Protein 5GMT (pdb70)

Sequence (528 aa):
ATTVWSLSSVPHSSHVSTILGHFKPIYHDWGDDDSISTSTKHSSSRALRIFYEKGSYSKVHDHRGAGFYSRPSAISSSVDAMILKYDVYFENFGFGIGGKLPGLFGGENGEGAYKCSGGSNPSSCFSLRLMWRKDGDGELYAYIPTNQESGFKDRDDVIAHSTYGQSLGRGKFRFMNNKWHSISEEVHINTVGKTDGWVKICVQAEGHSQQCYTANHLRMRNTNSHHLRGMFFSTFFGGSEKSYAAPNDCYSYFKNFQILTPSHAVVGATTVWSLSSVPHSSHVSTILGHFKPIYHDWGDDSISTSTKHSSSRALRIFYEKGSYSKVHDHRGAGFYSRPSAISSSVDAMILKYDVYFENFGFGIGGKLPGLFGGENGEGAYKCSGGSNPSSCFSLRLMWRKDGDGELYAYIPTNQESGFKDRDDVIAHSTYGQSLGRGKFRFMNNKWHSISEEVHINTVGKTDGWVKICVQAEGHSQQCYTANHLRMRNTNSHHLRGMFFSTFFGGSEKSYAAPNDCYSYFKNFQILTP

Secondary structure (DSSP, 8-state):
-EEEEEE----S-S-HHHHTGGG-SEEEEE-GGGEEEE-TT-SSPEEEEEE-TT--TT-SSS-EEEEEE--TTS-TT--EEEEEEEEEEES---TT-EEEEEEEEESSSGGGG--STT---TTEEEEEEEE-GGGBEEEEEE--S---TTGGG-TTEE--SSS-EEESTTSSB--TT-EEEEEEEEEPPPTTS--EEEEEEEEETTS--EEEEEEEE---SSTT-EEEEEEEEEEB-SSSGGG--SS-EEEEEEEEEEEEPPP----/-EEEEEE----S-S-HHHHTGGG-SEEEEE-GGGEEEE-SS-SSPEEEEEE-TT-BTTB-S-BEEEEEE--TTS-TT--EEEEEEEEEEES---TT-EEEEEEEEESSSGGGG--BTTB--TTEEEEEEEE-GGGEEEEEEE--S-PPTTGGG-TTEE--SSSPEEEEEEEEE--TTEEEEEEEEEEPPPTTS--EEEEEEEEETTS--EEEEEEEE---SSTT-EEEEEEEEEEB-SSSGGG--SS-EEEEEEEEEEEE-

B-factor: mean 13.44, std 6.67, range [3.34, 46.92]

Solvent-accessible surface area: 20745 Å² total; per-residue (Å²): 92,91,70,39,16,51,7,71,52,6,65,149,28,115,132,24,69,69,4,4,30,112,0,88,28,12,39,50,35,78,15,71,75,2,15,42,15,15,63,143,48,18,122,47,54,1,1,65,0,36,0,65,136,32,1,34,25,118,47,36,67,57,57,0,0,1,2,8,0,41,7,109,64,22,74,72,73,14,33,2,0,23,0,75,3,12,0,22,0,29,68,8,24,18,30,63,0,0,11,0,0,0,0,0,0,0,70,94,36,28,13,1,14,88,0,36,47,54,48,54,53,95,13,4,0,0,0,7,0,2,0,36,129,89,0,32,0,0,0,15,0,6,6,25,134,66,29,49,119,48,13,133,130,43,156,27,11,90,34,77,107,66,100,4,25,4,0,1,88,39,101,0,118,2,70,57,81,51,31,0,61,3,28,1,37,0,4,0,0,52,40,61,114,31,5,0,31,0,81,0,11,5,74,7,85,86,88,96,106,94,54,11,61,0,52,56,0,28,1,12,65,58,98,73,9,23,0,10,0,0,13,0,2,0,23,0,0,19,60,107,144,66,48,14,2,54,47,66,0,55,0,2,2,40,61,0,43,0,18,33,25,103,75,54,59,70,95,89,79,72,41,15,46,9,76,50,6,63,149,24,97,60,21,22,66,1,5,31,106,0,61,59,33,49,94,60,93,14,19,60,2,14,31,20,15,62,139,44,20,121,47,47,0,0,68,0,34,0,41,141,20,0,32,22,137,56,72,99,55,65,0,0,0,2,8,1,40,9,112,66,23,69,62,74,18,58,15,0,20,0,77,3,15,0,24,0,26,70,10,23,18,28,64,0,0,8,0,0,0,0,0,0,0,64,83,14,51,10,1,11,79,1,37,41,56,50,58,53,98,21,4,2,0,0,6,0,1,0,34,126,108,0,50,0,0,0,13,0,6,8,21,137,67,29,57,117,45,13,132,129,40,146,30,11,88,39,82,110,69,84,3,26,3,0,0,87,38,106,0,110,0,40,60,82,55,23,0,61,3,25,1,39,0,45,14,0,71,44,56,120,30,71,0,79,1,83,0,10,3,69,8,103,84,90,100,101,70,61,16,60,0,74,100,0,28,2,16,73,56,98,74,22,20,0,8,0,0,12,0,1,0,20,0,0,18,52,86,152,62,49,34,3,65,48,72,0,52,0,3,1,37,63,1,46,0,17,29,69

InterPro domains:
  IPR048958 Polysaccharide lyase 14 [PF21294] (68-284)

Nearest PDB structures (foldseek):
  5gmt-assembly2_B  TM=1.001E+00  e=3.922E-54  Aplysia kurodai
  3gne-assembly2_B  TM=8.324E-01  e=1.103E-14  Paramecium bursaria Chlorella virus CVK2
  5lv5-assembly1_A  TM=4.239E-01  e=6.199E-01  Mus musculus
  4c04-assembly1_A  TM=4.223E-01  e=9.037E-01  Mus musculus
  4c06-assembly1_A-2  TM=4.265E-01  e=1.548E+00  Mus musculus

Radius of gyration: 24.92 Å; Cα contacts (8 Å, |Δi|>4): 1564; chains: 2; bounding box: 48×51×70 Å

Foldseek 3Di:
DAFQAKFFAADQDLDVCRRCVRLPPKAPKDASQQWHWDCPPHPGIWTKGWDAFLAFDPDPHRFTIWIFGFHPSDDQQFQKKKKKKKKAWAPDQQQAKKWFKDWKKFAPDPLGVQQADQGQDQGMKGWIKMAGPQFWIWTFIRADPDADPCQCVDPQWPQDDGGTITGNTRQDGDDHGWMKMKMWIWGADDQVFQFIKIKIWIDTPPDDIGIDMGGSHHHHNDSSMHIRGMTGTIGFDDDDSSRGRNHGIMMTMGIIIMDRDPRDTGD/DAFQAKFFAADQDLDVCRRCVRQPPKAPKDQSVQWHWDCPPHPGIWTKGWDAFQAFPPDDSRFGIWIHGFHPSDDQQFQKKKKKKKKAWAPDQQQAKKWAKDWKKFAPDPLRVFQFDQGQDQRMKGFIKMAGPPFWIWTFIRADPPADPCPCVDPQWPQDDGGTITGNTNLDGDDHGWMKMKMWIWRADDQVFQFIKIKIWIATVPGDIGIDMDGSHHHHHDSSMHIRTMTGTIGFDDDDSSRGRRRGIMMIMGTITMDGD

Organism: Aplysia kurodai (NCBI:txid6501)

Structure (mmCIF, N/CA/C/O backbone):
data_5GMT
#
_entry.id   5GMT
#
_cell.length_a   40.450
_cell.length_b   44.990
_cell.length_c   73.020
_cell.angle_alpha   82.57
_cell.angle_beta   88.79
_cell.angle_gamma   63.70
#
_symmetry.space_group_name_H-M   'P 1'
#
loop_
_entity.id
_entity.type
_entity.pdbx_description
1 polymer 'Alginate lyase'
2 water water
#
loop_
_atom_site.group_PDB
_atom_site.id
_atom_site.type_symbol
_atom_site.label_atom_id
_atom_site.label_alt_id
_atom_site.label_comp_id
_atom_site.label_asym_id
_atom_site.label_entity_id
_atom_site.label_seq_id
_atom_site.pdbx_PDB_ins_code
_atom_site.Cartn_x
_atom_site.Cartn_y
_atom_site.Cartn_z
_atom_site.occupancy
_atom_site.B_iso_or_equiv
_atom_site.auth_seq_id
_atom_site.auth_comp_id
_atom_site.auth_asym_id
_atom_site.auth_atom_id
_atom_site.pdbx_PDB_model_num
ATOM 1 N N . ALA A 1 13 ? 60.625 14.058 19.083 1.00 26.64 1 ALA A N 1
ATOM 2 C CA . ALA A 1 13 ? 60.056 14.702 20.263 1.00 23.34 1 ALA A CA 1
ATOM 3 C C . ALA A 1 13 ? 61.088 14.804 21.385 1.00 20.94 1 ALA A C 1
ATOM 4 O O . ALA A 1 13 ? 61.915 13.910 21.567 1.00 24.40 1 ALA A O 1
ATOM 6 N N . THR A 1 14 ? 61.037 15.901 22.132 1.00 18.76 2 THR A N 1
ATOM 7 C CA . THR A 1 14 ? 61.983 16.144 23.213 1.00 18.99 2 THR A CA 1
ATOM 8 C C . THR A 1 14 ? 61.607 15.374 24.473 1.00 17.25 2 THR A C 1
ATOM 9 O O . THR A 1 14 ? 60.469 15.441 24.917 1.00 13.40 2 THR A O 1
ATOM 13 N N . THR A 1 15 ? 62.563 14.652 25.050 1.00 17.22 3 THR A N 1
ATOM 14 C CA . THR A 1 15 ? 62.342 13.997 26.334 1.00 18.22 3 THR A CA 1
ATOM 15 C C . THR A 1 15 ? 62.598 14.994 27.456 1.00 17.67 3 THR A C 1
ATOM 16 O O . THR A 1 15 ? 63.698 15.526 27.570 1.00 25.01 3 THR A O 1
ATOM 20 N N . VAL A 1 16 ? 61.584 15.270 28.273 1.00 12.73 4 VAL A N 1
ATOM 21 C CA . VAL A 1 16 ? 61.729 16.259 29.335 1.00 14.90 4 VAL A CA 1
ATOM 22 C C . VAL A 1 16 ? 61.969 15.600 30.696 1.00 16.59 4 VAL A C 1
ATOM 23 O O . VAL A 1 16 ? 62.534 16.219 31.586 1.00 15.28 4 VAL A O 1
ATOM 27 N N . TRP A 1 17 ? 61.572 14.336 30.837 1.00 11.38 5 TRP A N 1
ATOM 28 C CA . TRP A 1 17 ? 61.778 13.597 32.076 1.00 10.90 5 TRP A CA 1
ATOM 29 C C . TRP A 1 17 ? 61.832 12.100 31.804 1.00 9.14 5 TRP A C 1
ATOM 30 O O . TRP A 1 17 ? 61.137 11.601 30.937 1.00 11.58 5 TRP A O 1
ATOM 41 N N . SER A 1 18 ? 62.679 11.392 32.542 1.00 11.28 6 SER A N 1
ATOM 42 C CA . SER A 1 18 ? 62.683 9.935 32.485 1.00 7.94 6 SER A CA 1
ATOM 43 C C . SER A 1 18 ? 63.046 9.359 33.845 1.00 8.63 6 SER A C 1
ATOM 44 O O . SER A 1 18 ? 63.622 10.047 34.691 1.00 9.51 6 SER A O 1
ATOM 47 N N . LEU A 1 19 ? 62.701 8.091 34.045 1.00 10.01 7 LEU A N 1
ATOM 48 C CA . LEU A 1 19 ? 63.069 7.376 35.256 1.00 10.77 7 LEU A CA 1
ATOM 49 C C . LEU A 1 19 ? 63.295 5.915 34.894 1.00 10.16 7 LEU A C 1
ATOM 50 O O . LEU A 1 19 ? 62.352 5.168 34.657 1.00 9.88 7 LEU A O 1
ATOM 55 N N . SER A 1 20 ? 64.563 5.516 34.828 1.00 9.05 8 SER A N 1
ATOM 56 C CA . SER A 1 20 ? 64.923 4.183 34.362 1.00 9.77 8 SER A CA 1
ATOM 57 C C . SER A 1 20 ? 64.642 3.142 35.422 1.00 10.77 8 SER A C 1
ATOM 58 O O . SER A 1 20 ? 64.082 2.083 35.132 1.00 13.74 8 SER A O 1
ATOM 61 N N . SER A 1 21 ? 65.040 3.464 36.650 1.00 7.86 9 SER A N 1
ATOM 62 C CA . SER A 1 21 ? 65.035 2.503 37.738 1.00 12.08 9 SER A CA 1
ATOM 63 C C . SER A 1 21 ? 64.800 3.233 39.044 1.00 10.79 9 SER A C 1
ATOM 64 O O . SER A 1 21 ? 64.891 4.455 39.104 1.00 14.40 9 SER A O 1
ATOM 67 N N . VAL A 1 22 ? 64.509 2.488 40.099 1.00 9.02 10 VAL A N 1
ATOM 68 C CA . VAL A 1 22 ? 64.380 3.090 41.418 1.00 9.62 10 VAL A CA 1
ATOM 69 C C . VAL A 1 22 ? 65.473 2.536 42.329 1.00 12.37 10 VAL A C 1
ATOM 70 O O . VAL A 1 22 ? 65.970 1.424 42.106 1.00 10.62 10 VAL A O 1
ATOM 74 N N . PRO A 1 23 ? 65.878 3.319 43.342 1.00 11.76 11 PRO A N 1
ATOM 75 C CA . PRO A 1 23 ? 66.944 2.830 44.228 1.00 12.91 11 PRO A CA 1
ATOM 76 C C . PRO A 1 23 ? 66.517 1.657 45.112 1.00 14.52 11 PRO A C 1
ATOM 77 O O . PRO A 1 23 ? 65.334 1.481 45.406 1.00 11.11 11 PRO A O 1
ATOM 81 N N . HIS A 1 24 ? 67.490 0.853 45.529 1.00 11.39 12 HIS A N 1
ATOM 82 C CA . HIS A 1 24 ? 67.221 -0.217 46.482 1.00 16.49 12 HIS A CA 1
ATOM 83 C C . HIS A 1 24 ? 67.148 0.369 47.890 1.00 14.48 12 HIS A C 1
ATOM 84 O O . HIS A 1 24 ? 68.165 0.492 48.578 1.00 17.61 12 HIS A O 1
ATOM 91 N N . SER A 1 25 ? 65.944 0.733 48.318 1.00 14.18 13 SER A N 1
ATOM 92 C CA . SER A 1 25 ? 65.755 1.393 49.606 1.00 14.01 13 SER A CA 1
ATOM 93 C C . SER A 1 25 ? 64.501 0.861 50.282 1.00 14.00 13 SER A C 1
ATOM 94 O O . SER A 1 25 ? 63.565 0.448 49.608 1.00 12.46 13 SER A O 1
ATOM 97 N N . SER A 1 26 ? 64.489 0.853 51.610 1.00 15.94 14 SER A N 1
ATOM 98 C CA . SER A 1 26 ? 63.268 0.509 52.334 1.00 17.19 14 SER A CA 1
ATOM 99 C C . SER A 1 26 ? 62.387 1.737 52.559 1.00 15.47 14 SER A C 1
ATOM 100 O O . SER A 1 26 ? 61.236 1.604 52.980 1.00 14.97 14 SER A O 1
ATOM 103 N N . HIS A 1 27 ? 62.927 2.927 52.291 1.00 13.22 15 HIS A N 1
ATOM 104 C CA . HIS A 1 27 ? 62.189 4.179 52.491 1.00 10.44 15 HIS A CA 1
ATOM 105 C C . HIS A 1 27 ? 61.433 4.538 51.230 1.00 12.82 15 HIS A C 1
ATOM 106 O O . HIS A 1 27 ? 62.050 4.810 50.195 1.00 10.28 15 HIS A O 1
ATOM 113 N N . VAL A 1 28 ? 60.105 4.538 51.310 1.00 9.30 16 VAL A N 1
ATOM 114 C CA . VAL A 1 28 ? 59.295 4.739 50.117 1.00 8.10 16 VAL A CA 1
ATOM 115 C C . VAL A 1 28 ? 59.545 6.130 49.573 1.00 11.14 16 VAL A C 1
ATOM 116 O O . VAL A 1 28 ? 59.601 6.321 48.360 1.00 11.10 16 VAL A O 1
ATOM 120 N N . SER A 1 29 ? 59.764 7.092 50.465 1.00 7.67 17 SER A N 1
ATOM 121 C CA . SER A 1 29 ? 60.076 8.443 49.999 1.00 8.78 17 SER A CA 1
ATOM 122 C C . SER A 1 29 ? 61.337 8.474 49.133 1.00 9.30 17 SER A C 1
ATOM 123 O O . SER A 1 29 ? 61.427 9.271 48.202 1.00 13.69 17 SER A O 1
ATOM 126 N N . THR A 1 30 ? 62.295 7.593 49.415 1.00 7.34 18 THR A N 1
ATOM 127 C CA . THR A 1 30 ? 63.496 7.520 48.607 1.00 9.48 18 THR A CA 1
ATOM 128 C C . THR A 1 30 ? 63.242 6.733 47.318 1.00 9.19 18 THR A C 1
ATOM 129 O O . THR A 1 30 ? 63.736 7.099 46.251 1.00 10.67 18 THR A O 1
ATOM 133 N N . ILE A 1 31 ? 62.459 5.661 47.413 1.00 10.79 19 ILE A N 1
ATOM 134 C CA . ILE A 1 31 ? 62.081 4.900 46.218 1.00 9.67 19 ILE A CA 1
ATOM 135 C C . ILE A 1 31 ? 61.465 5.826 45.170 1.00 8.16 19 ILE A C 1
ATOM 136 O O . ILE A 1 31 ? 61.789 5.747 43.983 1.00 9.10 19 ILE A O 1
ATOM 141 N N . LEU A 1 32 ? 60.605 6.727 45.626 1.00 8.50 20 LEU A N 1
ATOM 142 C CA . LEU A 1 32 ? 59.850 7.589 44.718 1.00 9.58 20 LEU A CA 1
ATOM 143 C C . LEU A 1 32 ? 60.545 8.921 44.450 1.00 12.38 20 LEU A C 1
ATOM 144 O O . LEU A 1 32 ? 59.953 9.809 43.836 1.00 8.59 20 LEU A O 1
ATOM 149 N N . GLY A 1 33 ? 61.794 9.051 44.895 1.00 9.30 21 GLY A N 1
ATOM 150 C CA . GLY A 1 33 ? 62.483 10.332 44.846 1.00 9.74 21 GLY A CA 1
ATOM 151 C C . GLY A 1 33 ? 62.471 11.049 43.506 1.00 9.96 21 GLY A C 1
ATOM 152 O O . GLY A 1 33 ? 62.159 12.244 43.439 1.00 11.88 21 GLY A O 1
ATOM 153 N N . HIS A 1 34 ? 62.791 10.332 42.433 1.00 8.41 22 HIS A N 1
ATOM 154 C CA . HIS A 1 34 ? 62.897 10.973 41.128 1.00 8.23 22 HIS A CA 1
ATOM 155 C C . HIS A 1 34 ? 61.541 11.174 40.442 1.00 10.94 22 HIS A C 1
ATOM 156 O O . HIS A 1 34 ? 61.497 11.705 39.340 1.00 9.63 22 HIS A O 1
ATOM 163 N N . PHE A 1 35 ? 60.441 10.794 41.097 1.00 8.22 23 PHE A N 1
ATOM 164 C CA . PHE A 1 35 ? 59.114 11.145 40.588 1.00 9.16 23 PHE A CA 1
ATOM 165 C C . PHE A 1 35 ? 58.711 12.533 41.080 1.00 9.85 23 PHE A C 1
ATOM 166 O O . PHE A 1 35 ? 57.714 13.096 40.631 1.00 8.25 23 PHE A O 1
ATOM 174 N N . LYS A 1 36 ? 59.477 13.072 42.022 1.00 9.09 24 LYS A N 1
ATOM 175 C CA . LYS A 1 36 ? 59.037 14.245 42.769 1.00 9.96 24 LYS A CA 1
ATOM 176 C C . LYS A 1 36 ? 59.173 15.531 41.950 1.00 8.54 24 LYS A C 1
ATOM 177 O O . LYS A 1 36 ? 60.020 15.622 41.068 1.00 10.03 24 LYS A O 1
ATOM 183 N N . PRO A 1 37 ? 58.326 16.533 42.235 1.00 7.93 25 PRO A N 1
ATOM 184 C CA . PRO A 1 37 ? 57.319 16.562 43.305 1.00 7.44 25 PRO A CA 1
ATOM 185 C C . PRO A 1 37 ? 56.134 15.639 43.032 1.00 8.96 25 PRO A C 1
ATOM 186 O O . PRO A 1 37 ? 55.679 15.522 41.886 1.00 8.16 25 PRO A O 1
ATOM 190 N N . ILE A 1 38 ? 55.658 14.986 44.086 1.00 6.56 26 ILE A N 1
ATOM 191 C CA . ILE A 1 38 ? 54.484 14.157 43.980 1.00 8.19 26 ILE A CA 1
ATOM 192 C C . ILE A 1 38 ? 53.397 14.701 44.894 1.00 9.49 26 ILE A C 1
ATOM 193 O O . ILE A 1 38 ? 53.671 15.444 45.844 1.00 9.13 26 ILE A O 1
ATOM 198 N N . TYR A 1 39 ? 52.156 14.365 44.559 1.00 7.74 27 TYR A N 1
ATOM 199 C CA . TYR A 1 39 ? 50.989 14.906 45.225 1.00 7.13 27 TYR A CA 1
ATOM 200 C C . TYR A 1 39 ? 49.985 13.789 45.487 1.00 9.49 27 TYR A C 1
ATOM 201 O O . TYR A 1 39 ? 49.770 12.926 44.629 1.00 6.80 27 TYR A O 1
ATOM 210 N N . HIS A 1 40 ? 49.378 13.810 46.670 1.00 7.51 28 HIS A N 1
ATOM 211 C CA . HIS A 1 40 ? 48.327 12.857 47.010 1.00 8.71 28 HIS A CA 1
ATOM 212 C C . HIS A 1 40 ? 48.804 11.407 46.863 1.00 9.01 28 HIS A C 1
ATOM 213 O O . HIS A 1 40 ? 48.112 10.551 46.302 1.00 8.91 28 HIS A O 1
ATOM 220 N N . ASP A 1 41 ? 50.003 11.155 47.376 1.00 7.88 29 ASP A N 1
ATOM 221 C CA . ASP A 1 41 ? 50.580 9.817 47.399 1.00 9.12 29 ASP A CA 1
ATOM 222 C C . ASP A 1 41 ? 49.907 8.951 48.456 1.00 11.79 29 ASP A C 1
ATOM 223 O O . ASP A 1 41 ? 49.612 9.411 49.557 1.00 8.69 29 ASP A O 1
ATOM 228 N N . TRP A 1 42 ? 49.669 7.688 48.106 1.00 9.39 30 TRP A N 1
ATOM 229 C CA . TRP A 1 42 ? 49.129 6.719 49.038 1.00 8.38 30 TRP A CA 1
ATOM 230 C C . TRP A 1 42 ? 49.618 5.325 48.657 1.00 7.42 30 TRP A C 1
ATOM 231 O O . TRP A 1 42 ? 50.109 5.121 47.540 1.00 8.44 30 TRP A O 1
ATOM 242 N N . GLY A 1 43 ? 49.504 4.374 49.579 1.00 7.60 31 GLY A N 1
ATOM 243 C CA . GLY A 1 43 ? 49.829 2.988 49.271 1.00 8.87 31 GLY A CA 1
ATOM 244 C C . GLY A 1 43 ? 51.235 2.531 49.623 1.00 8.41 31 GLY A C 1
ATOM 245 O O . GLY A 1 43 ? 51.737 1.594 49.022 1.00 7.94 31 GLY A O 1
ATOM 246 N N . ASP A 1 44 ? 51.864 3.191 50.598 1.00 9.32 32 ASP A N 1
ATOM 247 C CA A ASP A 1 44 ? 53.224 2.832 50.998 0.48 10.44 32 ASP A CA 1
ATOM 248 C CA B ASP A 1 44 ? 53.210 2.834 51.078 0.52 10.47 32 ASP A CA 1
ATOM 249 C C . ASP A 1 44 ? 53.381 1.335 51.274 1.00 11.07 32 ASP A C 1
ATOM 250 O O . ASP A 1 44 ? 54.393 0.748 50.884 1.00 10.44 32 ASP A O 1
ATOM 259 N N . ASP A 1 45 ? 52.387 0.718 51.915 1.00 10.62 33 ASP A N 1
ATOM 260 C CA . ASP A 1 45 ? 52.485 -0.705 52.266 1.00 9.11 33 ASP A CA 1
ATOM 261 C C . ASP A 1 45 ? 52.537 -1.644 51.046 1.00 10.08 33 ASP A C 1
ATOM 262 O O . ASP A 1 45 ? 52.933 -2.806 51.178 1.00 8.14 33 ASP A O 1
ATOM 267 N N . SER A 1 46 ? 52.161 -1.146 49.867 1.00 7.09 34 SER A N 1
ATOM 268 C CA . SER A 1 46 ? 52.236 -1.927 48.630 1.00 6.92 34 SER A CA 1
ATOM 269 C C . SER A 1 46 ? 53.492 -1.656 47.808 1.00 6.73 34 SER A C 1
ATOM 270 O O . SER A 1 46 ? 53.743 -2.332 46.808 1.00 7.27 34 SER A O 1
ATOM 273 N N . ILE A 1 47 ? 54.287 -0.675 48.223 1.00 6.11 35 ILE A N 1
ATOM 274 C CA . ILE A 1 47 ? 55.408 -0.231 47.399 1.00 7.65 35 ILE A CA 1
ATOM 275 C C . ILE A 1 47 ? 56.729 -0.861 47.821 1.00 6.50 35 ILE A C 1
ATOM 276 O O . ILE A 1 47 ? 57.094 -0.848 49.003 1.00 9.65 35 ILE A O 1
ATOM 281 N N . SER A 1 48 ? 57.432 -1.420 46.843 1.00 5.09 36 SER A N 1
ATOM 282 C CA . SER A 1 48 ? 58.773 -1.936 47.068 1.00 8.06 36 SER A CA 1
ATOM 283 C C . SER A 1 48 ? 59.550 -1.876 45.758 1.00 8.55 36 SER A C 1
ATOM 284 O O . SER A 1 48 ? 59.125 -1.219 44.799 1.00 7.89 36 SER A O 1
ATOM 287 N N . THR A 1 49 ? 60.691 -2.556 45.711 1.00 7.83 37 THR A N 1
ATOM 288 C CA . THR A 1 49 ? 61.525 -2.557 44.512 1.00 8.58 37 THR A CA 1
ATOM 289 C C . THR A 1 49 ? 62.013 -3.970 44.240 1.00 10.61 37 THR A C 1
ATOM 290 O O . THR A 1 49 ? 62.120 -4.772 45.167 1.00 10.84 37 THR A O 1
ATOM 294 N N . SER A 1 50 ? 62.323 -4.275 42.985 1.00 6.98 38 SER A N 1
ATOM 295 C CA . SER A 1 50 ? 62.698 -5.639 42.631 1.00 12.85 38 SER A CA 1
ATOM 296 C C . SER A 1 50 ? 63.423 -5.700 41.296 1.00 13.57 38 SER A C 1
ATOM 297 O O . SER A 1 50 ? 63.072 -4.989 40.348 1.00 10.21 38 SER A O 1
ATOM 300 N N . THR A 1 51 ? 64.428 -6.565 41.240 1.00 9.18 39 THR A N 1
ATOM 301 C CA . THR A 1 51 ? 65.153 -6.871 40.010 1.00 11.09 39 THR A CA 1
ATOM 302 C C . THR A 1 51 ? 64.804 -8.261 39.478 1.00 11.72 39 THR A C 1
ATOM 303 O O . THR A 1 51 ? 65.505 -8.799 38.622 1.00 12.78 39 THR A O 1
ATOM 307 N N . LYS A 1 52 ? 63.713 -8.841 39.972 1.00 10.61 40 LYS A N 1
ATOM 308 C CA . LYS A 1 52 ? 63.345 -10.200 39.585 1.00 11.69 40 LYS A CA 1
ATOM 309 C C . LYS A 1 52 ? 63.163 -10.362 38.075 1.00 12.37 40 LYS A C 1
ATOM 310 O O . LYS A 1 52 ? 63.548 -11.388 37.509 1.00 16.10 40 LYS A O 1
ATOM 316 N N . HIS A 1 53 ? 62.616 -9.341 37.418 1.00 9.67 41 HIS A N 1
ATOM 317 C CA . HIS A 1 53 ? 62.277 -9.453 35.998 1.00 11.61 41 HIS A CA 1
ATOM 318 C C . HIS A 1 53 ? 63.097 -8.553 35.095 1.00 10.18 41 HIS A C 1
ATOM 319 O O . HIS A 1 53 ? 62.865 -8.491 33.886 1.00 10.76 41 HIS A O 1
ATOM 326 N N . SER A 1 54 ? 64.074 -7.861 35.664 1.00 12.57 42 SER A N 1
ATOM 327 C CA . SER A 1 54 ? 64.822 -6.898 34.875 1.00 14.61 42 SER A CA 1
ATOM 328 C C . SER A 1 54 ? 66.114 -6.475 35.556 1.00 13.64 42 SER A C 1
ATOM 329 O O . SER A 1 54 ? 66.197 -6.411 36.789 1.00 13.51 42 SER A O 1
ATOM 332 N N . SER A 1 55 ? 67.123 -6.182 34.745 1.00 13.55 43 SER A N 1
ATOM 333 C CA . SER A 1 55 ? 68.383 -5.668 35.259 1.00 19.21 43 SER A CA 1
ATOM 334 C C . SER A 1 55 ? 68.171 -4.346 35.975 1.00 17.90 43 SER A C 1
ATOM 335 O O . SER A 1 55 ? 68.727 -4.111 37.051 1.00 20.57 43 SER A O 1
ATOM 338 N N . SER A 1 56 ? 67.365 -3.479 35.374 1.00 16.24 44 SER A N 1
ATOM 339 C CA . SER A 1 56 ? 66.991 -2.227 36.016 1.00 15.72 44 SER A CA 1
ATOM 340 C C . SER A 1 56 ? 66.087 -2.542 37.198 1.00 10.96 44 SER A C 1
ATOM 341 O O . SER A 1 56 ? 65.134 -3.304 37.056 1.00 14.87 44 SER A O 1
ATOM 344 N N . ARG A 1 57 ? 66.400 -1.991 38.367 1.00 9.17 45 ARG A N 1
ATOM 345 C CA . ARG A 1 57 ? 65.557 -2.211 39.536 1.00 9.68 45 ARG A CA 1
ATOM 346 C C . ARG A 1 57 ? 64.232 -1.489 39.345 1.00 10.73 45 ARG A C 1
ATOM 347 O O . ARG A 1 57 ? 64.198 -0.278 39.167 1.00 9.81 45 ARG A O 1
ATOM 355 N N . ALA A 1 58 ? 63.149 -2.248 39.408 1.00 6.80 46 ALA A N 1
ATOM 356 C CA . ALA A 1 58 ? 61.826 -1.743 39.084 1.00 8.74 46 ALA A CA 1
ATOM 357 C C . ALA A 1 58 ? 61.019 -1.355 40.305 1.00 7.60 46 ALA A C 1
A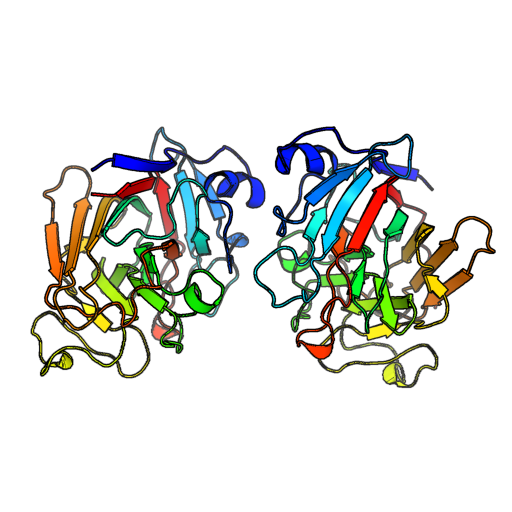TOM 358 O O . ALA A 1 58 ? 61.184 -1.913 41.381 1.00 8.71 46 ALA A O 1
ATOM 360 N N . LEU A 1 59 ? 60.106 -0.416 40.107 1.00 7.17 47 LEU A N 1
ATOM 361 C CA . LEU A 1 59 ? 59.107 -0.094 41.113 1.00 9.85 47 LEU A CA 1
ATOM 362 C C . LEU A 1 59 ? 58.110 -1.232 41.178 1.00 6.80 47 LEU A C 1
ATOM 363 O O . LEU A 1 59 ? 57.489 -1.556 40.166 1.00 7.79 47 LEU A O 1
ATOM 368 N N . ARG A 1 60 ? 57.965 -1.865 42.343 1.00 7.48 48 ARG A N 1
ATOM 369 C CA . ARG A 1 60 ? 57.071 -3.017 42.433 1.00 7.10 48 ARG A CA 1
ATOM 370 C C . ARG A 1 60 ? 55.876 -2.689 43.295 1.00 6.21 48 ARG A C 1
ATOM 371 O O . ARG A 1 60 ? 56.021 -2.164 44.393 1.00 6.99 48 ARG A O 1
ATOM 379 N N . ILE A 1 61 ? 54.697 -3.008 42.779 1.00 5.99 49 ILE A N 1
ATOM 380 C CA . ILE A 1 61 ? 53.453 -2.812 43.503 1.00 7.55 49 ILE A CA 1
ATOM 381 C C . ILE A 1 61 ? 52.817 -4.165 43.801 1.00 6.66 49 ILE A C 1
ATOM 382 O O . ILE A 1 61 ? 52.628 -4.987 42.898 1.00 6.33 49 ILE A O 1
ATOM 387 N N . PHE A 1 62 ? 52.470 -4.372 45.068 1.00 5.15 50 PHE A N 1
ATOM 388 C CA . PHE A 1 62 ? 51.852 -5.598 45.525 1.00 8.45 50 PHE A CA 1
ATOM 389 C C . PHE A 1 62 ? 50.346 -5.402 45.732 1.00 9.13 50 PHE A C 1
ATOM 390 O O . PHE A 1 62 ? 49.934 -4.450 46.389 1.00 9.57 50 PHE A O 1
ATOM 398 N N . TYR A 1 63 ? 49.540 -6.287 45.141 1.00 6.71 51 TYR A N 1
ATOM 399 C CA . TYR A 1 63 ? 48.107 -6.316 45.385 1.00 7.60 51 TYR A CA 1
ATOM 400 C C . TYR A 1 63 ? 47.773 -7.615 46.092 1.00 9.84 51 TYR A C 1
ATOM 401 O O . TYR A 1 63 ? 47.871 -8.705 45.512 1.00 8.12 51 TYR A O 1
ATOM 410 N N . GLU A 1 64 ? 47.373 -7.498 47.344 1.00 8.90 52 GLU A N 1
ATOM 411 C CA . GLU A 1 64 ? 47.023 -8.661 48.128 1.00 10.40 52 GLU A CA 1
ATOM 412 C C . GLU A 1 64 ? 45.770 -9.326 47.575 1.00 11.95 52 GLU A C 1
ATOM 413 O O . GLU A 1 64 ? 44.867 -8.642 47.102 1.00 10.07 52 GLU A O 1
ATOM 419 N N . LYS A 1 65 ? 45.724 -10.654 47.638 1.00 8.74 53 LYS A N 1
ATOM 420 C CA . LYS A 1 65 ? 44.518 -11.398 47.290 1.00 9.07 53 LYS A CA 1
ATOM 421 C C . LYS A 1 65 ? 43.332 -10.801 48.028 1.00 10.32 53 LYS A C 1
ATOM 422 O O . LYS A 1 65 ? 43.417 -10.529 49.229 1.00 12.22 53 LYS A O 1
ATOM 428 N N . GLY A 1 66 ? 42.250 -10.517 47.305 1.00 10.92 54 GLY A N 1
ATOM 429 C CA . GLY A 1 66 ? 41.061 -9.960 47.932 1.00 10.88 54 GLY A CA 1
ATOM 430 C C . GLY A 1 66 ? 40.999 -8.438 47.927 1.00 12.58 54 GLY A C 1
ATOM 431 O O . GLY A 1 66 ? 39.980 -7.845 48.275 1.00 11.35 54 GLY A O 1
ATOM 432 N N . SER A 1 67 ? 42.087 -7.789 47.540 1.00 10.83 55 SER A N 1
ATOM 433 C CA . SER A 1 67 ? 42.135 -6.327 47.645 1.00 10.14 55 SER A CA 1
ATOM 434 C C . SER A 1 67 ? 41.445 -5.647 46.469 1.00 7.90 55 SER A C 1
ATOM 435 O O . SER A 1 67 ? 41.372 -6.183 45.366 1.00 10.69 55 SER A O 1
ATOM 438 N N . TYR A 1 68 ? 40.918 -4.465 46.743 1.00 9.95 56 TYR A N 1
ATOM 439 C CA . TYR A 1 68 ? 40.439 -3.562 45.712 1.00 12.53 56 TYR A CA 1
ATOM 440 C C . TYR A 1 68 ? 40.415 -2.174 46.340 1.00 11.30 56 TYR A C 1
ATOM 441 O O . TYR A 1 68 ? 40.903 -1.997 47.456 1.00 13.18 56 TYR A O 1
ATOM 450 N N . SER A 1 69 ? 39.852 -1.196 45.633 1.00 11.39 57 SER A N 1
ATOM 451 C CA . SER A 1 69 ? 39.994 0.209 46.012 1.00 9.78 57 SER A CA 1
ATOM 452 C C . SER A 1 69 ? 39.562 0.534 47.443 1.00 10.92 57 SER A C 1
ATOM 453 O O . SER A 1 69 ? 40.046 1.496 48.020 1.00 16.30 57 SER A O 1
ATOM 456 N N . LYS A 1 70 ? 38.660 -0.260 48.008 1.00 12.68 58 LYS A N 1
ATOM 457 C CA . LYS A 1 70 ? 38.097 0.047 49.322 1.00 16.83 58 LYS A CA 1
ATOM 458 C C . LYS A 1 70 ? 38.774 -0.704 50.476 1.00 19.49 58 LYS A C 1
ATOM 459 O O . LYS A 1 70 ? 38.511 -0.410 51.637 1.00 17.58 58 LYS A O 1
ATOM 465 N N . VAL A 1 71 ? 39.649 -1.656 50.158 1.00 14.17 59 VAL A N 1
ATOM 466 C CA . VAL A 1 71 ? 40.360 -2.421 51.184 1.00 12.35 59 VAL A CA 1
ATOM 467 C C . VAL A 1 71 ? 41.473 -1.586 51.822 1.00 16.93 59 VAL A C 1
ATOM 468 O O . VAL A 1 71 ? 42.220 -0.914 51.121 1.00 18.36 59 VAL A O 1
ATOM 472 N N . HIS A 1 72 ? 41.573 -1.618 53.150 1.00 14.31 60 HIS A N 1
ATOM 473 C CA . HIS A 1 72 ? 42.475 -0.715 53.878 1.00 13.07 60 HIS A CA 1
ATOM 474 C C . HIS A 1 72 ? 43.957 -0.983 53.568 1.00 14.22 60 HIS A C 1
ATOM 475 O O . HIS A 1 72 ? 44.763 -0.053 53.538 1.00 15.41 60 HIS A O 1
ATOM 482 N N . ASP A 1 73 ? 44.304 -2.249 53.324 1.00 16.10 61 ASP A N 1
ATOM 483 C CA . ASP A 1 73 ? 45.713 -2.662 53.277 1.00 16.47 61 ASP A CA 1
ATOM 484 C C . ASP A 1 73 ? 46.108 -3.328 51.968 1.00 11.52 61 ASP A C 1
ATOM 485 O O . ASP A 1 73 ? 45.323 -4.083 51.391 1.00 10.91 61 ASP A O 1
ATOM 490 N N . HIS A 1 74 ? 47.348 -3.060 51.541 1.00 9.08 62 HIS A N 1
ATOM 491 C CA . HIS A 1 74 ? 47.985 -3.708 50.397 1.00 8.59 62 HIS A CA 1
ATOM 492 C C . HIS A 1 74 ? 47.081 -3.782 49.175 1.00 9.40 62 HIS A C 1
ATOM 493 O O . HIS A 1 74 ? 46.910 -4.852 48.595 1.00 7.89 62 HIS A O 1
ATOM 500 N N . ARG A 1 75 ? 46.516 -2.644 48.778 1.00 8.00 63 ARG A N 1
ATOM 501 C CA . ARG A 1 75 ? 45.577 -2.636 47.660 1.00 8.14 63 ARG A CA 1
ATOM 502 C C . ARG A 1 75 ? 46.152 -1.971 46.410 1.00 8.94 63 ARG A C 1
ATOM 503 O O . ARG A 1 75 ? 45.464 -1.870 45.397 1.00 10.11 63 ARG A O 1
ATOM 511 N N . GLY A 1 76 ? 47.411 -1.542 46.473 1.00 7.88 64 GLY A N 1
ATOM 512 C CA . GLY A 1 76 ? 48.042 -0.867 45.349 1.00 6.36 64 GLY A CA 1
ATOM 513 C C . GLY A 1 76 ? 48.605 0.476 45.775 1.00 8.43 64 GLY A C 1
ATOM 514 O O . GLY A 1 76 ? 48.854 0.697 46.961 1.00 9.32 64 GLY A O 1
ATOM 515 N N . ALA A 1 77 ? 48.799 1.384 44.825 1.00 6.86 65 ALA A N 1
ATOM 516 C CA . ALA A 1 77 ? 49.387 2.680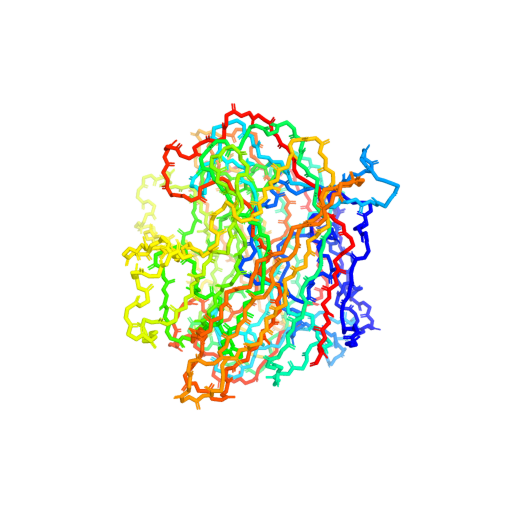 45.163 1.00 9.02 65 ALA A CA 1
ATOM 517 C C . ALA A 1 77 ? 49.033 3.766 44.156 1.00 9.56 65 ALA A C 1
ATOM 518 O O . ALA A 1 77 ? 48.575 3.484 43.042 1.00 6.53 65 ALA A O 1
ATOM 520 N N . GLY A 1 78 ? 49.244 5.017 44.551 1.00 8.71 66 GLY A N 1
ATOM 521 C CA . GLY A 1 78 ? 48.884 6.123 43.685 1.00 7.54 66 GLY A CA 1
ATOM 522 C C . GLY A 1 78 ? 49.618 7.387 44.056 1.00 8.27 66 GLY A C 1
ATOM 523 O O . GLY A 1 78 ? 49.940 7.606 45.231 1.00 7.40 66 GLY A O 1
ATOM 524 N N . PHE A 1 79 ? 49.906 8.204 43.049 1.00 6.26 67 PHE A N 1
ATOM 525 C CA . PHE A 1 79 ? 50.436 9.554 43.276 1.00 6.30 67 PHE A CA 1
ATOM 526 C C . PHE A 1 79 ? 50.404 10.316 41.973 1.00 6.07 67 PHE A C 1
ATOM 527 O O . PHE A 1 79 ? 50.495 9.723 40.912 1.00 7.43 67 PHE A O 1
ATOM 535 N N . TYR A 1 80 ? 50.280 11.636 42.050 1.00 5.04 68 TYR A N 1
ATOM 536 C CA . TYR A 1 80 ? 50.486 12.451 40.868 1.00 6.84 68 TYR A CA 1
ATOM 537 C C . TYR A 1 80 ? 51.931 12.929 40.860 1.00 10.14 68 TYR A C 1
ATOM 538 O O . TYR A 1 80 ? 52.463 13.325 41.898 1.00 9.36 68 TYR A O 1
ATOM 547 N N . SER A 1 81 ? 52.555 12.889 39.690 1.00 6.28 69 SER A N 1
ATOM 548 C CA . SER A 1 81 ? 53.947 13.291 39.524 1.00 8.65 69 SER A CA 1
ATOM 549 C C . SER A 1 81 ? 54.052 14.450 38.537 1.00 7.42 69 SER A C 1
ATOM 550 O O . SER A 1 81 ? 53.566 14.347 37.408 1.00 7.08 69 SER A O 1
ATOM 553 N N . ARG A 1 82 ? 54.669 15.554 38.963 1.00 7.76 70 ARG A N 1
ATOM 554 C CA . ARG A 1 82 ? 54.863 16.707 38.093 1.00 8.94 70 ARG A CA 1
ATOM 555 C C . ARG A 1 82 ? 56.330 17.124 38.067 1.00 10.63 70 ARG A C 1
ATOM 556 O O . ARG A 1 82 ? 56.722 18.083 38.733 1.00 11.37 70 ARG A O 1
ATOM 564 N N . PRO A 1 83 ? 57.154 16.386 37.310 1.00 10.33 71 PRO A N 1
ATOM 565 C CA . PRO A 1 83 ? 58.587 16.697 37.249 1.00 11.34 71 PRO A CA 1
ATOM 566 C C . PRO A 1 83 ? 58.827 18.157 36.865 1.00 12.96 71 PRO A C 1
ATOM 567 O O . PRO A 1 83 ? 58.133 18.679 35.992 1.00 11.02 71 PRO A O 1
ATOM 571 N N . SER A 1 84 ? 59.786 18.806 37.522 1.00 15.11 72 SER A N 1
ATOM 572 C CA . SER A 1 84 ? 59.949 20.246 37.382 1.00 15.24 72 SER A CA 1
ATOM 573 C C . SER A 1 84 ? 60.297 20.651 35.952 1.00 15.91 72 SER A C 1
ATOM 574 O O . SER A 1 84 ? 60.023 21.781 35.542 1.00 16.05 72 SER A O 1
ATOM 577 N N . ALA A 1 85 ? 60.876 19.735 35.184 1.00 14.36 73 ALA A N 1
ATOM 578 C CA . ALA A 1 85 ? 61.241 20.033 33.793 1.00 16.01 73 ALA A CA 1
ATOM 579 C C . ALA A 1 85 ? 60.037 20.311 32.883 1.00 18.99 73 ALA A C 1
ATOM 580 O O . ALA A 1 85 ? 60.190 20.832 31.775 1.00 19.17 73 ALA A O 1
ATOM 582 N N . ILE A 1 86 ? 58.838 19.965 33.335 1.00 13.15 74 ILE A N 1
ATOM 583 C CA . ILE A 1 86 ? 57.654 20.173 32.507 1.00 10.79 74 ILE A CA 1
ATOM 584 C C . ILE A 1 86 ? 57.143 21.606 32.653 1.00 12.67 74 ILE A C 1
ATOM 585 O O . ILE A 1 86 ? 56.858 22.069 33.761 1.00 11.76 74 ILE A O 1
ATOM 590 N N . SER A 1 87 ? 57.029 22.307 31.533 1.00 11.84 75 SER A N 1
ATOM 591 C CA . SER A 1 87 ? 56.572 23.690 31.561 1.00 14.14 75 SER A CA 1
ATOM 592 C C . SER A 1 87 ? 55.066 23.748 31.820 1.00 16.03 75 SER A C 1
ATOM 593 O O . SER A 1 87 ? 54.385 22.719 31.811 1.00 13.35 75 SER A O 1
ATOM 596 N N . SER A 1 88 ? 54.548 24.950 32.050 1.00 12.23 76 SER A N 1
ATOM 597 C CA . SER A 1 88 ? 53.171 25.088 32.517 1.00 15.49 76 SER A CA 1
ATOM 598 C C . SER A 1 88 ? 52.143 25.312 31.407 1.00 9.43 76 SER A C 1
ATOM 599 O O . SER A 1 88 ? 50.977 25.557 31.703 1.00 13.05 76 SER A O 1
ATOM 602 N N . SER A 1 89 ? 52.561 25.239 30.144 1.00 10.67 77 SER A N 1
ATOM 603 C CA . SER A 1 89 ? 51.618 25.384 29.040 1.00 12.55 77 SER A CA 1
ATOM 604 C C . SER A 1 89 ? 51.824 24.298 27.985 1.00 14.41 77 SER A C 1
ATOM 605 O O . SER A 1 89 ? 51.838 24.578 26.774 1.00 12.43 77 SER A O 1
ATOM 608 N N . VAL A 1 90 ? 51.972 23.058 28.448 1.00 9.49 78 VAL A N 1
ATOM 609 C CA . VAL A 1 90 ? 52.172 21.917 27.542 1.00 8.22 78 VAL A CA 1
ATOM 610 C C . VAL A 1 90 ? 50.849 21.323 27.068 1.00 8.74 78 VAL A C 1
ATOM 611 O O . VAL A 1 90 ? 50.027 20.905 27.879 1.00 9.72 78 VAL A O 1
ATOM 615 N N . ASP A 1 91 ? 50.662 21.266 25.751 1.00 7.88 79 ASP A N 1
ATOM 616 C CA . ASP A 1 91 ? 49.396 20.805 25.174 1.00 8.25 79 ASP A CA 1
ATOM 617 C C . ASP A 1 91 ? 49.491 19.427 24.530 1.00 8.69 79 ASP A C 1
ATOM 618 O O . ASP A 1 91 ? 48.469 18.833 24.146 1.00 6.89 79 ASP A O 1
ATOM 623 N N . ALA A 1 92 ? 50.718 18.931 24.391 1.00 8.66 80 ALA A N 1
ATOM 624 C CA . ALA A 1 92 ? 50.930 17.579 23.887 1.00 10.84 80 ALA A CA 1
ATOM 625 C C . ALA A 1 92 ? 52.025 16.875 24.688 1.00 9.44 80 ALA A C 1
ATOM 626 O O . ALA A 1 92 ? 53.069 17.454 24.990 1.00 7.70 80 ALA A O 1
ATOM 628 N N . MET A 1 93 ? 51.777 15.615 25.025 1.00 8.25 81 MET A N 1
ATOM 629 C CA . MET A 1 93 ? 52.687 14.887 25.879 1.00 9.87 81 MET A CA 1
ATOM 630 C C . MET A 1 93 ? 52.630 13.409 25.524 1.00 10.80 81 MET A C 1
ATOM 631 O O . MET A 1 93 ? 51.569 12.891 25.178 1.00 9.34 81 MET A O 1
ATOM 636 N N . ILE A 1 94 ? 53.773 12.735 25.599 1.00 10.10 82 ILE A N 1
ATOM 637 C CA . ILE A 1 94 ? 53.820 11.289 25.452 1.00 9.10 82 ILE A CA 1
ATOM 638 C C . ILE A 1 94 ? 54.350 10.671 26.740 1.00 8.67 82 ILE A C 1
ATOM 639 O O . ILE A 1 94 ? 55.418 11.044 27.213 1.00 9.89 82 ILE A O 1
ATOM 644 N N . LEU A 1 95 ? 53.594 9.749 27.317 1.00 7.60 83 LEU A N 1
ATOM 645 C CA . LEU A 1 95 ? 54.073 8.989 28.470 1.00 5.50 83 LEU A CA 1
ATOM 646 C C . LEU A 1 95 ? 54.455 7.598 28.019 1.00 6.33 83 LEU A C 1
ATOM 647 O O . LEU A 1 95 ? 53.678 6.948 27.329 1.00 8.46 83 LEU A O 1
ATOM 652 N N . LYS A 1 96 ? 55.638 7.134 28.409 1.00 6.03 84 LYS A N 1
ATOM 653 C CA . LYS A 1 96 ? 56.039 5.758 28.123 1.00 7.65 84 LYS A CA 1
ATOM 654 C C . LYS A 1 96 ? 56.439 5.097 29.417 1.00 7.26 84 LYS A C 1
ATOM 655 O O . LYS A 1 96 ? 57.011 5.750 30.271 1.00 7.06 84 LYS A O 1
ATOM 661 N N . TYR A 1 97 ? 56.149 3.806 29.556 1.00 6.80 85 TYR A N 1
ATOM 662 C CA . TYR A 1 97 ? 56.708 3.016 30.641 1.00 7.49 85 TYR A CA 1
ATOM 663 C C . TYR A 1 97 ? 56.577 1.549 30.289 1.00 8.82 85 TYR A C 1
ATOM 664 O O . TYR A 1 97 ? 55.775 1.188 29.434 1.00 8.21 85 TYR A O 1
ATOM 673 N N . ASP A 1 98 ? 57.388 0.723 30.939 1.00 7.39 86 ASP A N 1
ATOM 674 C CA . ASP A 1 98 ? 57.268 -0.718 30.843 1.00 6.97 86 ASP A CA 1
ATOM 675 C C . ASP A 1 98 ? 56.563 -1.248 32.081 1.00 6.08 86 ASP A C 1
ATOM 676 O O . ASP A 1 98 ? 56.867 -0.819 33.192 1.00 6.59 86 ASP A O 1
ATOM 681 N N . VAL A 1 99 ? 55.634 -2.181 31.898 1.00 7.60 87 VAL A N 1
ATOM 682 C CA . VAL A 1 99 ? 55.014 -2.846 33.041 1.00 7.05 87 VAL A CA 1
ATOM 683 C C . VAL A 1 99 ? 54.983 -4.372 32.870 1.00 8.89 87 VAL A C 1
ATOM 684 O O . VAL A 1 99 ? 54.647 -4.886 31.799 1.00 7.16 87 VAL A O 1
ATOM 688 N N . TYR A 1 100 ? 55.367 -5.074 33.937 1.00 6.55 88 TYR A N 1
ATOM 689 C CA . TYR A 1 100 ? 55.274 -6.530 34.028 1.00 9.42 88 TYR A CA 1
ATOM 690 C C . TYR A 1 100 ? 54.103 -6.928 34.925 1.00 7.31 88 TYR A C 1
ATOM 691 O O . TYR A 1 100 ? 53.971 -6.406 36.031 1.00 9.95 88 TYR A O 1
ATOM 700 N N . PHE A 1 101 ? 53.260 -7.853 34.467 1.00 9.31 89 PHE A N 1
ATOM 701 C CA . PHE A 1 101 ? 52.185 -8.388 35.305 1.00 10.74 89 PHE A CA 1
ATOM 702 C C . PHE A 1 101 ? 52.557 -9.768 35.812 1.00 10.95 89 PHE A C 1
ATOM 703 O O . PHE A 1 101 ? 52.771 -10.680 35.023 1.00 9.44 89 PHE A O 1
ATOM 711 N N . GLU A 1 102 ? 52.618 -9.923 37.126 1.00 9.92 90 GLU A N 1
ATOM 712 C CA . GLU A 1 102 ? 52.978 -11.220 37.702 1.00 9.99 90 GLU A CA 1
ATOM 713 C C . GLU A 1 102 ? 51.809 -11.843 38.455 1.00 11.61 90 GLU A C 1
ATOM 714 O O . GLU A 1 102 ? 51.320 -11.274 39.437 1.00 9.64 90 GLU A O 1
ATOM 720 N N . ASN A 1 103 ? 51.370 -13.009 37.975 1.00 14.34 91 ASN A N 1
ATOM 721 C CA . ASN A 1 103 ? 50.284 -13.788 38.579 1.00 14.12 91 ASN A CA 1
ATOM 722 C C . ASN A 1 103 ? 48.904 -13.128 38.450 1.00 10.40 91 ASN A C 1
ATOM 723 O O . ASN A 1 103 ? 48.095 -13.174 39.376 1.00 9.63 91 ASN A O 1
ATOM 728 N N . PHE A 1 104 ? 48.648 -12.527 37.290 1.00 10.92 92 PHE A N 1
ATOM 729 C CA . PHE A 1 104 ? 47.330 -11.988 36.958 1.00 10.83 92 PHE A CA 1
ATOM 730 C C . PHE A 1 104 ? 46.539 -13.021 36.148 1.00 11.19 92 PHE A C 1
ATOM 731 O O . PHE A 1 104 ? 47.031 -13.487 35.121 1.00 11.99 92 PHE A O 1
ATOM 739 N N . GLY A 1 105 ? 45.324 -13.368 36.576 1.00 11.31 93 GLY A N 1
ATOM 740 C CA . GLY A 1 105 ? 44.702 -12.806 37.763 1.00 8.74 93 GLY A CA 1
ATOM 741 C C . GLY A 1 105 ? 44.105 -11.418 37.573 1.00 9.90 93 GLY A C 1
ATOM 742 O O . GLY A 1 105 ? 44.105 -10.628 38.508 1.00 11.51 93 GLY A O 1
ATOM 743 N N . PHE A 1 106 ? 43.599 -11.111 36.380 1.00 8.15 94 PHE A N 1
ATOM 744 C CA . PHE A 1 106 ? 43.135 -9.742 36.090 1.00 9.33 94 PHE A CA 1
ATOM 745 C C . PHE A 1 106 ? 41.783 -9.426 36.723 1.00 11.38 94 PHE A C 1
ATOM 746 O O . PHE A 1 106 ? 41.377 -8.260 36.780 1.00 10.57 94 PHE A O 1
ATOM 754 N N . GLY A 1 107 ? 41.094 -10.455 37.211 1.00 9.53 95 GLY A N 1
ATOM 755 C CA . GLY A 1 107 ? 39.778 -10.267 37.809 1.00 9.72 95 GLY A CA 1
ATOM 756 C C . GLY A 1 107 ? 38.833 -9.595 36.820 1.00 12.12 95 GLY A C 1
ATOM 757 O O . GLY A 1 107 ? 38.702 -10.035 35.675 1.00 12.81 95 GLY A O 1
ATOM 758 N N . ILE A 1 108 ? 38.199 -8.504 37.244 1.00 10.40 96 ILE A N 1
ATOM 759 C CA . ILE A 1 108 ? 37.363 -7.741 36.329 1.00 8.55 96 ILE A CA 1
ATOM 760 C C . ILE A 1 108 ? 37.842 -6.299 36.224 1.00 11.34 96 ILE A C 1
ATOM 761 O O . ILE A 1 108 ? 37.048 -5.391 35.983 1.00 11.68 96 ILE A O 1
ATOM 766 N N . GLY A 1 109 ? 39.146 -6.097 36.409 1.00 8.18 97 GLY A N 1
ATOM 767 C CA . GLY A 1 109 ? 39.741 -4.817 36.094 1.00 9.79 97 GLY A CA 1
ATOM 768 C C . GLY A 1 109 ? 40.432 -4.038 37.189 1.00 7.56 97 GLY A C 1
ATOM 769 O O . GLY A 1 109 ? 40.211 -4.239 38.382 1.00 8.01 97 GLY A O 1
ATOM 770 N N . GLY A 1 110 ? 41.268 -3.107 36.757 1.00 7.39 98 GLY A N 1
ATOM 771 C CA . GLY A 1 110 ? 41.967 -2.234 37.676 1.00 6.79 98 GLY A CA 1
ATOM 772 C C . GLY A 1 110 ? 42.735 -1.156 36.931 1.00 8.73 98 GLY A C 1
ATOM 773 O O . GLY A 1 110 ? 42.708 -1.096 35.704 1.00 7.70 98 GLY A O 1
ATOM 774 N N . LYS A 1 111 ? 43.446 -0.325 37.689 1.00 6.25 99 LYS A N 1
ATOM 775 C CA . LYS A 1 111 ? 44.038 0.902 37.151 1.00 6.45 99 LYS A CA 1
ATOM 776 C C . LYS A 1 111 ? 45.496 0.750 36.762 1.00 6.43 99 LYS A C 1
ATOM 777 O O . LYS A 1 111 ? 46.215 -0.048 37.357 1.00 5.70 99 LYS A O 1
ATOM 783 N N . LEU A 1 112 ? 45.913 1.529 35.763 1.00 7.18 100 LEU A N 1
ATOM 784 C CA . LEU A 1 112 ? 47.322 1.673 35.376 1.00 7.13 100 LEU A CA 1
ATOM 785 C C . LEU A 1 112 ? 47.633 3.149 35.149 1.00 7.06 100 LEU A C 1
ATOM 786 O O . LEU A 1 112 ? 46.725 3.938 34.841 1.00 6.05 100 LEU A O 1
ATOM 791 N N . PRO A 1 113 ? 48.911 3.539 35.283 1.00 6.59 101 PRO A N 1
ATOM 792 C CA . PRO A 1 113 ? 49.304 4.947 35.116 1.00 4.44 101 PRO A CA 1
ATOM 793 C C . PRO A 1 113 ? 48.972 5.540 33.749 1.00 5.59 101 PRO A C 1
ATOM 794 O O . PRO A 1 113 ? 49.090 4.849 32.737 1.00 6.52 101 PRO A O 1
ATOM 798 N N . GLY A 1 114 ? 48.594 6.820 33.739 1.00 6.06 102 GLY A N 1
ATOM 799 C CA . GLY A 1 114 ? 48.344 7.564 32.519 1.00 3.99 102 GLY A CA 1
ATOM 800 C C . GLY A 1 114 ? 48.638 9.035 32.761 1.00 6.58 102 GLY A C 1
ATOM 801 O O . GLY A 1 114 ? 49.108 9.397 33.831 1.00 6.64 102 GLY A O 1
ATOM 802 N N . LEU A 1 115 ? 48.377 9.885 31.771 1.00 6.72 103 LEU A N 1
ATOM 803 C CA . LEU A 1 115 ? 48.612 11.322 31.937 1.00 5.39 103 LEU A CA 1
ATOM 804 C C . LEU A 1 115 ? 47.396 12.013 32.575 1.00 5.01 103 LEU A C 1
ATOM 805 O O . LEU A 1 115 ? 46.302 11.448 32.613 1.00 5.14 103 LEU A O 1
ATOM 810 N N . PHE A 1 116 ? 47.600 13.243 33.050 1.00 6.15 104 PHE A N 1
ATOM 811 C CA . PHE A 1 116 ? 46.524 14.080 33.588 1.00 6.58 104 PHE A CA 1
ATOM 812 C C . PHE A 1 116 ? 46.856 15.552 33.352 1.00 4.44 104 PHE A C 1
ATOM 813 O O . PHE A 1 116 ? 47.989 15.890 33.014 1.00 4.83 104 PHE A O 1
ATOM 821 N N . GLY A 1 117 ? 45.866 16.423 33.513 1.00 6.75 105 GLY A N 1
ATOM 822 C CA . GLY A 1 117 ? 46.105 17.848 33.413 1.00 6.94 105 GLY A CA 1
ATOM 823 C C . GLY A 1 117 ? 44.923 18.651 33.923 1.00 6.45 105 GLY A C 1
ATOM 824 O O . GLY A 1 117 ? 44.015 18.116 34.563 1.00 6.39 105 GLY A O 1
ATOM 825 N N . GLY A 1 118 ? 44.943 19.945 33.642 1.00 6.50 106 GLY A N 1
ATOM 826 C CA . GLY A 1 118 ? 43.890 20.832 34.093 1.00 6.92 106 GLY A CA 1
ATOM 827 C C . GLY A 1 118 ? 44.508 22.100 34.636 1.00 8.60 106 GLY A C 1
ATOM 828 O O . GLY A 1 118 ? 45.461 22.627 34.062 1.00 6.68 106 GLY A O 1
ATOM 829 N N . GLU A 1 119 ? 43.959 22.577 35.747 1.00 8.36 107 GLU A N 1
ATOM 830 C CA . GLU A 1 119 ? 44.475 23.758 36.430 1.00 11.68 107 GLU A CA 1
ATOM 831 C C . GLU A 1 119 ? 45.923 23.578 36.917 1.00 12.11 107 GLU A C 1
ATOM 832 O O . GLU A 1 119 ? 46.438 22.462 37.004 1.00 10.09 107 GLU A O 1
ATOM 838 N N . ASN A 1 120 ? 46.587 24.683 37.236 1.00 8.98 108 ASN A N 1
ATOM 839 C CA . ASN A 1 120 ? 47.982 24.604 37.650 1.00 12.55 108 ASN A CA 1
ATOM 840 C C . ASN A 1 120 ? 48.149 24.071 39.078 1.00 12.88 108 ASN A C 1
ATOM 841 O O . ASN A 1 120 ? 49.236 23.640 39.469 1.00 18.17 108 ASN A O 1
ATOM 846 N N . GLY A 1 121 ? 47.069 24.069 39.845 1.00 12.98 109 GLY A N 1
ATOM 847 C CA . GLY A 1 121 ? 47.149 23.723 41.255 1.00 13.52 109 GLY A CA 1
ATOM 848 C C . GLY A 1 121 ? 46.356 22.497 41.648 1.00 12.40 109 GLY A C 1
ATOM 849 O O . GLY A 1 121 ? 46.252 21.545 40.868 1.00 9.51 109 GLY A O 1
ATOM 850 N N . GLU A 1 122 ? 45.784 22.524 42.855 1.00 11.19 110 GLU A N 1
ATOM 851 C CA . GLU A 1 122 ? 45.079 21.365 43.413 1.00 10.94 110 GLU A CA 1
ATOM 852 C C . GLU A 1 122 ? 43.917 20.898 42.550 1.00 10.52 110 GLU A C 1
ATOM 853 O O . GLU A 1 122 ? 43.551 19.725 42.589 1.00 9.02 110 GLU A O 1
ATOM 859 N N . GLY A 1 123 ? 43.344 21.814 41.771 1.00 9.03 111 GLY A N 1
ATOM 860 C CA . GLY A 1 123 ? 42.256 21.468 40.872 1.00 11.30 111 GLY A CA 1
ATOM 861 C C . GLY A 1 123 ? 42.609 20.310 39.948 1.00 10.49 111 GLY A C 1
ATOM 862 O O . GLY A 1 123 ? 41.747 19.560 39.524 1.00 8.96 111 GLY A O 1
ATOM 863 N N . ALA A 1 124 ? 43.890 20.161 39.642 1.00 7.02 112 ALA A N 1
ATOM 864 C CA . ALA A 1 124 ? 44.319 19.156 38.675 1.00 6.08 112 ALA A CA 1
ATOM 865 C C . ALA A 1 124 ? 44.224 17.724 39.219 1.00 8.83 112 ALA A C 1
ATOM 866 O O . ALA A 1 124 ? 44.254 16.762 38.444 1.00 8.62 112 ALA A O 1
ATOM 868 N N . TYR A 1 125 ? 44.092 17.585 40.540 1.00 7.45 113 TYR A N 1
ATOM 869 C CA . TYR A 1 125 ? 44.165 16.258 41.168 1.00 10.54 113 TYR A CA 1
ATOM 870 C C . TYR A 1 125 ? 42.795 15.707 41.557 1.00 8.16 113 TYR A C 1
ATOM 871 O O . TYR A 1 125 ? 42.711 14.766 42.354 1.00 8.68 113 TYR A O 1
ATOM 880 N N . LYS A 1 126 ? 41.728 16.263 40.986 1.00 7.98 114 LYS A N 1
ATOM 881 C CA . LYS A 1 126 ? 40.369 15.957 41.468 1.00 6.95 114 LYS A CA 1
ATOM 882 C C . LYS A 1 126 ? 39.565 15.045 40.544 1.00 12.55 114 LYS A C 1
ATOM 883 O O . LYS A 1 126 ? 38.391 14.773 40.807 1.00 14.18 114 LYS A O 1
ATOM 889 N N . CYS A 1 127 ? 40.182 14.562 39.469 1.00 7.24 115 CYS A N 1
ATOM 890 C CA . CYS A 1 127 ? 39.440 13.786 38.494 1.00 7.60 115 CYS A CA 1
ATOM 891 C C . CYS A 1 127 ? 39.624 12.284 38.681 1.00 10.90 115 CYS A C 1
ATOM 892 O O . CYS A 1 127 ? 40.333 11.621 37.916 1.00 9.16 115 CYS A O 1
ATOM 895 N N . SER A 1 128 ? 38.966 11.755 39.708 1.00 7.84 116 SER A N 1
ATOM 896 C CA . SER A 1 128 ? 39.008 10.329 39.992 1.00 10.19 116 SER A CA 1
ATOM 897 C C . SER A 1 128 ? 37.859 10.017 40.921 1.00 12.14 116 SER A C 1
ATOM 898 O O . SER A 1 128 ? 37.242 10.932 41.460 1.00 11.08 116 SER A O 1
ATOM 901 N N . GLY A 1 129 ? 37.588 8.739 41.156 1.00 12.15 117 GLY A N 1
ATOM 902 C CA . GLY A 1 129 ? 36.497 8.404 42.052 1.00 14.23 117 GLY A CA 1
ATOM 903 C C . GLY A 1 129 ? 35.179 8.841 41.422 1.00 16.83 117 GLY A C 1
ATOM 904 O O . GLY A 1 129 ? 34.943 8.636 40.228 1.00 23.09 117 GLY A O 1
ATOM 905 N N . GLY A 1 130 ? 34.312 9.452 42.210 1.00 19.21 118 GLY A N 1
ATOM 906 C CA . GLY A 1 130 ? 33.056 9.906 41.647 1.00 19.14 118 GLY A CA 1
ATOM 907 C C . GLY A 1 130 ? 33.126 11.368 41.259 1.00 20.90 118 GLY A C 1
ATOM 908 O O . GLY A 1 130 ? 32.087 11.994 41.032 1.00 18.15 118 GLY A O 1
ATOM 909 N N . SER A 1 131 ? 34.349 11.900 41.173 1.00 11.27 119 SER A N 1
ATOM 910 C CA . SER A 1 131 ? 34.567 13.345 41.044 1.00 11.87 119 SER A CA 1
ATOM 911 C C . SER A 1 131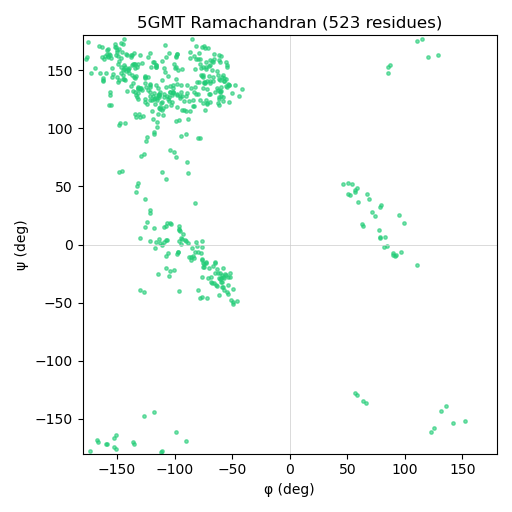 ? 35.076 13.782 39.665 1.00 15.59 119 SER A C 1
ATOM 912 O O . SER A 1 131 ? 36.082 13.291 39.176 1.00 11.71 119 SER A O 1
ATOM 915 N N . ASN A 1 132 ? 34.394 14.734 39.050 1.00 10.72 120 ASN A N 1
ATOM 916 C CA . ASN A 1 132 ? 34.829 15.208 37.741 1.00 11.69 120 ASN A CA 1
ATOM 917 C C . ASN A 1 132 ? 34.554 16.701 37.570 1.00 11.52 120 ASN A C 1
ATOM 918 O O . ASN A 1 132 ? 33.789 17.102 36.686 1.00 13.07 120 ASN A O 1
ATOM 923 N N . PRO A 1 133 ? 35.194 17.527 38.404 1.00 11.17 121 PRO A N 1
ATOM 924 C CA . PRO A 1 133 ? 34.944 18.968 38.341 1.00 13.76 121 PRO A CA 1
ATOM 925 C C . PRO A 1 133 ? 35.590 19.561 37.111 1.00 14.27 121 PRO A C 1
ATOM 926 O O . PRO A 1 133 ? 36.391 18.901 36.455 1.00 10.68 121 PRO A O 1
ATOM 930 N N . SER A 1 134 ? 35.259 20.809 36.817 1.00 9.82 122 SER A N 1
ATOM 931 C CA . SER A 1 134 ? 35.757 21.456 35.624 1.00 11.65 122 SER A CA 1
ATOM 932 C C . SER A 1 134 ? 37.148 22.016 35.841 1.00 15.51 122 SER A C 1
ATOM 933 O O . SER A 1 134 ? 37.470 23.084 35.329 1.00 18.59 122 SER A O 1
ATOM 936 N N . SER A 1 135 ? 37.964 21.312 36.622 1.00 11.88 123 SER A N 1
ATOM 937 C CA . SER A 1 135 ? 39.315 21.767 36.927 1.00 10.02 123 SER A CA 1
ATOM 938 C C . SER A 1 135 ? 40.390 20.819 36.399 1.00 10.35 123 SER A C 1
ATOM 939 O O . SER A 1 135 ? 41.587 21.094 36.527 1.00 9.57 123 SER A O 1
ATOM 942 N N . CYS A 1 136 ? 39.973 19.708 35.800 1.00 8.90 124 CYS A N 1
ATOM 943 C CA . CYS A 1 136 ? 40.937 18.666 35.475 1.00 8.94 124 CYS A CA 1
ATOM 944 C C . CYS A 1 136 ? 40.455 17.724 34.389 1.00 10.53 124 CYS A C 1
ATOM 945 O O . CYS A 1 136 ? 39.281 17.723 34.016 1.00 7.79 124 CYS A O 1
ATOM 948 N N . PHE A 1 137 ? 41.382 16.923 33.882 1.00 5.66 125 PHE A N 1
ATOM 949 C CA . PHE A 1 137 ? 41.039 15.721 33.127 1.00 5.57 125 PHE A CA 1
ATOM 950 C C . PHE A 1 137 ? 42.057 14.642 33.500 1.00 6.79 125 PHE A C 1
ATOM 951 O O . PHE A 1 137 ? 43.192 14.959 33.836 1.00 6.84 125 PHE A O 1
ATOM 959 N N . SER A 1 138 ? 41.664 13.377 33.476 1.00 5.92 126 SER A N 1
ATOM 960 C CA . SER A 1 138 ? 42.648 12.338 33.760 1.00 4.77 126 SER A CA 1
ATOM 961 C C . SER A 1 138 ? 42.519 11.221 32.749 1.00 7.49 126 SER A C 1
ATOM 962 O O . SER A 1 138 ? 41.411 10.885 32.321 1.00 6.42 126 SER A O 1
ATOM 965 N N . LEU A 1 139 ? 43.663 10.654 32.372 1.00 5.99 127 LEU A N 1
ATOM 966 C CA . LEU A 1 139 ? 43.713 9.700 31.282 1.00 5.86 127 LEU A CA 1
ATOM 967 C C . LEU A 1 139 ? 44.519 8.469 31.667 1.00 9.09 127 LEU A C 1
ATOM 968 O O . LEU A 1 139 ? 45.427 8.056 30.945 1.00 8.14 127 LEU A O 1
ATOM 973 N N . ARG A 1 140 ? 44.193 7.897 32.818 1.00 6.11 128 ARG A N 1
ATOM 974 C CA . ARG A 1 140 ? 44.724 6.584 33.193 1.00 3.34 128 ARG A CA 1
ATOM 975 C C . ARG A 1 140 ? 44.336 5.496 32.187 1.00 5.53 128 ARG A C 1
ATOM 976 O O . ARG A 1 140 ? 43.433 5.670 31.369 1.00 5.82 128 ARG A O 1
ATOM 984 N N . LEU A 1 141 ? 45.057 4.381 32.241 1.00 4.85 129 LEU A N 1
ATOM 985 C CA . LEU A 1 141 ? 44.649 3.176 31.527 1.00 7.28 129 LEU A CA 1
ATOM 986 C C . LEU A 1 141 ? 43.950 2.271 32.527 1.00 6.77 129 LEU A C 1
ATOM 987 O O . LEU A 1 141 ? 44.064 2.467 33.742 1.00 5.15 129 LEU A O 1
ATOM 992 N N . MET A 1 142 ? 43.196 1.300 32.031 1.00 8.41 130 MET A N 1
ATOM 993 C CA . MET A 1 142 ? 42.671 0.259 32.901 1.00 5.64 130 MET A CA 1
ATOM 994 C C . MET A 1 142 ? 42.883 -1.082 32.244 1.00 8.41 130 MET A C 1
ATOM 995 O O . MET A 1 142 ? 42.962 -1.158 31.020 1.00 7.74 130 MET A O 1
ATOM 1000 N N . TRP A 1 143 ? 43.012 -2.132 33.049 1.00 7.69 131 TRP A N 1
ATOM 1001 C CA . TRP A 1 143 ? 42.796 -3.471 32.516 1.00 8.24 131 TRP A CA 1
ATOM 1002 C C . TRP A 1 143 ? 41.381 -3.867 32.882 1.00 10.86 131 TRP A C 1
ATOM 1003 O O . TRP A 1 143 ? 40.725 -3.223 33.712 1.00 7.60 131 TRP A O 1
ATOM 1014 N N . ARG A 1 144 ? 40.900 -4.901 32.215 1.00 11.32 132 ARG A N 1
ATOM 1015 C CA . ARG A 1 144 ? 39.563 -5.392 32.446 1.00 8.56 132 ARG A CA 1
ATOM 1016 C C . ARG A 1 144 ? 39.621 -6.900 32.502 1.00 10.57 132 ARG A C 1
ATOM 1017 O O . ARG A 1 144 ? 40.707 -7.490 32.565 1.00 10.59 132 ARG A O 1
ATOM 1025 N N . LYS A 1 145 ? 38.444 -7.512 32.505 1.00 11.56 133 LYS A N 1
ATOM 1026 C CA . LYS A 1 145 ? 38.314 -8.951 32.364 1.00 10.19 133 LYS A CA 1
ATOM 1027 C C . LYS A 1 145 ? 39.271 -9.500 31.306 1.00 13.28 133 LYS A C 1
ATOM 1028 O O . LYS A 1 145 ? 39.381 -8.937 30.216 1.00 10.86 133 LYS A O 1
ATOM 1034 N N . ASP A 1 146 ? 39.967 -10.587 31.638 1.00 14.65 134 ASP A N 1
ATOM 1035 C CA . ASP A 1 146 ? 40.875 -11.275 30.709 1.00 13.74 134 ASP A CA 1
ATOM 1036 C C . ASP A 1 146 ? 42.054 -10.416 30.244 1.00 14.55 134 ASP A C 1
ATOM 1037 O O . ASP A 1 146 ? 42.711 -10.730 29.248 1.00 13.56 134 ASP A O 1
ATOM 1042 N N . GLY A 1 147 ? 42.339 -9.338 30.971 1.00 11.82 135 GLY A N 1
ATOM 1043 C CA . GLY A 1 147 ? 43.445 -8.478 30.600 1.00 14.88 135 GLY A CA 1
ATOM 1044 C C . GLY A 1 147 ? 43.196 -7.514 29.444 1.00 12.91 135 GLY A C 1
ATOM 1045 O O . GLY A 1 147 ? 44.131 -6.838 28.993 1.00 10.98 135 GLY A O 1
ATOM 1046 N N . ASP A 1 148 ? 41.963 -7.451 28.948 1.00 9.25 136 ASP A N 1
ATOM 1047 C CA . ASP A 1 148 ? 41.618 -6.421 27.965 1.00 10.35 136 ASP A CA 1
ATOM 1048 C C . ASP A 1 148 ? 42.002 -5.035 28.508 1.00 9.31 136 ASP A C 1
ATOM 1049 O O . ASP A 1 148 ? 41.774 -4.745 29.670 1.00 11.43 136 ASP A O 1
ATOM 1054 N N . GLY A 1 149 ? 42.581 -4.190 27.666 1.00 10.01 137 GLY A N 1
ATOM 1055 C CA . GLY A 1 149 ? 42.941 -2.849 28.096 1.00 7.79 137 GLY A CA 1
ATOM 1056 C C . GLY A 1 149 ? 42.013 -1.772 27.571 1.00 9.09 137 GLY A C 1
ATOM 1057 O O . GLY A 1 149 ? 41.253 -1.992 26.627 1.00 9.61 137 GLY A O 1
ATOM 1058 N N . GLU A 1 150 ? 42.093 -0.591 28.174 1.00 8.27 138 GLU A N 1
ATOM 1059 C CA . GLU A 1 150 ? 41.312 0.547 27.713 1.00 8.15 138 GLU A CA 1
ATOM 1060 C C . GLU A 1 150 ? 41.959 1.838 28.169 1.00 5.76 138 GLU A C 1
ATOM 1061 O O . GLU A 1 150 ? 42.779 1.841 29.093 1.00 8.02 138 GLU A O 1
ATOM 1067 N N . LEU A 1 151 ? 41.583 2.928 27.511 1.00 7.85 139 LEU A N 1
ATOM 1068 C CA . LEU A 1 151 ? 41.774 4.275 28.046 1.00 9.01 139 LEU A CA 1
ATOM 1069 C C . LEU A 1 151 ? 40.623 4.542 29.013 1.00 7.23 139 LEU A C 1
ATOM 1070 O O . LEU A 1 151 ? 39.481 4.309 28.668 1.00 8.21 139 LEU A O 1
ATOM 1075 N N . TYR A 1 152 ? 40.920 4.999 30.229 1.00 7.48 140 TYR A N 1
ATOM 1076 C CA . TYR A 1 152 ? 39.885 5.219 31.234 1.00 5.49 140 TYR A CA 1
ATOM 1077 C C . TYR A 1 152 ? 39.869 6.691 31.586 1.00 7.51 140 TYR A C 1
ATOM 1078 O O . TYR A 1 152 ? 40.643 7.144 32.436 1.00 7.15 140 TYR A O 1
ATOM 1087 N N . ALA A 1 153 ? 38.986 7.426 30.918 1.00 6.43 141 ALA A N 1
ATOM 1088 C CA . ALA A 1 153 ? 39.087 8.878 30.862 1.00 7.30 141 ALA A CA 1
ATOM 1089 C C . ALA A 1 153 ? 38.070 9.602 31.740 1.00 7.90 141 ALA A C 1
ATOM 1090 O O . ALA A 1 153 ? 36.866 9.352 31.654 1.00 8.48 141 ALA A O 1
ATOM 1092 N N . TYR A 1 154 ? 38.579 10.487 32.590 1.00 8.48 142 TYR A N 1
ATOM 1093 C CA . TYR A 1 154 ? 37.762 11.516 33.220 1.00 8.25 142 TYR A CA 1
ATOM 1094 C C . TYR A 1 154 ? 37.913 12.779 32.385 1.00 7.57 142 TYR A C 1
ATOM 1095 O O . TYR A 1 154 ? 38.959 13.419 32.395 1.00 6.54 142 TYR A O 1
ATOM 1104 N N . ILE A 1 155 ? 36.871 13.123 31.636 1.00 7.20 143 ILE A N 1
ATOM 1105 C CA . ILE A 1 155 ? 36.917 14.260 30.730 1.00 7.30 143 ILE A CA 1
ATOM 1106 C C . ILE A 1 155 ? 35.598 15.028 30.870 1.00 7.23 143 ILE A C 1
ATOM 1107 O O . ILE A 1 155 ? 34.647 14.507 31.429 1.00 10.97 143 ILE A O 1
ATOM 1112 N N . PRO A 1 156 ? 35.552 16.282 30.400 1.00 10.93 144 PRO A N 1
ATOM 1113 C CA . PRO A 1 156 ? 34.331 17.093 30.544 1.00 12.99 144 PRO A CA 1
ATOM 1114 C C . PRO A 1 156 ? 33.065 16.431 29.982 1.00 13.28 144 PRO A C 1
ATOM 1115 O O . PRO A 1 156 ? 33.117 15.619 29.062 1.00 9.48 144 PRO A O 1
ATOM 1119 N N . THR A 1 157 ? 31.913 16.786 30.540 1.00 15.93 145 THR A N 1
ATOM 1120 C CA . THR A 1 157 ? 30.678 16.163 30.089 1.00 14.90 145 THR A CA 1
ATOM 1121 C C . THR A 1 157 ? 30.269 16.602 28.682 1.00 10.79 145 THR A C 1
ATOM 1122 O O . THR A 1 157 ? 29.508 15.911 28.020 1.00 14.97 145 THR A O 1
ATOM 1126 N N . ASN A 1 158 ? 30.776 17.739 28.212 1.00 13.97 146 ASN A N 1
ATOM 1127 C CA . ASN A 1 158 ? 30.352 18.225 26.899 1.00 17.07 146 ASN A CA 1
ATOM 1128 C C . ASN A 1 158 ? 31.229 17.677 25.761 1.00 13.66 146 ASN A C 1
ATOM 1129 O O . ASN A 1 158 ? 32.003 18.396 25.137 1.00 13.81 146 ASN A O 1
ATOM 1134 N N . GLN A 1 159 ? 31.080 16.391 25.481 1.00 10.37 147 GLN A N 1
ATOM 1135 C CA . GLN A 1 159 ? 31.797 15.783 24.374 1.00 10.46 147 GLN A CA 1
ATOM 1136 C C . GLN A 1 159 ? 31.014 15.997 23.085 1.00 12.97 147 GLN A C 1
ATOM 1137 O O . GLN A 1 159 ? 29.919 16.554 23.107 1.00 15.34 147 GLN A O 1
ATOM 1143 N N . GLU A 1 160 ? 31.572 15.548 21.966 1.00 12.86 148 GLU A N 1
ATOM 1144 C CA . GLU A 1 160 ? 30.934 15.727 20.661 1.00 16.21 148 GLU A CA 1
ATOM 1145 C C . GLU A 1 160 ? 29.573 15.050 20.605 1.00 15.11 148 GLU A C 1
ATOM 1146 O O . GLU A 1 160 ? 29.302 14.128 21.375 1.00 11.11 148 GLU A O 1
ATOM 1152 N N . SER A 1 161 ? 28.708 15.510 19.701 1.00 16.73 149 SER A N 1
ATOM 1153 C CA . SER A 1 161 ? 27.409 14.864 19.539 1.00 17.95 149 SER A CA 1
ATOM 1154 C C . SER A 1 161 ? 27.579 13.369 19.256 1.00 16.59 149 SER A C 1
ATOM 1155 O O . SER A 1 161 ? 28.456 12.968 18.490 1.00 18.42 149 SER A O 1
ATOM 1158 N N . GLY A 1 162 ? 26.761 12.551 19.908 1.00 16.05 150 GLY A N 1
ATOM 1159 C CA . GLY A 1 162 ? 26.784 11.114 19.691 1.00 17.25 150 GLY A CA 1
ATOM 1160 C C . GLY A 1 162 ? 27.908 10.360 20.393 1.00 14.05 150 GLY A C 1
ATOM 1161 O O . GLY A 1 162 ? 28.056 9.159 20.180 1.00 14.82 150 GLY A O 1
ATOM 1162 N N . PHE A 1 163 ? 28.679 11.052 21.230 1.00 12.85 151 PHE A N 1
ATOM 1163 C CA . PHE A 1 163 ? 29.845 10.458 21.908 1.00 12.08 151 PHE A CA 1
ATOM 1164 C C . PHE A 1 163 ? 29.543 9.124 22.583 1.00 16.35 151 PHE A C 1
ATOM 1165 O O . PHE A 1 163 ? 30.272 8.146 22.398 1.00 12.58 151 PHE A O 1
ATOM 1173 N N . LYS A 1 164 ? 28.463 9.090 23.360 1.00 14.81 152 LYS A N 1
ATOM 1174 C CA . LYS A 1 164 ? 28.089 7.902 24.120 1.00 15.49 152 LYS A CA 1
ATOM 1175 C C . LYS A 1 164 ? 27.812 6.699 23.233 1.00 15.15 152 LYS A C 1
ATOM 1176 O O . LYS A 1 164 ? 27.953 5.560 23.672 1.00 17.24 152 LYS A O 1
ATOM 1182 N N . ASP A 1 165 ? 27.440 6.957 21.981 1.00 16.45 153 ASP A N 1
ATOM 1183 C CA . ASP A 1 165 ? 27.074 5.901 21.036 1.00 16.90 153 ASP A CA 1
ATOM 1184 C C . ASP A 1 165 ? 28.212 5.464 20.115 1.00 15.97 153 ASP A C 1
ATOM 1185 O O . ASP A 1 165 ? 28.009 4.637 19.218 1.00 15.91 153 ASP A O 1
ATOM 1190 N N . ARG A 1 166 ? 29.394 6.041 20.314 1.00 11.94 154 ARG A N 1
ATOM 1191 C CA . ARG A 1 166 ? 30.573 5.669 19.541 1.00 15.35 154 ARG A CA 1
ATOM 1192 C C . ARG A 1 166 ? 30.915 4.208 19.753 1.00 10.29 154 ARG A C 1
ATOM 1193 O O . ARG A 1 166 ? 30.772 3.680 20.858 1.00 10.72 154 ARG A O 1
ATOM 1201 N N . ASP A 1 167 ? 31.365 3.558 18.687 1.00 13.42 155 ASP A N 1
ATOM 1202 C CA . ASP A 1 167 ? 31.753 2.156 18.763 1.00 15.88 155 ASP A CA 1
ATOM 1203 C C . ASP A 1 167 ? 32.923 1.943 19.743 1.00 17.51 155 ASP A C 1
ATOM 1204 O O . ASP A 1 167 ? 33.041 0.878 20.357 1.00 15.38 155 ASP A O 1
ATOM 1209 N N . ASP A 1 168 ? 33.768 2.958 19.908 1.00 10.87 156 ASP A N 1
ATOM 1210 C CA . ASP A 1 168 ? 34.936 2.808 20.778 1.00 10.92 156 ASP A CA 1
ATOM 1211 C C . ASP A 1 168 ? 34.676 3.323 22.190 1.00 10.79 156 ASP A C 1
ATOM 1212 O O . ASP A 1 168 ? 35.604 3.445 22.979 1.00 11.48 156 ASP A O 1
ATOM 1217 N N . VAL A 1 169 ? 33.410 3.601 22.517 1.00 10.67 157 VAL A N 1
ATOM 1218 C CA . VAL A 1 169 ? 33.070 4.187 23.818 1.00 10.25 157 VAL A CA 1
ATOM 1219 C C . VAL A 1 169 ? 32.104 3.326 24.616 1.00 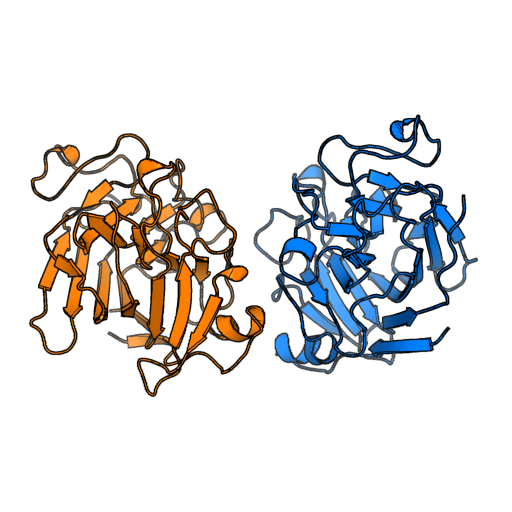12.71 157 VAL A C 1
ATOM 1220 O O . VAL A 1 169 ? 31.063 2.912 24.115 1.00 11.21 157 VAL A O 1
ATOM 1224 N N . ILE A 1 170 ? 32.483 3.039 25.854 1.00 9.80 158 ILE A N 1
ATOM 1225 C CA . ILE A 1 170 ? 31.561 2.518 26.846 1.00 9.65 158 ILE A CA 1
ATOM 1226 C C . ILE A 1 170 ? 31.464 3.585 27.930 1.00 11.16 158 ILE A C 1
ATOM 1227 O O . ILE A 1 170 ? 32.356 3.730 28.771 1.00 11.74 158 ILE A O 1
ATOM 1232 N N . ALA A 1 171 ? 30.381 4.352 27.874 1.00 12.04 159 ALA A N 1
ATOM 1233 C CA . ALA A 1 171 ? 30.238 5.562 28.674 1.00 7.94 159 ALA A CA 1
ATOM 1234 C C . ALA A 1 171 ? 29.796 5.269 30.099 1.00 12.29 159 ALA A C 1
ATOM 1235 O O . ALA A 1 171 ? 29.246 4.202 30.392 1.00 13.11 159 ALA A O 1
ATOM 1237 N N . HIS A 1 172 ? 30.049 6.218 30.989 1.00 10.69 160 HIS A N 1
ATOM 1238 C CA . HIS A 1 172 ? 29.495 6.136 32.325 1.00 11.52 160 HIS A CA 1
ATOM 1239 C C . HIS A 1 172 ? 29.033 7.515 32.796 1.00 12.06 160 HIS A C 1
ATOM 1240 O O . HIS A 1 172 ? 29.589 8.548 32.421 1.00 11.26 160 HIS A O 1
ATOM 1247 N N . SER A 1 173 ? 27.985 7.516 33.608 1.00 12.14 161 SER A N 1
ATOM 1248 C CA . SER A 1 173 ? 27.368 8.755 34.020 1.00 11.23 161 SER A CA 1
ATOM 1249 C C . SER A 1 173 ? 28.182 9.488 35.075 1.00 12.52 161 SER A C 1
ATOM 1250 O O . SER A 1 173 ? 28.099 10.714 35.168 1.00 15.37 161 SER A O 1
ATOM 1253 N N . THR A 1 174 ? 28.944 8.738 35.874 1.00 10.68 162 THR A N 1
ATOM 1254 C CA . THR A 1 174 ? 29.639 9.300 37.027 1.00 12.15 162 THR A CA 1
ATOM 1255 C C . THR A 1 174 ? 31.137 8.985 37.028 1.00 11.82 162 THR A C 1
ATOM 1256 O O . THR A 1 174 ? 31.951 9.837 37.359 1.00 14.10 162 THR A O 1
ATOM 1260 N N . TYR A 1 175 ? 31.479 7.757 36.662 1.00 12.46 163 TYR A N 1
ATOM 1261 C CA . TYR A 1 175 ? 32.871 7.304 36.672 1.00 12.22 163 TYR A CA 1
ATOM 1262 C C . TYR A 1 175 ? 33.542 7.577 35.338 1.00 8.53 163 TYR A C 1
ATOM 1263 O O . TYR A 1 175 ? 33.000 8.291 34.503 1.00 10.20 163 TYR A O 1
ATOM 1272 N N . GLY A 1 176 ? 34.733 7.021 35.141 1.00 8.25 164 GLY A N 1
ATOM 1273 C CA . GLY A 1 176 ? 35.467 7.289 33.919 1.00 8.43 164 GLY A CA 1
ATOM 1274 C C . GLY A 1 176 ? 34.809 6.716 32.677 1.00 9.83 164 GLY A C 1
ATOM 1275 O O . GLY A 1 176 ? 34.013 5.777 32.767 1.00 9.78 164 GLY A O 1
ATOM 1276 N N . GLN A 1 177 ? 35.127 7.297 31.520 1.00 7.52 165 GLN A N 1
ATOM 1277 C CA . GLN A 1 177 ? 34.673 6.763 30.242 1.00 9.34 165 GLN A CA 1
ATOM 1278 C C . GLN A 1 177 ? 35.649 5.689 29.779 1.00 8.27 165 GLN A C 1
ATOM 1279 O O . GLN A 1 177 ? 36.860 5.877 29.860 1.00 9.59 165 GLN A O 1
ATOM 1285 N N . SER A 1 178 ? 35.135 4.555 29.319 1.00 8.42 166 SER A N 1
ATOM 1286 C CA . SER A 1 178 ? 36.001 3.507 28.781 1.00 8.28 166 SER A CA 1
ATOM 1287 C C . SER A 1 178 ? 36.140 3.703 27.285 1.00 8.17 166 SER A C 1
ATOM 1288 O O . SER A 1 178 ? 35.155 3.611 26.551 1.00 10.15 166 SER A O 1
ATOM 1291 N N . LEU A 1 179 ? 37.362 3.986 26.843 1.00 7.97 167 LEU A N 1
ATOM 1292 C CA . LEU A 1 179 ? 37.636 4.183 25.417 1.00 8.92 167 LEU A CA 1
ATOM 1293 C C . LEU A 1 179 ? 38.563 3.100 24.888 1.00 10.60 167 LEU A C 1
ATOM 1294 O O . LEU A 1 179 ? 39.647 2.862 25.438 1.00 10.65 167 LEU A O 1
ATOM 1299 N N . GLY A 1 180 ? 38.122 2.440 23.824 1.00 8.81 168 GLY A N 1
ATOM 1300 C CA . GLY A 1 180 ? 38.943 1.461 23.147 1.00 8.32 168 GLY A CA 1
ATOM 1301 C C . GLY A 1 180 ? 39.109 0.144 23.877 1.00 12.12 168 GLY A C 1
ATOM 1302 O O . GLY A 1 180 ? 40.090 -0.555 23.648 1.00 9.21 168 GLY A O 1
ATOM 1303 N N . ARG A 1 181 ? 38.168 -0.202 24.749 1.00 7.90 169 ARG A N 1
ATOM 1304 C CA . ARG A 1 181 ? 38.300 -1.425 25.537 1.00 10.03 169 ARG A CA 1
ATOM 1305 C C . ARG A 1 181 ? 38.431 -2.634 24.626 1.00 12.35 169 ARG A C 1
ATOM 1306 O O . ARG A 1 181 ? 37.623 -2.836 23.714 1.00 12.86 169 ARG A O 1
ATOM 1314 N N . GLY A 1 182 ? 39.480 -3.416 24.858 1.00 14.04 170 GLY A N 1
ATOM 1315 C CA . GLY A 1 182 ? 39.710 -4.634 24.101 1.00 10.74 170 GLY A CA 1
ATOM 1316 C C . GLY A 1 182 ? 40.534 -4.457 22.844 1.00 14.22 170 GLY A C 1
ATOM 1317 O O . GLY A 1 182 ? 40.894 -5.447 22.197 1.00 13.84 170 GLY A O 1
ATOM 1318 N N . LYS A 1 183 ? 40.834 -3.210 22.484 1.00 8.61 171 LYS A N 1
ATOM 1319 C CA . LYS A 1 183 ? 41.638 -2.941 21.293 1.00 8.44 171 LYS A CA 1
ATOM 1320 C C . LYS A 1 183 ? 43.106 -3.259 21.529 1.00 13.58 171 LYS A C 1
ATOM 1321 O O . LYS A 1 183 ? 43.872 -3.429 20.584 1.00 17.57 171 LYS A O 1
ATOM 1327 N N . PHE A 1 184 ? 43.494 -3.322 22.795 1.00 12.31 172 PHE A N 1
ATOM 1328 C CA . PHE A 1 184 ? 44.792 -3.871 23.171 1.00 13.79 172 PHE A CA 1
ATOM 1329 C C . PHE A 1 184 ? 44.559 -4.727 24.401 1.00 13.74 172 PHE A C 1
ATOM 1330 O O . PHE A 1 184 ? 43.522 -4.620 25.037 1.00 13.09 172 PHE A O 1
ATOM 1338 N N . ARG A 1 185 ? 45.506 -5.597 24.723 1.00 11.89 173 ARG A N 1
ATOM 1339 C CA . ARG A 1 185 ? 45.297 -6.539 25.809 1.00 13.38 173 ARG A CA 1
ATOM 1340 C C . ARG A 1 185 ? 46.607 -6.782 26.534 1.00 17.99 173 ARG A C 1
ATOM 1341 O O . ARG A 1 185 ? 47.676 -6.764 25.927 1.00 20.52 173 ARG A O 1
ATOM 1349 N N . PHE A 1 186 ? 46.503 -6.989 27.838 1.00 10.68 174 PHE A N 1
ATOM 1350 C CA . PHE A 1 186 ? 47.649 -7.274 28.678 1.00 11.00 174 PHE A CA 1
ATOM 1351 C C . PHE A 1 186 ? 47.758 -8.769 28.920 1.00 14.39 174 PHE A C 1
ATOM 1352 O O . PHE A 1 186 ? 46.744 -9.452 29.077 1.00 13.16 174 PHE A O 1
ATOM 1360 N N . MET A 1 187 ? 48.992 -9.266 28.949 1.00 12.21 175 MET A N 1
ATOM 1361 C CA . MET A 1 187 ? 49.246 -10.694 29.119 1.00 9.80 175 MET A CA 1
ATOM 1362 C C . MET A 1 187 ? 49.946 -10.987 30.431 1.00 14.97 175 MET A C 1
ATOM 1363 O O . MET A 1 187 ? 50.901 -10.305 30.797 1.00 14.98 175 MET A O 1
ATOM 1368 N N . ASN A 1 188 ? 49.467 -12.006 31.134 1.00 14.12 176 ASN A N 1
ATOM 1369 C CA . ASN A 1 188 ? 50.118 -12.463 32.356 1.00 13.89 176 ASN A CA 1
ATOM 1370 C C . ASN A 1 188 ? 51.575 -12.863 32.127 1.00 16.36 176 ASN A C 1
ATOM 1371 O O . ASN A 1 188 ? 51.926 -13.395 31.069 1.00 12.81 176 ASN A O 1
ATOM 1376 N N . ASN A 1 189 ? 52.414 -12.568 33.119 1.00 14.80 177 ASN A N 1
ATOM 1377 C CA . ASN A 1 189 ? 53.817 -12.991 33.159 1.00 13.59 177 ASN A CA 1
ATOM 1378 C C . ASN A 1 189 ? 54.648 -12.502 31.982 1.00 15.39 177 ASN A C 1
ATOM 1379 O O . ASN A 1 189 ? 55.546 -13.205 31.495 1.00 13.55 177 ASN A O 1
ATOM 1384 N N . LYS A 1 190 ? 54.365 -11.278 31.540 1.00 10.81 178 LYS A N 1
ATOM 1385 C CA . LYS A 1 190 ? 55.124 -10.660 30.463 1.00 12.03 178 LYS A CA 1
ATOM 1386 C C . LYS A 1 190 ? 55.374 -9.184 30.730 1.00 9.29 178 LYS A C 1
ATOM 1387 O O . LYS A 1 190 ? 54.572 -8.533 31.394 1.00 10.31 178 LYS A O 1
ATOM 1393 N N . TRP A 1 191 ? 56.468 -8.667 30.183 1.00 10.30 179 TRP A N 1
ATOM 1394 C CA . TRP A 1 191 ? 56.694 -7.233 30.116 1.00 8.89 179 TRP A CA 1
ATOM 1395 C C . TRP A 1 191 ? 55.845 -6.657 28.998 1.00 11.25 179 TRP A C 1
ATOM 1396 O O . TRP A 1 191 ? 55.640 -7.310 27.967 1.00 11.08 179 TRP A O 1
ATOM 1407 N N . HIS A 1 192 ? 55.371 -5.431 29.198 1.00 8.76 180 HIS A N 1
ATOM 1408 C CA . HIS A 1 192 ? 54.671 -4.682 28.156 1.00 10.97 180 HIS A CA 1
ATOM 1409 C C . HIS A 1 192 ? 55.287 -3.307 28.044 1.00 10.60 180 HIS A C 1
ATOM 1410 O O . HIS A 1 192 ? 55.535 -2.663 29.065 1.00 10.80 180 HIS A O 1
ATOM 1417 N N . SER A 1 193 ? 55.550 -2.852 26.826 1.00 8.07 181 SER A N 1
ATOM 1418 C CA . SER A 1 193 ? 55.930 -1.456 26.655 1.00 9.59 181 SER A CA 1
ATOM 1419 C C . SER A 1 193 ? 54.661 -0.696 26.333 1.00 9.02 181 SER A C 1
ATOM 1420 O O . SER A 1 193 ? 53.870 -1.114 25.479 1.00 10.23 181 SER A O 1
ATOM 1423 N N . ILE A 1 194 ? 54.459 0.411 27.040 1.00 10.68 182 ILE A N 1
ATOM 1424 C CA . ILE A 1 194 ? 53.222 1.171 26.912 1.00 8.53 182 ILE A CA 1
ATOM 1425 C C . ILE A 1 194 ? 53.553 2.591 26.481 1.00 7.28 182 ILE A C 1
ATOM 1426 O O . ILE A 1 194 ? 54.459 3.210 27.042 1.00 8.33 182 ILE A O 1
ATOM 1431 N N . SER A 1 195 ? 52.861 3.094 25.465 1.00 4.81 183 SER A N 1
ATOM 1432 C CA . SER A 1 195 ? 52.968 4.517 25.167 1.00 5.83 183 SER A CA 1
ATOM 1433 C C . SER A 1 195 ? 51.588 5.139 25.129 1.00 7.07 183 SER A C 1
ATOM 1434 O O . SER A 1 195 ? 50.642 4.533 24.632 1.00 8.33 183 SER A O 1
ATOM 1437 N N . GLU A 1 196 ? 51.475 6.343 25.688 1.00 5.05 184 GLU A N 1
ATOM 1438 C CA . GLU A 1 196 ? 50.226 7.082 25.642 1.00 4.52 184 GLU A CA 1
ATOM 1439 C C . GLU A 1 196 ? 50.552 8.482 25.178 1.00 7.66 184 GLU A C 1
ATOM 1440 O O . GLU A 1 196 ? 51.219 9.226 25.891 1.00 7.13 184 GLU A O 1
ATOM 1446 N N . GLU A 1 197 ? 50.098 8.821 23.976 1.00 6.30 185 GLU A N 1
ATOM 1447 C CA . GLU A 1 197 ? 50.328 10.129 23.398 1.00 5.47 185 GLU A CA 1
ATOM 1448 C C . GLU A 1 197 ? 49.037 10.931 23.445 1.00 6.16 185 GLU A C 1
ATOM 1449 O O . GLU A 1 197 ? 47.996 10.481 22.976 1.00 5.84 185 GLU A O 1
ATOM 1455 N N . VAL A 1 198 ? 49.115 12.111 24.046 1.00 6.55 186 VAL A N 1
ATOM 1456 C CA . VAL A 1 198 ? 47.930 12.909 24.294 1.00 5.75 186 VAL A CA 1
ATOM 1457 C C . VAL A 1 198 ? 48.092 14.298 23.706 1.00 6.39 186 VAL A C 1
ATOM 1458 O O . VAL A 1 198 ? 49.061 14.987 24.009 1.00 7.76 186 VAL A O 1
ATOM 1462 N N . HIS A 1 199 ? 47.151 14.698 22.857 1.00 4.12 187 HIS A N 1
ATOM 1463 C CA . HIS A 1 199 ? 47.103 16.072 22.363 1.00 6.89 187 HIS A CA 1
ATOM 1464 C C . HIS A 1 199 ? 45.768 16.652 22.794 1.00 7.56 187 HIS A C 1
ATOM 1465 O O . HIS A 1 199 ? 44.715 16.174 22.367 1.00 5.48 187 HIS A O 1
ATOM 1472 N N . ILE A 1 200 ? 45.796 17.665 23.656 1.00 6.71 188 ILE A N 1
ATOM 1473 C CA . ILE A 1 200 ? 44.542 18.159 24.195 1.00 8.20 188 ILE A CA 1
ATOM 1474 C C . ILE A 1 200 ? 43.879 19.034 23.147 1.00 7.85 188 ILE A C 1
ATOM 1475 O O . ILE A 1 200 ? 44.527 19.494 22.206 1.00 10.81 188 ILE A O 1
ATOM 1480 N N . ASN A 1 201 ? 42.576 19.224 23.289 1.00 8.67 189 ASN A N 1
ATOM 1481 C CA . ASN A 1 201 ? 41.794 19.939 22.287 1.00 8.09 189 ASN A CA 1
ATOM 1482 C C . ASN A 1 201 ? 42.071 21.429 22.208 1.00 10.76 189 ASN A C 1
ATOM 1483 O O . ASN A 1 201 ? 42.481 22.066 23.183 1.00 9.54 189 ASN A O 1
ATOM 1488 N N . THR A 1 202 ? 41.835 21.977 21.026 1.00 9.17 190 THR A N 1
ATOM 1489 C CA . THR A 1 202 ? 41.621 23.413 20.892 1.00 9.09 190 THR A CA 1
ATOM 1490 C C . THR A 1 202 ? 40.403 23.773 21.721 1.00 8.26 190 THR A C 1
ATOM 1491 O O . THR A 1 202 ? 39.380 23.096 21.634 1.00 9.02 190 THR A O 1
ATOM 1495 N N . VAL A 1 203 ? 40.504 24.815 22.539 1.00 13.14 191 VAL A N 1
ATOM 1496 C CA . VAL A 1 203 ? 39.345 25.243 23.305 1.00 11.57 191 VAL A CA 1
ATOM 1497 C C . VAL A 1 203 ? 38.251 25.625 22.318 1.00 10.93 191 VAL A C 1
ATOM 1498 O O . VAL A 1 203 ? 38.506 26.316 21.335 1.00 16.69 191 VAL A O 1
ATOM 1502 N N . GLY A 1 204 ? 37.048 25.113 22.546 1.00 10.84 192 GLY A N 1
ATOM 1503 C CA . GLY A 1 204 ? 35.930 25.356 21.659 1.00 11.94 192 GLY A CA 1
ATOM 1504 C C . GLY A 1 204 ? 35.733 24.226 20.673 1.00 14.41 192 GLY A C 1
ATOM 1505 O O . GLY A 1 204 ? 34.759 24.210 19.929 1.00 14.24 192 GLY A O 1
ATOM 1506 N N . LYS A 1 205 ? 36.653 23.265 20.666 1.00 10.94 193 LYS A N 1
ATOM 1507 C CA . LYS A 1 205 ? 36.557 22.161 19.719 1.00 6.77 193 LYS A CA 1
ATOM 1508 C C . LYS A 1 205 ? 36.696 20.788 20.372 1.00 8.01 193 LYS A C 1
ATOM 1509 O O . LYS A 1 205 ? 37.191 20.656 21.486 1.00 11.55 193 LYS A O 1
ATOM 1515 N N . THR A 1 206 ? 36.277 19.766 19.647 1.00 9.21 194 THR A N 1
ATOM 1516 C CA . THR A 1 206 ? 36.482 18.383 20.068 1.00 9.08 194 THR A CA 1
ATOM 1517 C C . THR A 1 206 ? 37.505 17.733 19.132 1.00 9.08 194 THR A C 1
ATOM 1518 O O . THR A 1 206 ? 37.203 16.761 18.416 1.00 8.03 194 THR A O 1
ATOM 1522 N N . ASP A 1 207 ? 38.713 18.288 19.151 1.00 8.91 195 ASP A N 1
ATOM 1523 C CA . ASP A 1 207 ? 39.780 17.869 18.256 1.00 8.75 195 ASP A CA 1
ATOM 1524 C C . ASP A 1 207 ? 40.985 17.314 19.014 1.00 6.55 195 ASP A C 1
ATOM 1525 O O . ASP A 1 207 ? 42.072 17.159 18.455 1.00 6.78 195 ASP A O 1
ATOM 1530 N N . GLY A 1 208 ? 40.801 17.012 20.295 1.00 6.42 196 GLY A N 1
ATOM 1531 C CA . GLY A 1 208 ? 41.889 16.400 21.048 1.00 5.97 196 GLY A CA 1
ATOM 1532 C C . GLY A 1 208 ? 41.945 14.919 20.711 1.00 7.09 196 GLY A C 1
ATOM 1533 O O . GLY A 1 208 ? 40.986 14.378 20.152 1.00 7.82 196 GLY A O 1
ATOM 1534 N N . TRP A 1 209 ? 43.052 14.255 21.043 1.00 6.26 197 TRP A N 1
ATOM 1535 C CA . TRP A 1 209 ? 43.123 12.814 20.840 1.00 8.07 197 TRP A CA 1
ATOM 1536 C C . TRP A 1 209 ? 44.107 12.119 21.760 1.00 6.37 197 TRP A C 1
ATOM 1537 O O . TRP A 1 209 ? 45.001 12.746 22.337 1.00 7.20 197 TRP A O 1
ATOM 1548 N N . VAL A 1 210 ? 43.917 10.811 21.901 1.00 5.76 198 VAL A N 1
ATOM 1549 C CA . VAL A 1 210 ? 44.813 9.969 22.676 1.00 5.94 198 VAL A CA 1
ATOM 1550 C C . VAL A 1 210 ? 45.145 8.719 21.860 1.00 7.75 198 VAL A C 1
ATOM 1551 O O . VAL A 1 210 ? 44.250 8.024 21.372 1.00 9.80 198 VAL A O 1
ATOM 1555 N N . LYS A 1 211 ? 46.430 8.443 21.707 1.00 7.20 199 LYS A N 1
ATOM 1556 C CA . LYS A 1 211 ? 46.867 7.229 21.023 1.00 6.26 199 LYS A CA 1
ATOM 1557 C C . LYS A 1 211 ? 47.637 6.376 22.013 1.00 6.71 199 LYS A C 1
ATOM 1558 O O . LYS A 1 211 ? 48.632 6.821 22.590 1.00 9.05 199 LYS A O 1
ATOM 1564 N N . ILE A 1 212 ? 47.157 5.159 22.229 1.00 7.46 200 ILE A N 1
ATOM 1565 C CA . ILE A 1 212 ? 47.810 4.237 23.132 1.00 8.29 200 ILE A CA 1
ATOM 1566 C C . ILE A 1 212 ? 48.357 3.060 22.342 1.00 9.99 200 ILE A C 1
ATOM 1567 O O . ILE A 1 212 ? 47.637 2.467 21.540 1.00 9.24 200 ILE A O 1
ATOM 1572 N N . CYS A 1 213 ? 49.628 2.735 22.553 1.00 8.83 201 CYS A N 1
ATOM 1573 C CA . CYS A 1 213 ? 50.201 1.543 21.944 1.00 9.79 201 CYS A CA 1
ATOM 1574 C C . CYS A 1 213 ? 50.701 0.654 23.062 1.00 9.13 201 CYS A C 1
ATOM 1575 O O . CYS A 1 213 ? 51.305 1.133 24.017 1.00 10.27 201 CYS A O 1
ATOM 1578 N N . VAL A 1 214 ? 50.440 -0.642 22.949 1.00 10.83 202 VAL A N 1
ATOM 1579 C CA . VAL A 1 214 ? 50.918 -1.594 23.942 1.00 10.48 202 VAL A CA 1
ATOM 1580 C C . VAL A 1 214 ? 51.606 -2.732 23.213 1.00 11.41 202 VAL A C 1
ATOM 1581 O O . VAL A 1 214 ? 51.094 -3.222 22.207 1.00 10.71 202 VAL A O 1
ATOM 1585 N N . GLN A 1 215 ? 52.772 -3.140 23.697 1.00 11.82 203 GLN A N 1
ATOM 1586 C CA . GLN A 1 215 ? 53.455 -4.285 23.107 1.00 12.15 203 GLN A CA 1
ATOM 1587 C C . GLN A 1 215 ? 53.961 -5.211 24.193 1.00 8.99 203 GLN A C 1
ATOM 1588 O O . GLN A 1 215 ? 54.845 -4.854 24.971 1.00 10.29 203 GLN A O 1
ATOM 1594 N N . ALA A 1 216 ? 53.366 -6.392 24.252 1.00 9.88 204 ALA A N 1
ATOM 1595 C CA . ALA A 1 216 ? 53.852 -7.450 25.118 1.00 9.41 204 ALA A CA 1
ATOM 1596 C C . ALA A 1 216 ? 55.102 -8.047 24.483 1.00 13.80 204 ALA A C 1
ATOM 1597 O O . ALA A 1 216 ? 55.195 -8.128 23.256 1.00 14.10 204 ALA A O 1
ATOM 1599 N N . GLU A 1 217 ? 56.079 -8.438 25.296 1.00 12.39 205 GLU A N 1
ATOM 1600 C CA . GLU A 1 217 ? 57.328 -8.894 24.711 1.00 16.02 205 GLU A CA 1
ATOM 1601 C C . GLU A 1 217 ? 57.055 -10.142 23.880 1.00 16.00 205 GLU A C 1
ATOM 1602 O O . GLU A 1 217 ? 56.287 -11.016 24.283 1.00 15.69 205 GLU A O 1
ATOM 1608 N N . GLY A 1 218 ? 57.630 -10.175 22.685 1.00 17.64 206 GLY A N 1
ATOM 1609 C CA . GLY A 1 218 ? 57.416 -11.282 21.776 1.00 20.50 206 GLY A CA 1
ATOM 1610 C C . GLY A 1 218 ? 56.256 -11.111 20.819 1.00 21.49 206 GLY A C 1
ATOM 1611 O O . GLY A 1 218 ? 56.110 -11.889 19.875 1.00 20.78 206 GLY A O 1
ATOM 1612 N N . HIS A 1 219 ? 55.434 -10.091 21.036 1.00 16.21 207 HIS A N 1
ATOM 1613 C CA . HIS A 1 219 ? 54.204 -9.956 20.262 1.00 15.32 207 HIS A CA 1
ATOM 1614 C C . HIS A 1 219 ? 54.142 -8.639 19.513 1.00 15.00 207 HIS A C 1
ATOM 1615 O O . HIS A 1 219 ? 54.922 -7.724 19.767 1.00 17.44 207 HIS A O 1
ATOM 1622 N N . SER A 1 220 ? 53.220 -8.569 18.560 1.00 22.36 208 SER A N 1
ATOM 1623 C CA . SER A 1 220 ? 53.034 -7.361 17.777 1.00 19.36 208 SER A CA 1
ATOM 1624 C C . SER A 1 220 ? 52.433 -6.256 18.628 1.00 15.93 208 SER A C 1
ATOM 1625 O O . SER A 1 220 ? 51.630 -6.505 19.532 1.00 16.09 208 SER A O 1
ATOM 1628 N N . GLN A 1 221 ? 52.863 -5.041 18.330 1.00 12.94 209 GLN A N 1
ATOM 1629 C CA . GLN A 1 221 ? 52.294 -3.837 18.899 1.00 17.76 209 GLN A CA 1
ATOM 1630 C C . GLN A 1 221 ? 50.812 -3.747 18.560 1.00 17.62 209 GLN A C 1
ATOM 1631 O O . GLN A 1 221 ? 50.422 -4.021 17.427 1.00 14.79 209 GLN A O 1
ATOM 1637 N N . GLN A 1 222 ? 49.984 -3.393 19.539 1.00 13.73 210 GLN A N 1
ATOM 1638 C CA . GLN A 1 222 ? 48.592 -3.052 19.251 1.00 13.77 210 GLN A CA 1
ATOM 1639 C C . GLN A 1 222 ? 48.325 -1.610 19.669 1.00 13.47 210 GLN A C 1
ATOM 1640 O O . GLN A 1 222 ? 48.618 -1.226 20.799 1.00 11.57 210 GLN A O 1
ATOM 1646 N N . CYS A 1 223 ? 47.783 -0.808 18.757 1.00 12.89 211 CYS A N 1
ATOM 1647 C CA . CYS A 1 223 ? 47.542 0.593 19.075 1.00 12.83 211 CYS A CA 1
ATOM 1648 C C . CYS A 1 223 ? 46.071 0.916 18.946 1.00 13.23 211 CYS A C 1
ATOM 1649 O O . CYS A 1 223 ? 45.352 0.287 18.169 1.00 12.51 211 CYS A O 1
ATOM 1652 N N . TYR A 1 224 ? 45.634 1.908 19.712 1.00 8.69 212 TYR A N 1
ATOM 1653 C CA . TYR A 1 224 ? 44.280 2.430 19.609 1.00 9.92 212 TYR A CA 1
ATOM 1654 C C . TYR A 1 224 ? 44.338 3.940 19.642 1.00 11.13 212 TYR A C 1
ATOM 1655 O O . TYR A 1 224 ? 45.017 4.505 20.495 1.00 10.84 212 TYR A O 1
ATOM 1664 N N . THR A 1 225 ? 43.645 4.593 18.715 1.00 10.52 213 THR A N 1
ATOM 1665 C CA . THR A 1 225 ? 43.568 6.046 18.750 1.00 9.23 213 THR A CA 1
ATOM 1666 C C . THR A 1 225 ? 42.153 6.502 19.068 1.00 10.53 213 THR A C 1
ATOM 1667 O O . THR A 1 225 ? 41.223 6.225 18.320 1.00 10.59 213 THR A O 1
ATOM 1671 N N . ALA A 1 226 ? 42.003 7.178 20.202 1.00 9.93 214 ALA A N 1
ATOM 1672 C CA . ALA A 1 226 ? 40.760 7.864 20.539 1.00 10.18 214 ALA A CA 1
ATOM 1673 C C . ALA A 1 226 ? 40.799 9.280 19.982 1.00 10.25 214 ALA A C 1
ATOM 1674 O O . ALA A 1 226 ? 41.523 10.125 20.494 1.00 8.14 214 ALA A O 1
ATOM 1676 N N . ASN A 1 227 ? 40.042 9.573 18.938 1.00 10.05 215 ASN A N 1
ATOM 1677 C CA . ASN A 1 227 ? 40.077 10.958 18.509 1.00 9.74 215 ASN A CA 1
ATOM 1678 C C . ASN A 1 227 ? 38.764 11.664 18.780 1.00 8.26 215 ASN A C 1
ATOM 1679 O O . ASN A 1 227 ? 37.865 11.093 19.408 1.00 7.38 215 ASN A O 1
ATOM 1684 N N . HIS A 1 228 ? 38.705 12.923 18.366 1.00 5.86 216 HIS A N 1
ATOM 1685 C CA . HIS A 1 228 ? 37.548 13.777 18.599 1.00 7.92 216 HIS A CA 1
ATOM 1686 C C . HIS A 1 228 ? 37.152 13.842 20.070 1.00 8.39 216 HIS A C 1
ATOM 1687 O O . HIS A 1 228 ? 35.984 13.633 20.429 1.00 7.69 216 HIS A O 1
ATOM 1694 N N . LEU A 1 229 ? 38.141 14.150 20.909 1.00 7.24 217 LEU A N 1
ATOM 1695 C CA . LEU A 1 229 ? 37.948 14.303 22.346 1.00 8.94 217 LEU A CA 1
ATOM 1696 C C . LEU A 1 229 ? 38.037 15.746 22.805 1.00 7.92 217 LEU A C 1
ATOM 1697 O O . LEU A 1 229 ? 38.778 16.545 22.232 1.00 8.35 217 LEU A O 1
ATOM 1702 N N . ARG A 1 230 ? 37.285 16.062 23.852 1.00 6.15 218 ARG A N 1
ATOM 1703 C CA . ARG A 1 230 ? 37.438 17.321 24.561 1.00 5.58 218 ARG A CA 1
ATOM 1704 C C . ARG A 1 230 ? 38.013 17.040 25.949 1.00 6.88 218 ARG A C 1
ATOM 1705 O O . ARG A 1 230 ? 37.438 16.247 26.705 1.00 8.96 218 ARG A O 1
ATOM 1713 N N . MET A 1 231 ? 39.154 17.656 26.267 1.00 7.23 219 MET A N 1
ATOM 1714 C CA . MET A 1 231 ? 39.771 17.508 27.582 1.00 8.36 219 MET A CA 1
ATOM 1715 C C . MET A 1 231 ? 39.564 18.751 28.439 1.00 7.62 219 MET A C 1
ATOM 1716 O O . MET A 1 231 ? 39.565 18.682 29.668 1.00 5.80 219 MET A O 1
ATOM 1721 N N . ARG A 1 232 ? 39.408 19.897 27.786 1.00 10.16 220 ARG A N 1
ATOM 1722 C CA . ARG A 1 232 ? 39.347 21.155 28.522 1.00 8.55 220 ARG A CA 1
ATOM 1723 C C . ARG A 1 232 ? 38.365 22.135 27.875 1.00 11.82 220 ARG A C 1
ATOM 1724 O O . ARG A 1 232 ? 38.094 22.056 26.673 1.00 8.05 220 ARG A O 1
ATOM 1732 N N . ASN A 1 233 ? 37.834 23.052 28.680 1.00 11.44 221 ASN A N 1
ATOM 1733 C CA . ASN A 1 233 ? 36.942 24.093 28.155 1.00 12.34 221 ASN A CA 1
ATOM 1734 C C . ASN A 1 233 ? 37.515 25.482 28.324 1.00 15.93 221 ASN A C 1
ATOM 1735 O O . ASN A 1 233 ? 36.884 26.473 27.954 1.00 14.24 221 ASN A O 1
ATOM 1740 N N . THR A 1 234 ? 38.719 25.559 28.869 1.00 12.55 222 THR A N 1
ATOM 1741 C CA . THR A 1 234 ? 39.355 26.839 29.061 1.00 14.91 222 THR A CA 1
ATOM 1742 C C . THR A 1 234 ? 40.834 26.723 28.733 1.00 12.82 222 THR A C 1
ATOM 1743 O O . THR A 1 234 ? 41.432 25.660 28.876 1.00 13.52 222 THR A O 1
ATOM 1747 N N . ASN A 1 235 ? 41.420 27.824 28.283 1.00 16.92 223 ASN A N 1
ATOM 1748 C CA . ASN A 1 235 ? 42.783 27.800 27.785 1.00 15.01 223 ASN A CA 1
ATOM 1749 C C . ASN A 1 235 ? 43.846 27.751 28.863 1.00 13.01 223 ASN A C 1
ATOM 1750 O O . ASN A 1 235 ? 45.017 27.624 28.555 1.00 13.25 223 ASN A O 1
ATOM 1755 N N . SER A 1 236 ? 43.456 27.878 30.128 1.00 9.83 224 SER A N 1
ATOM 1756 C CA . SER A 1 236 ? 44.448 27.858 31.180 1.00 11.96 224 SER A CA 1
ATOM 1757 C C . SER A 1 236 ? 44.789 26.424 31.579 1.00 14.05 224 SER A C 1
ATOM 1758 O O . SER A 1 236 ? 45.737 26.218 32.337 1.00 13.20 224 SER A O 1
ATOM 1761 N N . HIS A 1 237 ? 44.008 25.454 31.086 1.00 13.23 225 HIS A N 1
ATOM 1762 C CA . HIS A 1 237 ? 44.267 24.026 31.359 1.00 8.72 225 HIS A CA 1
ATOM 1763 C C . HIS A 1 237 ? 45.322 23.458 30.414 1.00 9.74 225 HIS A C 1
ATOM 1764 O O . HIS A 1 237 ? 45.279 23.696 29.198 1.00 10.27 225 HIS A O 1
ATOM 1771 N N . HIS A 1 238 ? 46.258 22.689 30.970 1.00 8.15 226 HIS A N 1
ATOM 1772 C CA . HIS A 1 238 ? 47.295 22.034 30.176 1.00 7.56 226 HIS A CA 1
ATOM 1773 C C . HIS A 1 238 ? 47.635 20.668 30.763 1.00 8.01 226 HIS A C 1
ATOM 1774 O O . HIS A 1 238 ? 47.149 20.308 31.829 1.00 6.36 226 HIS A O 1
ATOM 1781 N N . LEU A 1 239 ? 48.458 19.903 30.058 1.00 7.34 227 LEU A N 1
ATOM 1782 C CA . LEU A 1 239 ? 48.913 18.620 30.590 1.00 5.97 227 LEU A CA 1
ATOM 1783 C C . LEU A 1 239 ? 49.921 18.894 31.690 1.00 9.17 227 LEU A C 1
ATOM 1784 O O . LEU A 1 239 ? 50.758 19.785 31.546 1.00 6.99 227 LEU A O 1
ATOM 1789 N N . ARG A 1 240 ? 49.841 18.139 32.786 1.00 8.47 228 ARG A N 1
ATOM 1790 C CA . ARG A 1 240 ? 50.675 18.419 33.954 1.00 5.72 228 ARG A CA 1
ATOM 1791 C C . ARG A 1 240 ? 51.687 17.319 34.254 1.00 8.84 228 ARG A C 1
ATOM 1792 O O . ARG A 1 240 ? 52.726 17.577 34.861 1.00 9.63 228 ARG A O 1
ATOM 1800 N N . GLY A 1 241 ? 51.398 16.089 33.838 1.00 6.76 229 GLY A N 1
ATOM 1801 C CA . GLY A 1 241 ? 52.309 15.007 34.151 1.00 7.11 229 GLY A CA 1
ATOM 1802 C C . GLY A 1 241 ? 51.636 13.660 34.252 1.00 6.63 229 GLY A C 1
ATOM 1803 O O . GLY A 1 241 ? 50.606 13.436 33.631 1.00 6.37 229 GLY A O 1
ATOM 1804 N N . MET A 1 242 ? 52.217 12.777 35.064 1.00 6.67 230 MET A N 1
ATOM 1805 C CA . MET A 1 242 ? 51.751 11.398 35.168 1.00 5.26 230 MET A CA 1
ATOM 1806 C C . MET A 1 242 ? 50.908 11.176 36.413 1.00 5.73 230 MET A C 1
ATOM 1807 O O . MET A 1 242 ? 51.310 11.547 37.522 1.00 8.46 230 MET A O 1
ATOM 1812 N N . PHE A 1 243 ? 49.741 10.572 36.210 1.00 4.91 231 PHE A N 1
ATOM 1813 C CA . PHE A 1 243 ? 48.878 10.113 37.298 1.00 5.84 231 PHE A CA 1
ATOM 1814 C C . PHE A 1 243 ? 49.220 8.648 37.519 1.00 5.38 231 PHE A C 1
ATOM 1815 O O . PHE A 1 243 ? 48.714 7.789 36.815 1.00 4.72 231 PHE A O 1
ATOM 1823 N N . PHE A 1 244 ? 50.141 8.380 38.446 1.00 6.47 232 PHE A N 1
ATOM 1824 C CA . PHE A 1 244 ? 50.455 6.991 38.778 1.00 5.50 232 PHE A CA 1
ATOM 1825 C C . PHE A 1 244 ? 49.322 6.461 39.628 1.00 5.67 232 PHE A C 1
ATOM 1826 O O . PHE A 1 244 ? 49.023 7.002 40.689 1.00 5.92 232 PHE A O 1
ATOM 1834 N N . SER A 1 245 ? 48.687 5.396 39.157 1.00 5.22 233 SER A N 1
ATOM 1835 C CA . SER A 1 245 ? 47.486 4.896 39.806 1.00 5.79 233 SER A CA 1
ATOM 1836 C C . SER A 1 245 ? 47.357 3.420 39.477 1.00 6.39 233 SER A C 1
ATOM 1837 O O . SER A 1 245 ? 47.289 3.071 38.316 1.00 6.62 233 SER A O 1
ATOM 1840 N N . THR A 1 246 ? 47.347 2.553 40.483 1.00 5.90 234 THR A N 1
ATOM 1841 C CA . THR A 1 246 ? 47.142 1.135 40.207 1.00 4.07 234 THR A CA 1
ATOM 1842 C C . THR A 1 246 ? 46.592 0.419 41.449 1.00 6.48 234 THR A C 1
ATOM 1843 O O . THR A 1 246 ? 47.106 0.550 42.572 1.00 6.10 234 THR A O 1
ATOM 1847 N N . PHE A 1 247 ? 45.503 -0.302 41.213 1.00 5.69 235 PHE A N 1
ATOM 1848 C CA . PHE A 1 247 ? 44.751 -1.022 42.224 1.00 7.80 235 PHE A CA 1
ATOM 1849 C C . PHE A 1 247 ? 43.656 -1.756 41.467 1.00 10.16 235 PHE A C 1
ATOM 1850 O O . PHE A 1 247 ? 43.343 -1.387 40.333 1.00 6.01 235 PHE A O 1
ATOM 1858 N N . PHE A 1 248 ? 43.094 -2.795 42.075 1.00 6.96 236 PHE A N 1
ATOM 1859 C CA . PHE A 1 248 ? 41.955 -3.491 41.480 1.00 7.54 236 PHE A CA 1
ATOM 1860 C C . PHE A 1 248 ? 40.672 -2.706 41.754 1.00 7.44 236 PHE A C 1
ATOM 1861 O O . PHE A 1 248 ? 40.489 -2.158 42.847 1.00 8.02 236 PHE A O 1
ATOM 1869 N N . GLY A 1 249 ? 39.790 -2.638 40.758 1.00 9.37 237 GLY A N 1
ATOM 1870 C CA . GLY A 1 249 ? 38.498 -2.004 40.954 1.00 11.48 237 GLY A CA 1
ATOM 1871 C C . GLY A 1 249 ? 38.339 -0.693 40.207 1.00 13.77 237 GLY A C 1
ATOM 1872 O O . GLY A 1 249 ? 39.286 -0.227 39.565 1.00 10.30 237 GLY A O 1
ATOM 1873 N N . GLY A 1 250 ? 37.141 -0.109 40.258 1.00 13.45 238 GLY A N 1
ATOM 1874 C CA . GLY A 1 250 ? 35.988 -0.711 40.908 1.00 13.20 238 GLY A CA 1
ATOM 1875 C C . GLY A 1 250 ? 35.901 -0.444 42.397 1.00 20.57 238 GLY A C 1
ATOM 1876 O O . GLY A 1 250 ? 36.917 -0.265 43.070 1.00 22.23 238 GLY A O 1
ATOM 1877 N N . SER A 1 251 ? 34.684 -0.447 42.924 1.00 18.55 239 SER A N 1
ATOM 1878 C CA . SER A 1 251 ? 34.452 0.008 44.288 1.00 20.78 239 SER A CA 1
ATOM 1879 C C . SER A 1 251 ? 33.721 -1.014 45.140 1.00 19.14 239 SER A C 1
ATOM 1880 O O . SER A 1 251 ? 33.202 -0.680 46.208 1.00 26.14 239 SER A O 1
ATOM 1883 N N . GLU A 1 252 ? 33.672 -2.254 44.674 1.00 15.93 240 GLU A N 1
ATOM 1884 C CA . GLU A 1 252 ? 32.991 -3.307 45.414 1.00 21.20 240 GLU A CA 1
ATOM 1885 C C . GLU A 1 252 ? 33.746 -4.629 45.303 1.00 18.26 240 GLU A C 1
ATOM 1886 O O . GLU A 1 252 ? 34.593 -4.784 44.427 1.00 16.41 240 GLU A O 1
ATOM 1892 N N . LYS A 1 253 ? 33.427 -5.574 46.189 1.00 20.66 241 LYS A N 1
ATOM 1893 C CA . LYS A 1 253 ? 34.188 -6.822 46.352 1.00 18.52 241 LYS A CA 1
ATOM 1894 C C . LYS A 1 253 ? 34.281 -7.646 45.061 1.00 18.09 241 LYS A C 1
ATOM 1895 O O . LYS A 1 253 ? 35.253 -8.372 44.861 1.00 22.29 241 LYS A O 1
ATOM 1901 N N . SER A 1 254 ? 33.297 -7.535 44.171 1.00 18.86 242 SER A N 1
ATOM 1902 C CA . SER A 1 254 ? 33.352 -8.261 42.903 1.00 16.86 242 SER A CA 1
ATOM 1903 C C . SER A 1 254 ? 34.676 -8.034 42.148 1.00 14.93 242 SER A C 1
ATOM 1904 O O . SER A 1 254 ? 35.079 -8.864 41.342 1.00 15.35 242 SER A O 1
ATOM 1907 N N . TYR A 1 255 ? 35.325 -6.904 42.424 1.00 13.96 243 TYR A N 1
ATOM 1908 C CA . TYR A 1 255 ? 36.588 -6.525 41.794 1.00 13.18 243 TYR A CA 1
ATOM 1909 C C . TYR A 1 255 ? 37.808 -7.014 42.573 1.00 12.31 243 TYR A C 1
ATOM 1910 O O . TYR A 1 255 ? 38.933 -6.693 42.204 1.00 9.61 243 TYR A O 1
ATOM 1919 N N . ALA A 1 256 ? 37.597 -7.768 43.648 1.00 14.29 244 ALA A N 1
ATOM 1920 C CA . ALA A 1 256 ? 38.721 -8.204 44.480 1.00 12.99 244 ALA A CA 1
ATOM 1921 C C . ALA A 1 256 ? 39.759 -8.973 43.666 1.00 12.12 244 ALA A C 1
ATOM 1922 O O . ALA A 1 256 ? 39.424 -9.759 42.767 1.00 11.96 244 ALA A O 1
ATOM 1924 N N . ALA A 1 257 ? 41.031 -8.726 43.964 1.00 9.66 245 ALA A N 1
ATOM 1925 C CA . ALA A 1 257 ? 42.104 -9.434 43.284 1.00 10.41 245 ALA A CA 1
ATOM 1926 C C . ALA A 1 257 ? 41.978 -10.921 43.574 1.00 11.11 245 ALA A C 1
ATOM 1927 O O . ALA A 1 257 ? 41.888 -11.330 44.738 1.00 12.25 245 ALA A O 1
ATOM 1929 N N . PRO A 1 258 ? 41.922 -11.734 42.511 1.00 9.44 246 PRO A N 1
ATOM 1930 C CA . PRO A 1 258 ? 41.794 -13.186 42.702 1.00 12.73 246 PRO A CA 1
ATOM 1931 C C . PRO A 1 258 ? 43.054 -13.796 43.314 1.00 14.27 246 PRO A C 1
ATOM 1932 O O . PRO A 1 258 ? 42.950 -14.792 44.026 1.00 13.25 246 PRO A O 1
ATOM 1936 N N . ASN A 1 259 ? 44.208 -13.177 43.064 1.00 11.06 247 ASN A N 1
ATOM 1937 C CA . ASN A 1 259 ? 45.494 -13.679 43.544 1.00 10.08 247 ASN A CA 1
ATOM 1938 C C . ASN A 1 259 ? 46.321 -12.636 44.300 1.00 10.74 247 ASN A C 1
ATOM 1939 O O . ASN A 1 259 ? 46.170 -11.434 44.094 1.00 10.99 247 ASN A O 1
ATOM 1944 N N . ASP A 1 260 ? 47.215 -13.108 45.163 1.00 13.03 248 ASP A N 1
ATOM 1945 C CA . ASP A 1 260 ? 48.370 -12.314 45.531 1.00 9.02 248 ASP A CA 1
ATOM 1946 C C . ASP A 1 260 ? 49.154 -12.082 44.243 1.00 11.27 248 ASP A C 1
ATOM 1947 O O . ASP A 1 260 ? 49.574 -13.038 43.588 1.00 9.80 248 ASP A O 1
ATOM 1952 N N . CYS A 1 261 ? 49.332 -10.822 43.853 1.00 8.10 249 CYS A N 1
ATOM 1953 C CA . CYS A 1 261 ? 49.972 -10.555 42.569 1.00 7.88 249 CYS A CA 1
ATOM 1954 C C . CYS A 1 261 ? 50.763 -9.253 42.612 1.00 9.09 249 CYS A C 1
ATOM 1955 O O . CYS A 1 261 ? 50.655 -8.466 43.563 1.00 8.56 249 CYS A O 1
ATOM 1958 N N . TYR A 1 262 ? 51.575 -9.047 41.578 1.00 10.67 250 TYR A N 1
ATOM 1959 C CA . TYR A 1 262 ? 52.550 -7.968 41.576 1.00 10.08 250 TYR A CA 1
ATOM 1960 C C . TYR A 1 262 ? 52.698 -7.332 40.207 1.00 9.80 250 TYR A C 1
ATOM 1961 O O . TYR A 1 262 ? 52.717 -8.014 39.171 1.00 9.39 250 TYR A O 1
ATOM 1970 N N . SER A 1 263 ? 52.858 -6.020 40.202 1.00 7.79 251 SER A N 1
ATOM 1971 C CA . SER A 1 263 ? 53.247 -5.346 38.989 1.00 7.07 251 SER A CA 1
ATOM 1972 C C . SER A 1 263 ? 54.612 -4.708 39.195 1.00 8.06 251 SER A C 1
ATOM 1973 O O . SER A 1 263 ? 54.994 -4.378 40.318 1.00 7.74 251 SER A O 1
ATOM 1976 N N . TYR A 1 264 ? 55.340 -4.551 38.098 1.00 6.33 252 TYR A N 1
ATOM 1977 C CA . TYR A 1 264 ? 56.674 -3.964 38.106 1.00 7.18 252 TYR A CA 1
ATOM 1978 C C . TYR A 1 264 ? 56.744 -2.878 37.052 1.00 6.56 252 TYR A C 1
ATOM 1979 O O . TYR A 1 264 ? 56.327 -3.101 35.925 1.00 8.41 252 TYR A O 1
ATOM 1988 N N . PHE A 1 265 ? 57.295 -1.720 37.395 1.00 6.70 253 PHE A N 1
ATOM 1989 C CA . PHE A 1 265 ? 57.373 -0.627 36.438 1.00 7.18 253 PHE A CA 1
ATOM 1990 C C . PHE A 1 265 ? 58.813 -0.170 36.298 1.00 7.26 253 PHE A C 1
ATOM 1991 O O . PHE A 1 265 ? 59.519 -0.018 37.294 1.00 6.95 253 PHE A O 1
ATOM 1999 N N . LYS A 1 266 ? 59.236 0.049 35.063 1.00 6.85 254 LYS A N 1
ATOM 2000 C CA . LYS A 1 266 ? 60.558 0.613 34.803 1.00 8.07 254 LYS A CA 1
ATOM 2001 C C . LYS A 1 266 ? 60.520 1.490 33.547 1.00 10.16 254 LYS A C 1
ATOM 2002 O O . LYS A 1 266 ? 59.500 1.546 32.862 1.00 7.01 254 LYS A O 1
ATOM 2008 N N . ASN A 1 267 ? 61.619 2.187 33.257 1.00 8.72 255 ASN A N 1
ATOM 2009 C CA . ASN A 1 267 ? 61.765 2.874 31.971 1.00 7.61 255 ASN A CA 1
ATOM 2010 C C . ASN A 1 267 ? 60.631 3.881 31.688 1.00 7.79 255 ASN A C 1
ATOM 2011 O O . ASN A 1 267 ? 60.046 3.880 30.605 1.00 8.62 255 ASN A O 1
ATOM 2016 N N . PHE A 1 268 ? 60.322 4.711 32.681 1.00 8.53 256 PHE A N 1
ATOM 2017 C CA . PHE A 1 268 ? 59.402 5.841 32.506 1.00 9.88 256 PHE A CA 1
ATOM 2018 C C . PHE A 1 268 ? 60.006 6.926 31.621 1.00 10.04 256 PHE A C 1
ATOM 2019 O O . PHE A 1 268 ? 61.188 7.242 31.743 1.00 9.88 256 PHE A O 1
ATOM 2027 N N . GLN A 1 269 ? 59.190 7.522 30.755 1.00 10.56 257 GLN A N 1
ATOM 2028 C CA . GLN A 1 269 ? 59.609 8.678 29.957 1.00 7.87 257 GLN A CA 1
ATOM 2029 C C . GLN A 1 269 ? 58.431 9.604 29.694 1.00 9.04 257 GLN A C 1
ATOM 2030 O O . GLN A 1 269 ? 57.321 9.140 29.430 1.00 7.64 257 GLN A O 1
ATOM 2036 N N . ILE A 1 270 ? 58.683 10.906 29.733 1.00 9.03 258 ILE A N 1
ATOM 2037 C CA . ILE A 1 270 ? 57.693 11.861 29.269 1.00 9.44 258 ILE A CA 1
ATOM 2038 C C . ILE A 1 270 ? 58.340 12.720 28.200 1.00 11.79 258 ILE A C 1
ATOM 2039 O O . ILE A 1 270 ? 59.372 13.365 28.441 1.00 11.85 258 ILE A O 1
ATOM 2044 N N . LEU A 1 271 ? 57.754 12.686 27.008 1.00 7.81 259 LEU A N 1
ATOM 2045 C CA . LEU A 1 271 ? 58.191 13.527 25.896 1.00 11.47 259 LEU A CA 1
ATOM 2046 C C . LEU A 1 271 ? 57.146 14.575 25.573 1.00 14.40 259 LEU A C 1
ATOM 2047 O O . LEU A 1 271 ? 55.964 14.392 25.880 1.00 8.64 259 LEU A O 1
ATOM 2052 N N . THR A 1 272 ? 57.579 15.661 24.932 1.00 11.56 260 THR A N 1
ATOM 2053 C CA . THR A 1 272 ? 56.656 16.707 24.506 1.00 9.08 260 THR A CA 1
ATOM 2054 C C . THR A 1 272 ? 56.783 16.950 23.006 1.00 13.67 260 THR A C 1
ATOM 2055 O O . THR A 1 272 ? 57.616 17.746 22.579 1.00 14.94 260 THR A O 1
ATOM 2059 N N . PRO A 1 273 ? 55.957 16.263 22.203 1.00 12.31 261 PRO A N 1
ATOM 2060 C CA . PRO A 1 273 ? 55.982 16.489 20.756 1.00 10.47 261 PRO A CA 1
ATOM 2061 C C . PRO A 1 273 ? 55.275 17.786 20.411 1.00 11.97 261 PRO A C 1
ATOM 2062 O O . PRO A 1 273 ? 54.612 18.375 21.269 1.00 12.36 261 PRO A O 1
ATOM 2066 N N . SER A 1 274 ? 55.403 18.220 19.164 1.00 12.07 262 SER A N 1
ATOM 2067 C CA . SER A 1 274 ? 54.657 19.382 18.703 1.00 10.66 262 SER A CA 1
ATOM 2068 C C . SER A 1 274 ? 53.166 19.103 18.769 1.00 9.09 262 SER A C 1
ATOM 2069 O O . SER A 1 274 ? 52.705 18.049 18.328 1.00 11.35 262 SER A O 1
ATOM 2072 N N . HIS A 1 275 ? 52.418 20.053 19.319 1.00 10.74 263 HIS A N 1
ATOM 2073 C CA . HIS A 1 275 ? 50.963 19.936 19.413 1.00 10.59 263 HIS A CA 1
ATOM 2074 C C . HIS A 1 275 ? 50.323 19.841 18.028 1.00 15.27 263 HIS A C 1
ATOM 2075 O O . HIS A 1 275 ? 50.587 20.659 17.159 1.00 9.94 263 HIS A O 1
ATOM 2082 N N . ALA A 1 276 ? 49.504 18.815 17.815 1.00 10.49 264 ALA A N 1
ATOM 2083 C CA . ALA A 1 276 ? 48.816 18.643 16.542 1.00 13.60 264 ALA A CA 1
ATOM 2084 C C . ALA A 1 276 ? 47.415 18.090 16.777 1.00 13.91 264 ALA A C 1
ATOM 2085 O O . ALA A 1 276 ? 47.251 16.911 17.068 1.00 17.35 264 ALA A O 1
ATOM 2087 N N . VAL A 1 277 ? 46.400 18.935 16.650 1.00 13.30 265 VAL A N 1
ATOM 2088 C CA . VAL A 1 277 ? 45.038 18.469 16.877 1.00 7.27 265 VAL A CA 1
ATOM 2089 C C . VAL A 1 277 ? 44.484 17.810 15.624 1.00 11.67 265 VAL A C 1
ATOM 2090 O O . VAL A 1 277 ? 45.028 17.979 14.528 1.00 9.89 265 VAL A O 1
ATOM 2094 N N . VAL A 1 278 ? 43.414 17.037 15.798 1.00 7.29 266 VAL A N 1
ATOM 2095 C CA . VAL A 1 278 ? 42.768 16.364 14.678 1.00 7.94 266 VAL A CA 1
ATOM 2096 C C . VAL A 1 278 ? 41.278 16.634 14.722 1.00 7.51 266 VAL A C 1
ATOM 2097 O O . VAL A 1 278 ? 40.583 16.160 15.622 1.00 7.99 266 VAL A O 1
ATOM 2101 N N . GLY A 1 279 ? 40.809 17.431 13.765 1.00 6.04 267 GLY A N 1
ATOM 2102 C CA . GLY A 1 279 ? 39.415 17.805 13.671 1.00 6.63 267 GLY A CA 1
ATOM 2103 C C . GLY A 1 279 ? 38.517 16.741 13.063 1.00 9.44 267 GLY A C 1
ATOM 2104 O O . GLY A 1 279 ? 38.921 15.604 12.784 1.00 8.08 267 GLY A O 1
ATOM 2106 N N . ALA B 1 13 ? 54.171 9.370 81.851 1.00 30.65 1 ALA B N 1
ATOM 2107 C CA . ALA B 1 13 ? 53.734 8.912 80.534 1.00 24.72 1 ALA B CA 1
ATOM 2108 C C . ALA B 1 13 ? 54.878 8.967 79.527 1.00 31.62 1 ALA B C 1
ATOM 2109 O O . ALA B 1 13 ? 55.697 9.884 79.557 1.00 36.22 1 ALA B O 1
ATOM 2111 N N . THR B 1 14 ? 54.922 7.981 78.636 1.00 28.38 2 THR B N 1
ATOM 2112 C CA . THR B 1 14 ? 55.979 7.879 77.642 1.00 28.87 2 THR B CA 1
ATOM 2113 C C . THR B 1 14 ? 55.557 8.447 76.287 1.00 23.65 2 THR B C 1
ATOM 2114 O O . THR B 1 14 ? 54.433 8.224 75.835 1.00 21.42 2 THR B O 1
ATOM 2118 N N . THR B 1 15 ? 56.466 9.173 75.643 1.00 21.86 3 THR B N 1
ATOM 2119 C CA . THR B 1 15 ? 56.209 9.749 74.326 1.00 17.13 3 THR B CA 1
ATOM 2120 C C . THR B 1 15 ? 56.462 8.723 73.224 1.00 22.04 3 THR B C 1
ATOM 2121 O O . THR B 1 15 ? 57.574 8.213 73.081 1.00 29.17 3 THR B O 1
ATOM 2125 N N . VAL B 1 16 ? 55.430 8.412 72.448 1.00 16.72 4 VAL B N 1
ATOM 2126 C CA . VAL B 1 16 ? 55.560 7.389 71.414 1.00 14.94 4 VAL B CA 1
ATOM 2127 C C . VAL B 1 16 ? 55.673 8.036 70.044 1.00 15.82 4 VAL B C 1
ATOM 2128 O O . VAL B 1 16 ? 56.199 7.446 69.107 1.00 19.94 4 VAL B O 1
ATOM 2132 N N . TRP B 1 17 ? 55.189 9.268 69.932 1.00 13.17 5 TRP B N 1
ATOM 2133 C CA . TRP B 1 17 ? 55.331 10.000 68.688 1.00 11.53 5 TRP B CA 1
ATOM 2134 C C . TRP B 1 17 ? 55.311 11.484 69.004 1.00 10.09 5 TRP B C 1
ATOM 2135 O O . TRP B 1 17 ? 54.662 11.919 69.951 1.00 8.95 5 TRP B O 1
ATOM 2146 N N . SER B 1 18 ? 56.057 12.253 68.228 1.00 8.90 6 SER B N 1
ATOM 2147 C CA . SER B 1 18 ? 56.016 13.699 68.347 1.00 9.97 6 SER B CA 1
ATOM 2148 C C . SER B 1 18 ? 56.464 14.336 67.046 1.00 11.77 6 SER B C 1
ATOM 2149 O O . SER B 1 18 ? 57.055 13.684 66.186 1.00 9.92 6 SER B O 1
ATOM 2152 N N . LEU B 1 19 ? 56.142 15.613 66.908 1.00 12.03 7 LEU B N 1
ATOM 2153 C CA . LEU B 1 19 ? 56.520 16.388 65.742 1.00 9.92 7 LEU B CA 1
ATOM 2154 C C . LEU B 1 19 ? 56.730 17.815 66.208 1.00 8.98 7 LEU B C 1
ATOM 2155 O O . LEU B 1 19 ? 55.775 18.532 66.458 1.00 10.15 7 LEU B O 1
ATOM 2160 N N . SER B 1 20 ? 57.980 18.225 66.354 1.00 11.25 8 SER B N 1
ATOM 2161 C CA . SER B 1 20 ? 58.265 19.549 66.883 1.00 10.52 8 SER B CA 1
ATOM 2162 C C . SER B 1 20 ? 57.929 20.659 65.892 1.00 11.90 8 SER B C 1
ATOM 2163 O O . SER B 1 20 ? 57.329 21.670 66.253 1.00 10.58 8 SER B O 1
ATOM 2166 N N . SER B 1 21 ? 58.338 20.468 64.647 1.00 9.49 9 SER B N 1
ATOM 2167 C CA . SER B 1 21 ? 58.182 21.476 63.608 1.00 10.48 9 SER B CA 1
ATOM 2168 C C . SER B 1 21 ? 58.001 20.767 62.274 1.00 9.42 9 SER B C 1
ATOM 2169 O O . SER B 1 21 ? 58.345 19.597 62.160 1.00 11.79 9 SER B O 1
ATOM 2172 N N . VAL B 1 22 ? 57.485 21.472 61.273 1.00 7.17 10 VAL B N 1
ATOM 2173 C CA . VAL B 1 22 ? 57.351 20.900 59.936 1.00 10.81 10 VAL B CA 1
ATOM 2174 C C . VAL B 1 22 ? 58.480 21.402 59.040 1.00 9.35 10 VAL B C 1
ATOM 2175 O O . VAL B 1 22 ? 59.052 22.462 59.291 1.00 11.00 10 VAL B O 1
ATOM 2179 N N . PRO B 1 23 ? 58.820 20.637 57.997 1.00 11.13 11 PRO B N 1
ATOM 2180 C CA . PRO B 1 23 ? 59.908 21.114 57.130 1.00 11.84 11 PRO B CA 1
ATOM 2181 C C . PRO B 1 23 ? 59.531 22.364 56.346 1.00 13.76 11 PRO B C 1
ATOM 2182 O O . PRO B 1 23 ? 58.346 22.639 56.151 1.00 13.88 11 PRO B O 1
ATOM 2186 N N . HIS B 1 24 ? 60.541 23.107 55.905 1.00 10.78 12 HIS B N 1
ATOM 2187 C CA . HIS B 1 24 ? 60.341 24.259 55.041 1.00 14.58 12 HIS B CA 1
ATOM 2188 C C . HIS B 1 24 ? 60.089 23.800 53.599 1.00 16.15 12 HIS B C 1
ATOM 2189 O O . HIS B 1 24 ? 61.024 23.604 52.807 1.00 12.92 12 HIS B O 1
ATOM 2196 N N . SER B 1 25 ? 58.814 23.617 53.268 1.00 13.37 13 SER B N 1
ATOM 2197 C CA . SER B 1 25 ? 58.435 23.089 51.964 1.00 14.01 13 SER B CA 1
ATOM 2198 C C . SER B 1 25 ? 57.119 23.694 51.496 1.00 12.65 13 SER B C 1
ATOM 2199 O O . SER B 1 25 ? 56.289 24.088 52.307 1.00 13.88 13 SER B O 1
ATOM 2202 N N . SER B 1 26 ? 56.936 23.767 50.185 1.00 13.95 14 SER B N 1
ATOM 2203 C CA . SER B 1 26 ? 55.665 24.214 49.633 1.00 19.33 14 SER B CA 1
ATOM 2204 C C . SER B 1 26 ? 54.799 23.014 49.258 1.00 13.93 14 SER B C 1
ATOM 2205 O O . SER B 1 26 ? 53.635 23.169 48.884 1.00 15.14 14 SER B O 1
ATOM 2208 N N . HIS B 1 27 ? 55.361 21.815 49.364 1.00 8.36 15 HIS B N 1
ATOM 2209 C CA . HIS B 1 27 ? 54.646 20.606 48.949 1.00 9.15 15 HIS B CA 1
ATOM 2210 C C . HIS B 1 27 ? 54.009 19.904 50.140 1.00 7.87 15 HIS B C 1
ATOM 2211 O O . HIS B 1 27 ? 54.703 19.486 51.063 1.00 10.93 15 HIS B O 1
ATOM 2218 N N . VAL B 1 28 ? 52.682 19.793 50.115 1.00 6.65 16 VAL B N 1
ATOM 2219 C CA . VAL B 1 28 ? 51.935 19.227 51.238 1.00 7.10 16 VAL B CA 1
ATOM 2220 C C . VAL B 1 28 ? 52.395 17.808 51.582 1.00 10.18 16 VAL B C 1
ATOM 2221 O O . VAL B 1 28 ? 52.502 17.460 52.754 1.00 8.36 16 VAL B O 1
ATOM 2225 N N . SER B 1 29 ? 52.694 16.998 50.567 1.00 9.69 17 SER B N 1
ATOM 2226 C CA . SER B 1 29 ? 53.152 15.629 50.817 1.00 7.99 17 SER B CA 1
ATOM 2227 C C . SER B 1 29 ? 54.437 15.594 51.662 1.00 10.64 17 SER B C 1
ATOM 2228 O O . SER B 1 29 ? 54.648 14.671 52.466 1.00 12.00 17 SER B O 1
ATOM 2231 N N . THR B 1 30 ? 55.280 16.607 51.484 1.00 8.97 18 THR B N 1
ATOM 2232 C CA . THR B 1 30 ? 56.482 16.783 52.296 1.00 10.24 18 THR B CA 1
ATOM 2233 C C . THR B 1 30 ? 56.156 17.367 53.667 1.00 9.92 18 THR B C 1
ATOM 2234 O O . THR B 1 30 ? 56.639 16.886 54.693 1.00 9.93 18 THR B O 1
ATOM 2238 N N . ILE B 1 31 ? 55.331 18.407 53.680 1.00 8.12 19 ILE B N 1
ATOM 2239 C CA . ILE B 1 31 ? 54.951 19.054 54.938 1.00 8.95 19 ILE B CA 1
ATOM 2240 C C . ILE B 1 31 ? 54.371 18.058 55.949 1.00 9.94 19 ILE B C 1
ATOM 2241 O O . ILE B 1 31 ? 54.681 18.114 57.149 1.00 11.38 19 ILE B O 1
ATOM 2246 N N . LEU B 1 32 ? 53.553 17.134 55.455 1.00 8.52 20 LEU B N 1
ATOM 2247 C CA . LEU B 1 32 ? 52.838 16.199 56.313 1.00 6.53 20 LEU B CA 1
ATOM 2248 C C . LEU B 1 32 ? 53.580 14.874 56.518 1.00 9.16 20 LEU B C 1
ATOM 2249 O O . LEU B 1 32 ? 53.048 13.964 57.140 1.00 9.77 20 LEU B O 1
ATOM 2254 N N . GLY B 1 33 ? 54.801 14.772 55.991 1.00 10.81 21 GLY B N 1
ATOM 2255 C CA . GLY B 1 33 ? 55.539 13.519 56.028 1.00 11.45 21 GLY B CA 1
ATOM 2256 C C . GLY B 1 33 ? 55.560 12.777 57.358 1.00 11.17 21 GLY B C 1
ATOM 2257 O O . GLY B 1 33 ? 55.297 11.567 57.416 1.00 10.05 21 GLY B O 1
ATOM 2258 N N . HIS B 1 34 ? 55.856 13.492 58.436 1.00 9.96 22 HIS B N 1
ATOM 2259 C CA . HIS B 1 34 ? 56.009 12.829 59.724 1.00 11.91 22 HIS B CA 1
ATOM 2260 C C . HIS B 1 34 ? 54.662 12.542 60.403 1.00 13.83 22 HIS B C 1
ATOM 2261 O O . HIS B 1 34 ? 54.634 11.944 61.475 1.00 11.87 22 HIS B O 1
ATOM 2268 N N . PHE B 1 35 ? 53.546 12.937 59.785 1.00 8.50 23 PHE B N 1
ATOM 2269 C CA . PHE B 1 35 ? 52.237 12.499 60.275 1.00 9.40 23 PHE B CA 1
ATOM 2270 C C . PHE B 1 35 ? 51.842 11.134 59.694 1.00 11.09 23 PHE B C 1
ATOM 2271 O O . PHE B 1 35 ? 50.910 10.489 60.173 1.00 9.93 23 PHE B O 1
ATOM 2279 N N . LYS B 1 36 ? 52.556 10.695 58.664 1.00 10.93 24 LYS B N 1
ATOM 2280 C CA . LYS B 1 36 ? 52.124 9.540 57.880 1.00 10.36 24 LYS B CA 1
ATOM 2281 C C . LYS B 1 36 ? 52.306 8.221 58.629 1.00 10.98 24 LYS B C 1
ATOM 2282 O O . LYS B 1 36 ? 53.210 8.086 59.470 1.00 12.17 24 LYS B O 1
ATOM 2288 N N . PRO B 1 37 ? 51.455 7.228 58.321 1.00 11.63 25 PRO B N 1
ATOM 2289 C CA . PRO B 1 37 ? 50.387 7.243 57.313 1.00 10.02 25 PRO B CA 1
ATOM 2290 C C . PRO B 1 37 ? 49.182 8.057 57.739 1.00 9.89 25 PRO B C 1
ATOM 2291 O O . PRO B 1 37 ? 48.767 8.009 58.900 1.00 11.12 25 PRO B O 1
ATOM 2295 N N . ILE B 1 38 ? 48.638 8.809 56.798 1.00 9.60 26 ILE B N 1
ATOM 2296 C CA . ILE B 1 38 ? 47.427 9.567 57.0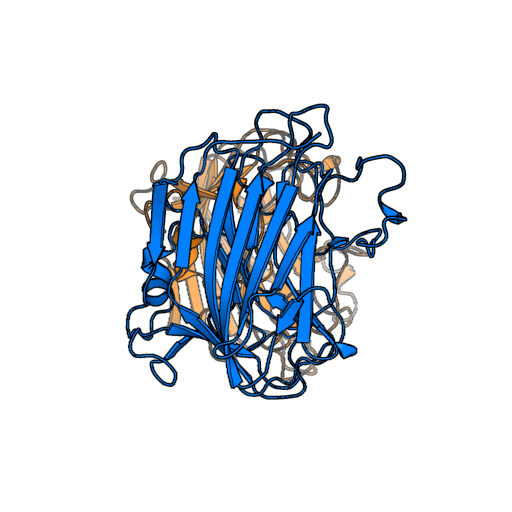64 1.00 9.74 26 ILE B CA 1
ATOM 2297 C C . ILE B 1 38 ? 46.305 9.064 56.183 1.00 12.71 26 ILE B C 1
ATOM 2298 O O . ILE B 1 38 ? 46.545 8.498 55.111 1.00 11.68 26 ILE B O 1
ATOM 2303 N N . TYR B 1 39 ? 45.080 9.271 56.651 1.00 9.48 27 TYR B N 1
ATOM 2304 C CA . TYR B 1 39 ? 43.904 8.711 56.009 1.00 11.64 27 TYR B CA 1
ATOM 2305 C C . TYR B 1 39 ? 42.819 9.756 55.899 1.00 11.99 27 TYR B C 1
ATOM 2306 O O . TYR B 1 39 ? 42.652 10.573 56.797 1.00 7.88 27 TYR B O 1
ATOM 2315 N N . HIS B 1 40 ? 42.083 9.693 54.793 1.00 12.91 28 HIS B N 1
ATOM 2316 C CA . HIS B 1 40 ? 40.987 10.610 54.495 1.00 10.92 28 HIS B CA 1
ATOM 2317 C C . HIS B 1 40 ? 41.416 12.061 54.650 1.00 11.53 28 HIS B C 1
ATOM 2318 O O . HIS B 1 40 ? 40.692 12.891 55.195 1.00 12.50 28 HIS B O 1
ATOM 2325 N N . ASP B 1 41 ? 42.609 12.340 54.141 1.00 7.31 29 ASP B N 1
ATOM 2326 C CA . ASP B 1 41 ? 43.181 13.677 54.155 1.00 9.45 29 ASP B CA 1
ATOM 2327 C C . ASP B 1 41 ? 42.517 14.573 53.114 1.00 9.22 29 ASP B C 1
ATOM 2328 O O . ASP B 1 41 ? 42.129 14.106 52.042 1.00 11.98 29 ASP B O 1
ATOM 2333 N N . TRP B 1 42 ? 42.384 15.857 53.435 1.00 9.07 30 TRP B N 1
ATOM 2334 C CA . TRP B 1 42 ? 41.817 16.843 52.522 1.00 6.62 30 TRP B CA 1
ATOM 2335 C C . TRP B 1 42 ? 42.295 18.226 52.976 1.00 6.66 30 TRP B C 1
ATOM 2336 O O . TRP B 1 42 ? 42.780 18.368 54.095 1.00 8.53 30 TRP B O 1
ATOM 2347 N N . GLY B 1 43 ? 42.183 19.235 52.114 1.00 8.44 31 GLY B N 1
ATOM 2348 C CA . GLY B 1 43 ? 42.471 20.602 52.516 1.00 9.51 31 GLY B CA 1
ATOM 2349 C C . GLY B 1 43 ? 43.841 21.142 52.143 1.00 9.47 31 GLY B C 1
ATOM 2350 O O . GLY B 1 43 ? 44.295 22.154 52.699 1.00 8.41 31 GLY B O 1
ATOM 2351 N N . ASP B 1 44 ? 44.493 20.496 51.180 1.00 8.68 32 ASP B N 1
ATOM 2352 C CA . ASP B 1 44 ? 45.841 20.879 50.765 1.00 9.47 32 ASP B CA 1
ATOM 2353 C C . ASP B 1 44 ? 46.007 22.367 50.475 1.00 7.66 32 ASP B C 1
ATOM 2354 O O . ASP B 1 44 ? 47.036 22.951 50.803 1.00 9.04 32 ASP B O 1
ATOM 2359 N N . ASP B 1 45 ? 44.998 22.978 49.867 1.00 7.67 33 ASP B N 1
ATOM 2360 C CA . ASP B 1 45 ? 45.098 24.387 49.503 1.00 7.62 33 ASP B CA 1
ATOM 2361 C C . ASP B 1 45 ? 45.324 25.270 50.737 1.00 8.07 33 ASP B C 1
ATOM 2362 O O . ASP B 1 45 ? 45.933 26.335 50.644 1.00 9.27 33 ASP B O 1
ATOM 2367 N N . SER B 1 46 ? 44.834 24.826 51.892 1.00 6.66 34 SER B N 1
ATOM 2368 C CA . SER B 1 46 ? 44.948 25.608 53.115 1.00 7.95 34 SER B CA 1
ATOM 2369 C C . SER B 1 46 ? 46.297 25.423 53.801 1.00 8.21 34 SER B C 1
ATOM 2370 O O . SER B 1 46 ? 46.621 26.154 54.721 1.00 5.05 34 SER B O 1
ATOM 2373 N N . ILE B 1 47 ? 47.080 24.440 53.360 1.00 7.72 35 ILE B N 1
ATOM 2374 C CA . ILE B 1 47 ? 48.253 24.027 54.126 1.00 5.86 35 ILE B CA 1
ATOM 2375 C C . ILE B 1 47 ? 49.555 24.694 53.659 1.00 9.48 35 ILE B C 1
ATOM 2376 O O . ILE B 1 47 ? 49.891 24.695 52.477 1.00 9.41 35 ILE B O 1
ATOM 2381 N N . SER B 1 48 ? 50.275 25.294 54.594 1.00 6.63 36 SER B N 1
ATOM 2382 C CA . SER B 1 48 ? 51.623 25.766 54.297 1.00 8.81 36 SER B CA 1
ATOM 2383 C C . SER B 1 48 ? 52.434 25.726 55.580 1.00 6.76 36 SER B C 1
ATOM 2384 O O . SER B 1 48 ? 52.053 25.036 56.521 1.00 7.63 36 SER B O 1
ATOM 2387 N N . THR B 1 49 ? 53.575 26.413 55.610 1.00 7.29 37 THR B N 1
ATOM 2388 C CA . THR B 1 49 ? 54.415 26.418 56.805 1.00 7.34 37 THR B CA 1
ATOM 2389 C C . THR B 1 49 ? 54.844 27.848 57.088 1.00 6.40 37 THR B C 1
ATOM 2390 O O . THR B 1 49 ? 54.884 28.672 56.179 1.00 9.09 37 THR B O 1
ATOM 2394 N N . SER B 1 50 ? 55.162 28.149 58.341 1.00 6.15 38 SER B N 1
ATOM 2395 C CA . SER B 1 50 ? 55.502 29.523 58.704 1.00 6.71 38 SER B CA 1
ATOM 2396 C C . SER B 1 50 ? 56.242 29.637 60.021 1.00 10.23 38 SER B C 1
ATOM 2397 O O . SER B 1 50 ? 55.908 28.959 61.003 1.00 8.93 38 SER B O 1
ATOM 2400 N N . THR B 1 51 ? 57.223 30.535 60.044 1.00 8.60 39 THR B N 1
ATOM 2401 C CA . THR B 1 51 ? 57.909 30.872 61.281 1.00 10.49 39 THR B CA 1
ATOM 2402 C C . THR B 1 51 ? 57.496 32.245 61.776 1.00 9.60 39 THR B C 1
ATOM 2403 O O . THR B 1 51 ? 58.199 32.829 62.594 1.00 13.06 39 THR B O 1
ATOM 2407 N N . LYS B 1 52 ? 56.368 32.764 61.289 1.00 10.97 40 LYS B N 1
ATOM 2408 C CA . LYS B 1 52 ? 55.940 34.128 61.633 1.00 8.76 40 LYS B CA 1
ATOM 2409 C C . LYS B 1 52 ? 55.752 34.322 63.137 1.00 9.12 40 LYS B C 1
ATOM 2410 O O . LYS B 1 52 ? 56.064 35.382 63.672 1.00 13.83 40 LYS B O 1
ATOM 2416 N N . HIS B 1 53 ? 55.253 33.290 63.811 1.00 10.16 41 HIS B N 1
ATOM 2417 C CA . HIS B 1 53 ? 54.875 33.403 65.217 1.00 8.73 41 HIS B CA 1
ATOM 2418 C C . HIS B 1 53 ? 55.751 32.580 66.145 1.00 9.67 41 HIS B C 1
ATOM 2419 O O . HIS B 1 53 ? 55.537 32.568 67.349 1.00 12.10 41 HIS B O 1
ATOM 2426 N N . SER B 1 54 ? 56.745 31.902 65.586 1.00 9.84 42 SER B N 1
ATOM 2427 C CA . SER B 1 54 ? 57.586 31.001 66.361 1.00 14.33 42 SER B CA 1
ATOM 2428 C C . SER B 1 54 ? 58.884 30.685 65.626 1.00 15.86 42 SER B C 1
ATOM 2429 O O . SER B 1 54 ? 58.896 30.548 64.405 1.00 14.55 42 SER B O 1
ATOM 2432 N N . SER B 1 55 ? 59.974 30.557 66.371 1.00 15.50 43 SER B N 1
ATOM 2433 C CA . SER B 1 55 ? 61.232 30.149 65.772 1.00 20.63 43 SER B CA 1
ATOM 2434 C C . SER B 1 55 ? 61.096 28.731 65.207 1.00 17.07 43 SER B C 1
ATOM 2435 O O . SER B 1 55 ? 61.668 28.414 64.167 1.00 17.32 43 SER B O 1
ATOM 2438 N N . SER B 1 56 ? 60.331 27.883 65.894 1.00 14.40 44 SER B N 1
ATOM 2439 C CA . SER B 1 56 ? 59.974 26.563 65.356 1.00 13.72 44 SER B CA 1
ATOM 2440 C C . SER B 1 56 ? 59.001 26.708 64.188 1.00 13.94 44 SER B C 1
ATOM 2441 O O . SER B 1 56 ? 57.989 27.401 64.310 1.00 14.09 44 SER B O 1
ATOM 2444 N N . ARG B 1 57 ? 59.294 26.059 63.063 1.00 10.92 45 ARG B N 1
ATOM 2445 C CA . ARG B 1 57 ? 58.439 26.207 61.884 1.00 9.85 45 ARG B CA 1
ATOM 2446 C C . ARG B 1 57 ? 57.117 25.484 62.095 1.00 8.59 45 ARG B C 1
ATOM 2447 O O . ARG B 1 57 ? 57.091 24.268 62.324 1.00 10.75 45 ARG B O 1
ATOM 2455 N N . ALA B 1 58 ? 56.030 26.243 61.992 1.00 9.49 46 ALA B N 1
ATOM 2456 C CA . ALA B 1 58 ? 54.699 25.730 62.286 1.00 7.87 46 ALA B CA 1
ATOM 2457 C C . ALA B 1 58 ? 53.932 25.342 61.032 1.00 8.30 46 ALA B C 1
ATOM 2458 O O . ALA B 1 58 ? 54.168 25.873 59.933 1.00 7.73 46 ALA B O 1
ATOM 2460 N N . LEU B 1 59 ? 53.029 24.383 61.203 1.00 6.78 47 LEU B N 1
ATOM 2461 C CA . LEU B 1 59 ? 52.064 24.029 60.163 1.00 5.71 47 LEU B CA 1
ATOM 2462 C C . LEU B 1 59 ? 51.017 25.129 60.087 1.00 5.91 47 LEU B C 1
ATOM 2463 O O . LEU B 1 59 ? 50.308 25.367 61.070 1.00 7.38 47 LEU B O 1
ATOM 2468 N N . ARG B 1 60 ? 50.932 25.832 58.957 1.00 5.76 48 ARG B N 1
ATOM 2469 C CA . ARG B 1 60 ? 49.970 26.934 58.862 1.00 5.84 48 ARG B CA 1
ATOM 2470 C C . ARG B 1 60 ? 48.730 26.517 58.084 1.00 8.12 48 ARG B C 1
ATOM 2471 O O . ARG B 1 60 ? 48.833 25.902 57.034 1.00 5.77 48 ARG B O 1
ATOM 2479 N N . ILE B 1 61 ? 47.564 26.873 58.618 1.00 6.41 49 ILE B N 1
ATOM 2480 C CA . ILE B 1 61 ? 46.282 26.600 57.977 1.00 5.91 49 ILE B CA 1
ATOM 2481 C C . ILE B 1 61 ? 45.595 27.917 57.654 1.00 7.43 49 ILE B C 1
ATOM 2482 O O . ILE B 1 61 ? 45.401 28.739 58.550 1.00 6.36 49 ILE B O 1
ATOM 2487 N N . PHE B 1 62 ? 45.214 28.108 56.390 1.00 6.38 50 PHE B N 1
ATOM 2488 C CA . PHE B 1 62 ? 44.563 29.345 55.961 1.00 8.51 50 PHE B CA 1
ATOM 2489 C C . PHE B 1 62 ? 43.070 29.110 55.749 1.00 8.97 50 PHE B C 1
ATOM 2490 O O . PHE B 1 62 ? 42.682 28.207 55.001 1.00 9.22 50 PHE B O 1
ATOM 2498 N N . TYR B 1 63 ? 42.246 29.889 56.454 1.00 7.93 51 TYR B N 1
ATOM 2499 C CA . TYR B 1 63 ? 40.807 29.858 56.265 1.00 6.51 51 TYR B CA 1
ATOM 2500 C C . TYR B 1 63 ? 40.397 31.172 55.615 1.00 7.11 51 TYR B C 1
ATOM 2501 O O . TYR B 1 63 ? 40.493 32.223 56.237 1.00 6.74 51 TYR B O 1
ATOM 2510 N N . GLU B 1 64 ? 39.957 31.136 54.365 1.00 9.34 52 GLU B N 1
ATOM 2511 C CA . GLU B 1 64 ? 39.575 32.391 53.732 1.00 7.11 52 GLU B CA 1
ATOM 2512 C C . GLU B 1 64 ? 38.201 32.854 54.211 1.00 9.50 52 GLU B C 1
ATOM 2513 O O . GLU B 1 64 ? 37.384 32.056 54.668 1.00 7.15 52 GLU B O 1
ATOM 2519 N N . LYS B 1 65 ? 37.980 34.162 54.131 1.00 5.95 53 LYS B N 1
ATOM 2520 C CA . LYS B 1 65 ? 36.686 34.784 54.426 1.00 8.17 53 LYS B CA 1
ATOM 2521 C C . LYS B 1 65 ? 35.516 34.013 53.813 1.00 8.34 53 LYS B C 1
ATOM 2522 O O . LYS B 1 65 ? 35.517 33.691 52.622 1.00 10.54 53 LYS B O 1
ATOM 2528 N N . GLY B 1 66 ? 34.532 33.682 54.644 1.00 8.73 54 GLY B N 1
ATOM 2529 C CA . GLY B 1 66 ? 33.325 33.032 54.170 1.00 9.58 54 GLY B CA 1
ATOM 2530 C C . GLY B 1 66 ? 33.402 31.521 54.174 1.00 8.35 54 GLY B C 1
ATOM 2531 O O . GLY B 1 66 ? 32.387 30.843 53.954 1.00 9.76 54 GLY B O 1
ATOM 2532 N N . SER B 1 67 ? 34.593 30.977 54.422 1.00 7.87 55 SER B N 1
ATOM 2533 C CA . SER B 1 67 ? 34.763 29.527 54.328 1.00 6.74 55 SER B CA 1
ATOM 2534 C C . SER B 1 67 ? 34.090 28.811 55.503 1.00 5.60 55 SER B C 1
ATOM 2535 O O . SER B 1 67 ? 33.926 29.372 56.584 1.00 9.12 55 SER B O 1
ATOM 2538 N N . TYR B 1 68 ? 33.689 27.570 55.260 1.00 6.43 56 TYR B N 1
ATOM 2539 C CA . TYR B 1 68 ? 33.291 26.660 56.318 1.00 9.02 56 TYR B CA 1
ATOM 2540 C C . TYR B 1 68 ? 33.405 25.262 55.737 1.00 6.53 56 TYR B C 1
ATOM 2541 O O . TYR B 1 68 ? 33.921 25.100 54.626 1.00 5.58 56 TYR B O 1
ATOM 2550 N N . SER B 1 69 ? 32.932 24.259 56.472 1.00 7.85 57 SER B N 1
ATOM 2551 C CA . SER B 1 69 ? 33.179 22.857 56.117 1.00 6.86 57 SER B CA 1
ATOM 2552 C C . SER B 1 69 ? 32.821 22.500 54.672 1.00 9.84 57 SER B C 1
ATOM 2553 O O . SER B 1 69 ? 33.434 21.605 54.101 1.00 9.32 57 SER B O 1
ATOM 2556 N N . LYS B 1 70 ? 31.861 23.215 54.081 1.00 11.00 58 LYS B N 1
ATOM 2557 C CA . LYS B 1 70 ? 31.353 22.882 52.750 1.00 12.64 58 LYS B CA 1
ATOM 2558 C C . LYS B 1 70 ? 31.697 23.870 51.628 1.00 14.49 58 LYS B C 1
ATOM 2559 O O . LYS B 1 70 ? 31.292 23.652 50.481 1.00 11.27 58 LYS B O 1
ATOM 2565 N N . VAL B 1 71 ? 32.417 24.948 51.924 1.00 11.33 59 VAL B N 1
ATOM 2566 C CA . VAL B 1 71 ? 32.705 25.906 50.848 1.00 10.78 59 VAL B CA 1
ATOM 2567 C C . VAL B 1 71 ? 34.069 26.609 50.937 1.00 9.79 59 VAL B C 1
ATOM 2568 O O . VAL B 1 71 ? 34.604 26.850 52.027 1.00 9.59 59 VAL B O 1
ATOM 2572 N N . HIS B 1 72 ? 34.597 26.898 49.742 1.00 8.27 60 HIS B N 1
ATOM 2573 C CA . HIS B 1 72 ? 35.853 27.605 49.445 1.00 9.91 60 HIS B CA 1
ATOM 2574 C C . HIS B 1 72 ? 37.049 26.656 49.465 1.00 9.47 60 HIS B C 1
ATOM 2575 O O . HIS B 1 72 ? 37.064 25.677 50.214 1.00 7.68 60 HIS B O 1
ATOM 2582 N N . ASP B 1 73 ? 38.042 26.940 48.621 1.00 8.94 61 ASP B N 1
ATOM 2583 C CA . ASP B 1 73 ? 39.240 26.083 48.536 1.00 8.98 61 ASP B CA 1
ATOM 2584 C C . ASP B 1 73 ? 40.108 26.134 49.786 1.00 11.91 61 ASP B C 1
ATOM 2585 O O . ASP B 1 73 ? 40.782 25.158 50.135 1.00 11.07 61 ASP B O 1
ATOM 2590 N N . HIS B 1 74 ? 40.125 27.289 50.435 1.00 8.44 62 HIS B N 1
ATOM 2591 C CA . HIS B 1 74 ? 40.893 27.461 51.657 1.00 7.90 62 HIS B CA 1
ATOM 2592 C C . HIS B 1 74 ? 39.929 27.446 52.841 1.00 8.06 62 HIS B C 1
ATOM 2593 O O . HIS B 1 74 ? 39.499 28.499 53.308 1.00 6.71 62 HIS B O 1
ATOM 2600 N N . ARG B 1 75 ? 39.541 26.253 53.284 1.00 9.18 63 ARG B N 1
ATOM 2601 C CA . ARG B 1 75 ? 38.500 26.166 54.310 1.00 7.71 63 ARG B CA 1
ATOM 2602 C C . ARG B 1 75 ? 39.008 25.437 55.529 1.00 6.53 63 ARG B C 1
ATOM 2603 O O . ARG B 1 75 ? 38.271 25.257 56.493 1.00 6.14 63 ARG B O 1
ATOM 2611 N N . GLY B 1 76 ? 40.282 25.056 55.503 1.00 6.31 64 GLY B N 1
ATOM 2612 C CA . GLY B 1 76 ? 40.872 24.263 56.566 1.00 6.58 64 GLY B CA 1
ATOM 2613 C C . GLY B 1 76 ? 41.451 22.959 56.035 1.00 7.83 64 GLY B C 1
ATOM 2614 O O . GLY B 1 76 ? 41.704 22.824 54.839 1.00 6.11 64 GLY B O 1
ATOM 2615 N N . ALA B 1 77 ? 41.672 21.995 56.919 1.00 7.92 65 ALA B N 1
ATOM 2616 C CA . ALA B 1 77 ? 42.215 20.711 56.500 1.00 10.35 65 ALA B CA 1
ATOM 2617 C C . ALA B 1 77 ? 41.880 19.644 57.517 1.00 9.47 65 ALA B C 1
ATOM 2618 O O . ALA B 1 77 ? 41.532 19.953 58.659 1.00 9.61 65 ALA B O 1
ATOM 2620 N N . GLY B 1 78 ? 41.988 18.390 57.095 1.00 7.61 66 GLY B N 1
ATOM 2621 C CA . GLY B 1 78 ? 41.739 17.270 57.977 1.00 8.55 66 GLY B CA 1
ATOM 2622 C C . GLY B 1 78 ? 42.481 16.028 57.526 1.00 10.05 66 GLY B C 1
ATOM 2623 O O . GLY B 1 78 ? 42.773 15.868 56.336 1.00 9.07 66 GLY B O 1
ATOM 2624 N N . PHE B 1 79 ? 42.811 15.168 58.486 1.00 6.72 67 PHE B N 1
ATOM 2625 C CA . PHE B 1 79 ? 43.365 13.847 58.202 1.00 7.44 67 PHE B CA 1
ATOM 2626 C C . PHE B 1 79 ? 43.471 13.034 59.489 1.00 7.33 67 PHE B C 1
ATOM 2627 O O . PHE B 1 79 ? 43.675 13.594 60.566 1.00 8.15 67 PHE B O 1
ATOM 2635 N N . TYR B 1 80 ? 43.302 11.718 59.372 1.00 7.96 68 TYR B N 1
ATOM 2636 C CA . TYR B 1 80 ? 43.605 10.813 60.481 1.00 9.12 68 TYR B CA 1
ATOM 2637 C C . TYR B 1 80 ? 45.057 10.380 60.391 1.00 6.63 68 TYR B C 1
ATOM 2638 O O . TYR B 1 80 ? 45.504 9.957 59.333 1.00 9.78 68 TYR B O 1
ATOM 2647 N N . SER B 1 81 ? 45.788 10.489 61.500 1.00 9.63 69 SER B N 1
ATOM 2648 C CA . SER B 1 81 ? 47.211 10.143 61.540 1.00 7.51 69 SER B CA 1
ATOM 2649 C C . SER B 1 81 ? 47.442 8.936 62.428 1.00 8.78 69 SER B C 1
ATOM 2650 O O . SER B 1 81 ? 47.001 8.906 63.573 1.00 9.37 69 SER B O 1
ATOM 2653 N N . ARG B 1 82 ? 48.111 7.924 61.892 1.00 8.44 70 ARG B N 1
ATOM 2654 C CA . ARG B 1 82 ? 48.412 6.733 62.683 1.00 10.69 70 ARG B CA 1
ATOM 2655 C C . ARG B 1 82 ? 49.889 6.363 62.601 1.00 11.15 70 ARG B C 1
ATOM 2656 O O . ARG B 1 82 ? 50.257 5.437 61.885 1.00 12.77 70 ARG B O 1
ATOM 2664 N N . PRO B 1 83 ? 50.744 7.102 63.325 1.00 13.66 71 PRO B N 1
ATOM 2665 C CA . PRO B 1 83 ? 52.178 6.814 63.328 1.00 15.14 71 PRO B CA 1
ATOM 2666 C C . PRO B 1 83 ? 52.437 5.366 63.726 1.00 16.97 71 PRO B C 1
ATOM 2667 O O . PRO B 1 83 ? 51.740 4.816 64.586 1.00 15.04 71 PRO B O 1
ATOM 2671 N N . SER B 1 84 ? 53.430 4.755 63.096 1.00 16.51 72 SER B N 1
ATOM 2672 C CA . SER B 1 84 ? 53.655 3.321 63.268 1.00 20.78 72 SER B CA 1
ATOM 2673 C C . SER B 1 84 ? 54.062 2.968 64.698 1.00 20.07 72 SER B C 1
ATOM 2674 O O . SER B 1 84 ? 53.830 1.853 65.151 1.00 18.27 72 SER B O 1
ATOM 2677 N N . ALA B 1 85 ? 54.638 3.924 65.421 1.00 20.30 73 ALA B N 1
ATOM 2678 C CA . ALA B 1 85 ? 55.098 3.656 66.780 1.00 23.95 73 ALA B CA 1
ATOM 2679 C C . ALA B 1 85 ? 53.951 3.364 67.742 1.00 24.48 73 ALA B C 1
ATOM 2680 O O . ALA B 1 85 ? 54.164 2.806 68.815 1.00 27.98 73 ALA B O 1
ATOM 2682 N N . ILE B 1 86 ? 52.739 3.751 67.371 1.00 22.16 74 ILE B N 1
ATOM 2683 C CA . ILE B 1 86 ? 51.602 3.555 68.259 1.00 21.23 74 ILE B CA 1
ATOM 2684 C C . ILE B 1 86 ? 51.128 2.105 68.223 1.00 22.04 74 ILE B C 1
ATOM 2685 O O . ILE B 1 86 ? 50.814 1.572 67.155 1.00 23.02 74 ILE B O 1
ATOM 2690 N N . SER B 1 87 ? 51.086 1.479 69.401 1.00 23.51 75 SER B N 1
ATOM 2691 C CA . SER B 1 87 ? 50.619 0.100 69.551 1.00 22.92 75 SER B CA 1
ATOM 2692 C C . SER B 1 87 ? 49.134 -0.039 69.227 1.00 23.75 75 SER B C 1
ATOM 2693 O O . SER B 1 87 ? 48.395 0.938 69.268 1.00 21.23 75 SER B O 1
ATOM 2696 N N . SER B 1 88 ? 48.693 -1.261 68.923 1.00 21.03 76 SER B N 1
ATOM 2697 C CA . SER B 1 88 ? 47.306 -1.484 68.510 1.00 18.93 76 SER B CA 1
ATOM 2698 C C . SER B 1 88 ? 46.336 -1.738 69.670 1.00 17.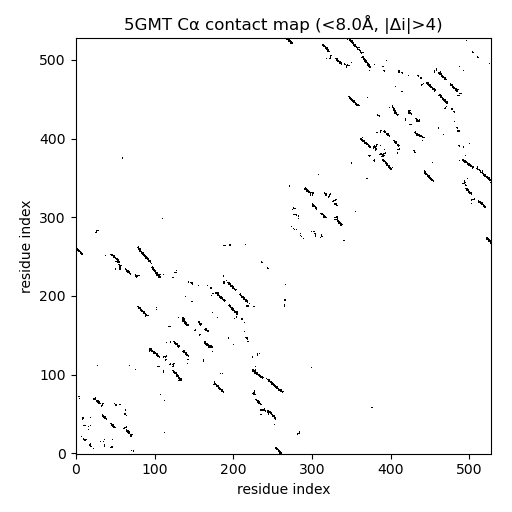68 76 SER B C 1
ATOM 2699 O O . SER B 1 88 ? 45.145 -1.951 69.442 1.00 22.33 76 SER B O 1
ATOM 2702 N N . SER B 1 89 ? 46.836 -1.698 70.907 1.00 19.54 77 SER B N 1
ATOM 2703 C CA . SER B 1 89 ? 46.013 -1.973 72.088 1.00 20.22 77 SER B CA 1
ATOM 2704 C C . SER B 1 89 ? 46.061 -0.861 73.136 1.00 23.78 77 SER B C 1
ATOM 2705 O O . SER B 1 89 ? 46.098 -1.147 74.332 1.00 17.95 77 SER B O 1
ATOM 2708 N N . VAL B 1 90 ? 46.068 0.398 72.704 1.00 19.79 78 VAL B N 1
ATOM 2709 C CA . VAL B 1 90 ? 46.256 1.503 73.645 1.00 16.53 78 VAL B CA 1
ATOM 2710 C C . VAL B 1 90 ? 44.921 2.044 74.162 1.00 14.01 78 VAL B C 1
ATOM 2711 O O . VAL B 1 90 ? 44.074 2.464 73.383 1.00 15.81 78 VAL B O 1
ATOM 2715 N N . ASP B 1 91 ? 44.740 2.045 75.482 1.00 15.75 79 ASP B N 1
ATOM 2716 C CA . ASP B 1 91 ? 43.476 2.477 76.088 1.00 10.18 79 ASP B CA 1
ATOM 2717 C C . ASP B 1 91 ? 43.559 3.847 76.750 1.00 12.30 79 ASP B C 1
ATOM 2718 O O . ASP B 1 91 ? 42.550 4.385 77.185 1.00 13.91 79 ASP B O 1
ATOM 2723 N N . ALA B 1 92 ? 44.765 4.390 76.835 1.00 12.86 80 ALA B N 1
ATOM 2724 C CA . ALA B 1 92 ? 44.962 5.705 77.416 1.00 14.32 80 ALA B CA 1
ATOM 2725 C C . ALA B 1 92 ? 46.010 6.456 76.619 1.00 11.40 80 ALA B C 1
ATOM 2726 O O . ALA B 1 92 ? 47.086 5.927 76.314 1.00 13.44 80 ALA B O 1
ATOM 2728 N N . MET B 1 93 ? 45.685 7.699 76.281 1.00 11.92 81 MET B N 1
ATOM 2729 C CA . MET B 1 93 ? 46.514 8.476 75.384 1.00 12.38 81 MET B CA 1
ATOM 2730 C C . MET B 1 93 ? 46.405 9.958 75.728 1.00 11.21 81 MET B C 1
ATOM 2731 O O . MET B 1 93 ? 45.320 10.444 76.055 1.00 13.12 81 MET B O 1
ATOM 2736 N N . ILE B 1 94 ? 47.529 10.663 75.665 1.00 11.76 82 ILE B N 1
ATOM 2737 C CA . ILE B 1 94 ? 47.540 12.118 75.783 1.00 9.05 82 ILE B CA 1
ATOM 2738 C C . ILE B 1 94 ? 48.018 12.738 74.471 1.00 12.98 82 ILE B C 1
ATOM 2739 O O . ILE B 1 94 ? 49.090 12.400 73.978 1.00 11.40 82 ILE B O 1
ATOM 2744 N N . LEU B 1 95 ? 47.208 13.625 73.907 1.00 7.96 83 LEU B N 1
ATOM 2745 C CA . LEU B 1 95 ? 47.600 14.418 72.749 1.00 7.65 83 LEU B CA 1
ATOM 2746 C C . LEU B 1 95 ? 47.978 15.820 73.206 1.00 6.49 83 LEU B C 1
ATOM 2747 O O . LEU B 1 95 ? 47.225 16.428 73.960 1.00 7.31 83 LEU B O 1
ATOM 2752 N N . LYS B 1 96 ? 49.134 16.316 72.761 1.00 5.15 84 LYS B N 1
ATOM 2753 C CA . LYS B 1 96 ? 49.552 17.693 73.034 1.00 5.30 84 LYS B CA 1
ATOM 2754 C C . LYS B 1 96 ? 49.881 18.388 71.716 1.00 4.66 84 LYS B C 1
ATOM 2755 O O . LYS B 1 96 ? 50.391 17.764 70.796 1.00 7.39 84 LYS B O 1
ATOM 2761 N N . TYR B 1 97 ? 49.570 19.677 71.620 1.00 6.20 85 TYR B N 1
ATOM 2762 C CA . TYR B 1 97 ? 50.071 20.502 70.530 1.00 6.11 85 TYR B CA 1
ATOM 2763 C C . TYR B 1 97 ? 49.895 21.954 70.911 1.00 7.18 85 TYR B C 1
ATOM 2764 O O . TYR B 1 97 ? 49.127 22.266 71.821 1.00 5.10 85 TYR B O 1
ATOM 2773 N N . ASP B 1 98 ? 50.635 22.826 70.232 1.00 6.32 86 ASP B N 1
ATOM 2774 C CA . ASP B 1 98 ? 50.460 24.266 70.378 1.00 5.99 86 ASP B CA 1
ATOM 2775 C C . ASP B 1 98 ? 49.719 24.825 69.181 1.00 6.35 86 ASP B C 1
ATOM 2776 O O . ASP B 1 98 ? 50.021 24.457 68.041 1.00 8.56 86 ASP B O 1
ATOM 2781 N N . VAL B 1 99 ? 48.754 25.704 69.426 1.00 6.46 87 VAL B N 1
ATOM 2782 C CA . VAL B 1 99 ? 48.035 26.333 68.327 1.00 7.88 87 VAL B CA 1
ATOM 2783 C C . VAL B 1 99 ? 47.955 27.852 68.509 1.00 9.47 87 VAL B C 1
ATOM 2784 O O . VAL B 1 99 ? 47.684 28.360 69.606 1.00 7.68 87 VAL B O 1
ATOM 2788 N N . TYR B 1 100 ? 48.221 28.559 67.418 1.00 5.33 88 TYR B N 1
ATOM 2789 C CA . TYR B 1 100 ? 48.099 30.016 67.363 1.00 7.51 88 TYR B CA 1
ATOM 2790 C C . TYR B 1 100 ? 46.870 30.411 66.537 1.00 7.76 88 TYR B C 1
ATOM 2791 O O . TYR B 1 100 ? 46.646 29.861 65.458 1.00 8.51 88 TYR B O 1
ATOM 2800 N N . PHE B 1 101 ? 46.085 31.371 67.021 1.00 8.55 89 PHE B N 1
ATOM 2801 C CA . PHE B 1 101 ? 44.973 31.900 66.236 1.00 7.97 89 PHE B CA 1
ATOM 2802 C C . PHE B 1 101 ? 45.313 33.306 65.750 1.00 10.50 89 PHE B C 1
ATOM 2803 O O . PHE B 1 101 ? 45.539 34.202 66.558 1.00 8.32 89 PHE B O 1
ATOM 2811 N N . GLU B 1 102 ? 45.350 33.494 64.437 1.00 8.21 90 GLU B N 1
ATOM 2812 C CA . GLU B 1 102 ? 45.640 34.798 63.861 1.00 7.30 90 GLU B CA 1
ATOM 2813 C C . GLU B 1 102 ? 44.402 35.394 63.189 1.00 7.27 90 GLU B C 1
ATOM 2814 O O . GLU B 1 102 ? 43.886 34.839 62.223 1.00 7.89 90 GLU B O 1
ATOM 2820 N N . ASN B 1 103 ? 43.947 36.530 63.714 1.00 9.38 91 ASN B N 1
ATOM 2821 C CA . ASN B 1 103 ? 42.793 37.268 63.189 1.00 11.53 91 ASN B CA 1
ATOM 2822 C C . ASN B 1 103 ? 41.453 36.550 63.343 1.00 10.94 91 ASN B C 1
ATOM 2823 O O . ASN B 1 103 ? 40.635 36.547 62.414 1.00 9.11 91 ASN B O 1
ATOM 2828 N N . PHE B 1 104 ? 41.213 35.960 64.513 1.00 11.61 92 PHE B N 1
ATOM 2829 C CA . PHE B 1 104 ? 39.910 35.352 64.818 1.00 15.06 92 PHE B CA 1
ATOM 2830 C C . PHE B 1 104 ? 39.053 36.315 65.647 1.00 13.86 92 PHE B C 1
ATOM 2831 O O . PHE B 1 104 ? 39.515 36.807 66.673 1.00 14.00 92 PHE B O 1
ATOM 2839 N N . GLY B 1 105 ? 37.812 36.576 65.231 1.00 12.07 93 GLY B N 1
ATOM 2840 C CA . GLY B 1 105 ? 37.216 35.999 64.038 1.00 11.61 93 GLY B CA 1
ATOM 2841 C C . GLY B 1 105 ? 36.715 34.577 64.232 1.00 11.47 93 GLY B C 1
ATOM 2842 O O . GLY B 1 105 ? 36.770 33.756 63.313 1.00 9.51 93 GLY B O 1
ATOM 2843 N N . PHE B 1 106 ? 36.230 34.268 65.430 1.00 9.79 94 PHE B N 1
ATOM 2844 C CA . PHE B 1 106 ? 35.827 32.897 65.730 1.00 7.20 94 PHE B CA 1
ATOM 2845 C C . PHE B 1 106 ? 34.481 32.502 65.095 1.00 8.89 94 PHE B C 1
ATOM 2846 O O . PHE B 1 106 ? 34.153 31.324 65.037 1.00 10.61 94 PHE B O 1
ATOM 2854 N N . GLY B 1 107 ? 33.715 33.473 64.607 1.00 11.38 95 GLY B N 1
ATOM 2855 C CA . GLY B 1 107 ? 32.402 33.168 64.058 1.00 11.44 95 GLY B CA 1
ATOM 2856 C C . GLY B 1 107 ? 31.533 32.498 65.114 1.00 13.78 95 GLY B C 1
ATOM 2857 O O . GLY B 1 107 ? 31.418 32.997 66.236 1.00 16.49 95 GLY B O 1
ATOM 2858 N N . ILE B 1 108 ? 30.924 31.366 64.775 1.00 11.41 96 ILE B N 1
ATOM 2859 C CA . ILE B 1 108 ? 30.180 30.598 65.771 1.00 11.38 96 ILE B CA 1
ATOM 2860 C C . ILE B 1 108 ? 30.730 29.181 65.921 1.00 11.53 96 ILE B C 1
ATOM 2861 O O . ILE B 1 108 ? 30.013 28.250 66.305 1.00 14.37 96 ILE B O 1
ATOM 2866 N N . GLY B 1 109 ? 32.009 29.010 65.623 1.00 9.70 97 GLY B N 1
ATOM 2867 C CA . GLY B 1 109 ? 32.651 27.751 65.941 1.00 7.55 97 GLY B CA 1
ATOM 2868 C C . GLY B 1 109 ? 33.412 27.068 64.821 1.00 11.69 97 GLY B C 1
ATOM 2869 O O . GLY B 1 109 ? 33.231 27.364 63.634 1.00 9.84 97 GLY B O 1
ATOM 2870 N N . GLY B 1 110 ? 34.267 26.133 65.220 1.00 8.79 98 GLY B N 1
ATOM 2871 C CA . GLY B 1 110 ? 35.081 25.401 64.270 1.00 8.51 98 GLY B CA 1
ATOM 2872 C C . GLY B 1 110 ? 35.876 24.315 64.962 1.00 9.50 98 GLY B C 1
ATOM 2873 O O . GLY B 1 110 ? 35.883 24.223 66.191 1.00 8.83 98 GLY B O 1
ATOM 2874 N N . LYS B 1 111 ? 36.557 23.504 64.167 1.00 8.90 99 LYS B N 1
ATOM 2875 C CA . LYS B 1 111 ? 37.217 22.294 64.669 1.00 6.54 99 LYS B CA 1
ATOM 2876 C C . LYS B 1 111 ? 38.680 22.511 65.043 1.00 6.59 99 LYS B C 1
ATOM 2877 O O . LYS B 1 111 ? 39.351 23.351 64.464 1.00 6.26 99 LYS B O 1
ATOM 2883 N N . LEU B 1 112 ? 39.160 21.720 66.003 1.00 7.43 100 LEU B N 1
ATOM 2884 C CA . LEU B 1 112 ? 40.577 21.624 66.334 1.00 6.91 100 LEU B CA 1
ATOM 2885 C C . LEU B 1 112 ? 40.945 20.151 66.518 1.00 6.80 100 LEU B C 1
ATOM 2886 O O . LEU B 1 112 ? 40.083 19.315 66.822 1.00 6.44 100 LEU B O 1
ATOM 2891 N N . PRO B 1 113 ? 42.225 19.815 66.325 1.00 6.43 101 PRO B N 1
ATOM 2892 C CA . PRO B 1 113 ? 42.619 18.408 66.458 1.00 7.74 101 PRO B CA 1
ATOM 2893 C C . PRO B 1 113 ? 42.306 17.782 67.814 1.00 7.63 101 PRO B C 1
ATOM 2894 O O . PRO B 1 113 ? 42.380 18.434 68.853 1.00 6.91 101 PRO B O 1
ATOM 2898 N N . GLY B 1 114 ? 41.975 16.497 67.776 1.00 5.81 102 GLY B N 1
ATOM 2899 C CA . GLY B 1 114 ? 41.842 15.695 68.969 1.00 5.33 102 GLY B CA 1
ATOM 2900 C C . GLY B 1 114 ? 42.137 14.242 68.655 1.00 9.06 102 GLY B C 1
ATOM 2901 O O . GLY B 1 114 ? 42.527 13.905 67.539 1.00 10.68 102 GLY B O 1
ATOM 2902 N N . LEU B 1 115 ? 41.941 13.374 69.642 1.00 7.08 103 LEU B N 1
ATOM 2903 C CA . LEU B 1 115 ? 42.188 11.949 69.462 1.00 6.75 103 LEU B CA 1
ATOM 2904 C C . LEU B 1 115 ? 40.966 11.224 68.893 1.00 7.08 103 LEU B C 1
ATOM 2905 O O . LEU B 1 115 ? 39.846 11.715 68.981 1.00 9.57 103 LEU B O 1
ATOM 2910 N N . PHE B 1 116 ? 41.195 10.043 68.328 1.00 10.65 104 PHE B N 1
ATOM 2911 C CA . PHE B 1 116 ? 40.114 9.206 67.805 1.00 9.68 104 PHE B CA 1
ATOM 2912 C C . PHE B 1 116 ? 40.461 7.747 68.021 1.00 7.73 104 PHE B C 1
ATOM 2913 O O . PHE B 1 116 ? 41.610 7.391 68.285 1.00 9.15 104 PHE B O 1
ATOM 2921 N N . GLY B 1 117 ? 39.471 6.884 67.869 1.00 7.62 105 GLY B N 1
ATOM 2922 C CA . GLY B 1 117 ? 39.751 5.476 68.031 1.00 8.32 105 GLY B CA 1
ATOM 2923 C C . GLY B 1 117 ? 38.615 4.631 67.516 1.00 8.77 105 GLY B C 1
ATOM 2924 O O . GLY B 1 117 ? 37.692 5.136 66.880 1.00 11.56 105 GLY B O 1
ATOM 2925 N N . GLY B 1 118 ? 38.696 3.341 67.821 1.00 13.50 106 GLY B N 1
ATOM 2926 C CA . GLY B 1 118 ? 37.723 2.378 67.362 1.00 17.04 106 GLY B CA 1
ATOM 2927 C C . GLY B 1 118 ? 38.405 1.170 66.757 1.00 11.55 106 GLY B C 1
ATOM 2928 O O . GLY B 1 118 ? 39.445 0.711 67.220 1.00 12.88 106 GLY B O 1
ATOM 2929 N N . GLU B 1 119 ? 37.787 0.654 65.706 1.00 16.27 107 GLU B N 1
ATOM 2930 C CA . GLU B 1 119 ? 38.302 -0.464 64.940 1.00 18.09 107 GLU B CA 1
ATOM 2931 C C . GLU B 1 119 ? 39.738 -0.221 64.432 1.00 18.60 107 GLU B C 1
ATOM 2932 O O . GLU B 1 119 ? 40.168 0.926 64.294 1.00 17.93 107 GLU B O 1
ATOM 2938 N N . ASN B 1 120 ? 40.489 -1.293 64.187 1.00 17.49 108 ASN B N 1
ATOM 2939 C CA . ASN B 1 120 ? 41.853 -1.180 63.674 1.00 18.85 108 ASN B CA 1
ATOM 2940 C C . ASN B 1 120 ? 41.906 -0.828 62.168 1.00 21.21 108 ASN B C 1
ATOM 2941 O O . ASN B 1 120 ? 42.975 -0.629 61.596 1.00 32.26 108 ASN B O 1
ATOM 2946 N N . GLY B 1 121 ? 40.755 -0.715 61.529 1.00 22.49 109 GLY B N 1
ATOM 2947 C CA . GLY B 1 121 ? 40.740 -0.456 60.098 1.00 21.33 109 GLY B CA 1
ATOM 2948 C C . GLY B 1 121 ? 39.914 0.745 59.681 1.00 16.43 109 GLY B C 1
ATOM 2949 O O . GLY B 1 121 ? 39.819 1.726 60.429 1.00 16.56 109 GLY B O 1
ATOM 2950 N N . GLU B 1 122 ? 39.322 0.662 58.485 1.00 14.73 110 GLU B N 1
ATOM 2951 C CA . GLU B 1 122 ? 38.562 1.762 57.887 1.00 17.46 110 GLU B CA 1
ATOM 2952 C C . GLU B 1 122 ? 37.482 2.290 58.800 1.00 17.24 110 GLU B C 1
ATOM 2953 O O . GLU B 1 122 ? 37.197 3.484 58.788 1.00 17.35 110 GLU B O 1
ATOM 2959 N N . GLY B 1 123 ? 36.877 1.399 59.582 1.00 12.44 111 GLY B N 1
ATOM 2960 C CA . GLY B 1 123 ? 35.797 1.790 60.466 1.00 12.84 111 GLY B CA 1
ATOM 2961 C C . GLY B 1 123 ? 36.184 2.878 61.457 1.00 11.25 111 GLY B C 1
ATOM 2962 O O . GLY B 1 123 ? 35.323 3.546 62.023 1.00 15.56 111 GLY B O 1
ATOM 2963 N N . ALA B 1 124 ? 37.479 3.046 61.687 1.00 13.71 112 ALA B N 1
ATOM 2964 C CA . ALA B 1 124 ? 37.942 4.034 62.657 1.00 12.92 112 ALA B CA 1
ATOM 2965 C C . ALA B 1 124 ? 37.792 5.469 62.155 1.00 13.37 112 ALA B C 1
ATOM 2966 O O . ALA B 1 124 ? 37.874 6.411 62.945 1.00 11.76 112 ALA B O 1
ATOM 2968 N N . TYR B 1 125 ? 37.579 5.635 60.849 1.00 13.26 113 TYR B N 1
ATOM 2969 C CA . TYR B 1 125 ? 37.623 6.962 60.220 1.00 13.40 113 TYR B CA 1
ATOM 2970 C C . TYR B 1 125 ? 36.239 7.509 59.912 1.00 15.14 113 TYR B C 1
ATOM 2971 O O . TYR B 1 125 ? 36.096 8.413 59.085 1.00 13.35 113 TYR B O 1
ATOM 2980 N N . LYS B 1 126 ? 35.211 6.959 60.552 1.00 11.64 114 LYS B N 1
ATOM 2981 C CA . LYS B 1 126 ? 33.845 7.265 60.135 1.00 13.97 114 LYS B CA 1
ATOM 2982 C C . LYS B 1 126 ? 33.059 8.174 61.082 1.00 13.97 114 LYS B C 1
ATOM 2983 O O . LYS B 1 126 ? 31.889 8.456 60.835 1.00 14.26 114 LYS B O 1
ATOM 2989 N N . CYS B 1 127 ? 33.687 8.663 62.148 1.00 13.96 115 CYS B N 1
ATOM 2990 C CA . CYS B 1 127 ? 32.939 9.442 63.130 1.00 12.39 115 CYS B CA 1
ATOM 2991 C C . CYS B 1 127 ? 33.141 10.944 62.961 1.00 12.88 115 CYS B C 1
ATOM 2992 O O . CYS B 1 127 ? 33.919 11.578 63.682 1.00 12.04 115 CYS B O 1
ATOM 2995 N N . SER B 1 128 ? 32.416 11.496 61.993 1.00 14.23 116 SER B N 1
ATOM 2996 C CA . SER B 1 128 ? 32.388 12.926 61.709 1.00 9.33 116 SER B CA 1
ATOM 2997 C C . SER B 1 128 ? 31.191 13.173 60.805 1.00 14.15 116 SER B C 1
ATOM 2998 O O . SER B 1 128 ? 30.584 12.217 60.318 1.00 15.55 116 SER B O 1
ATOM 3001 N N . GLY B 1 129 ? 30.856 14.434 60.563 1.00 15.19 117 GLY B N 1
ATOM 3002 C CA . GLY B 1 129 ? 29.710 14.752 59.731 1.00 21.98 117 GLY B CA 1
ATOM 3003 C C . GLY B 1 129 ? 28.438 14.253 60.391 1.00 21.03 117 GLY B C 1
ATOM 3004 O O . GLY B 1 129 ? 28.234 14.439 61.586 1.00 25.34 117 GLY B O 1
ATOM 3005 N N . GLY B 1 130 ? 27.578 13.608 59.621 1.00 29.17 118 GLY B N 1
ATOM 3006 C CA . GLY B 1 130 ? 26.348 13.084 60.187 1.00 29.81 118 GLY B CA 1
ATOM 3007 C C . GLY B 1 130 ? 26.479 11.623 60.554 1.00 26.55 118 GLY B C 1
ATOM 3008 O O . GLY B 1 130 ? 25.485 10.952 60.829 1.00 27.96 118 GLY B O 1
ATOM 3009 N N . SER B 1 131 ? 27.717 11.139 60.577 1.00 20.00 119 SER B N 1
ATOM 3010 C CA . SER B 1 131 ? 27.999 9.713 60.688 1.00 20.40 119 SER B CA 1
ATOM 3011 C C . SER B 1 131 ? 28.579 9.346 62.050 1.00 19.76 119 SER B C 1
ATOM 3012 O O . SER B 1 131 ? 29.528 9.973 62.519 1.00 16.19 119 SER B O 1
ATOM 3015 N N . ASN B 1 132 ? 28.003 8.332 62.687 1.00 19.03 120 ASN B N 1
ATOM 3016 C CA . ASN B 1 132 ? 28.501 7.871 63.981 1.00 20.80 120 ASN B CA 1
ATOM 3017 C C . ASN B 1 132 ? 28.301 6.366 64.171 1.00 21.17 120 ASN B C 1
ATOM 3018 O O . ASN B 1 132 ? 27.584 5.949 65.078 1.00 21.96 120 ASN B O 1
ATOM 3023 N N . PRO B 1 133 ? 28.933 5.541 63.315 1.00 22.43 121 PRO B N 1
ATOM 3024 C CA . PRO B 1 133 ? 28.761 4.091 63.453 1.00 26.04 121 PRO B CA 1
ATOM 3025 C C . PRO B 1 133 ? 29.467 3.554 64.685 1.00 22.96 121 PRO B C 1
ATOM 3026 O O . PRO B 1 133 ? 30.260 4.266 65.289 1.00 19.84 121 PRO B O 1
ATOM 3030 N N . SER B 1 134 ? 29.207 2.303 65.038 1.00 24.78 122 SER B N 1
ATOM 3031 C CA . SER B 1 134 ? 29.783 1.724 66.242 1.00 20.87 122 SER B CA 1
ATOM 3032 C C . SER B 1 134 ? 31.254 1.334 66.085 1.00 22.38 122 SER B C 1
ATOM 3033 O O . SER B 1 134 ? 31.854 0.791 67.018 1.00 29.05 122 SER B O 1
ATOM 3036 N N . SER B 1 135 ? 31.838 1.617 64.920 1.00 18.78 123 SER B N 1
ATOM 3037 C CA . SER B 1 135 ? 33.221 1.249 64.644 1.00 14.65 123 SER B CA 1
ATOM 3038 C C . SER B 1 135 ? 34.236 2.275 65.150 1.00 14.02 123 SER B C 1
ATOM 3039 O O . SER B 1 135 ? 35.448 2.059 65.050 1.00 14.72 123 SER B O 1
ATOM 3042 N N . CYS B 1 136 ? 33.743 3.379 65.704 1.00 15.80 124 CYS B N 1
ATOM 3043 C CA . CYS B 1 136 ? 34.629 4.483 66.047 1.00 14.31 124 CYS B CA 1
ATOM 3044 C C . CYS B 1 136 ? 34.098 5.432 67.117 1.00 12.90 124 CYS B C 1
ATOM 3045 O O . CYS B 1 136 ? 32.918 5.424 67.470 1.00 13.85 124 CYS B O 1
ATOM 3048 N N . PHE B 1 137 ? 35.002 6.276 67.598 1.00 9.37 125 PHE B N 1
ATOM 3049 C CA . PHE B 1 137 ? 34.656 7.448 68.369 1.00 12.60 125 PHE B CA 1
ATOM 3050 C C . PHE B 1 137 ? 35.670 8.528 68.001 1.00 10.15 125 PHE B C 1
ATOM 3051 O O . PHE B 1 137 ? 36.797 8.209 67.614 1.00 10.48 125 PHE B O 1
ATOM 3059 N N . SER B 1 138 ? 35.274 9.793 68.066 1.00 11.21 126 SER B N 1
ATOM 3060 C CA . SER B 1 138 ? 36.241 10.860 67.802 1.00 9.65 126 SER B CA 1
ATOM 3061 C C . SER B 1 138 ? 36.108 11.925 68.878 1.00 9.26 126 SER B C 1
ATOM 3062 O O . SER B 1 138 ? 35.011 12.185 69.375 1.00 8.08 126 SER B O 1
ATOM 3065 N N . LEU B 1 139 ? 37.239 12.519 69.253 1.00 8.43 127 LEU B N 1
ATOM 3066 C CA . LEU B 1 139 ? 37.264 13.438 70.381 1.00 7.99 127 LEU B CA 1
ATOM 3067 C C . LEU B 1 139 ? 37.992 14.719 70.015 1.00 6.90 127 LEU B C 1
ATOM 3068 O O . LEU B 1 139 ? 38.934 15.128 70.689 1.00 8.42 127 LEU B O 1
ATOM 3073 N N . ARG B 1 140 ? 37.558 15.337 68.922 1.00 7.68 128 ARG B N 1
ATOM 3074 C CA . ARG B 1 140 ? 38.094 16.633 68.521 1.00 7.26 128 ARG B CA 1
ATOM 3075 C C . ARG B 1 140 ? 37.720 17.702 69.532 1.00 8.00 128 ARG B C 1
ATOM 3076 O O . ARG B 1 140 ? 36.812 17.510 70.350 1.00 8.26 128 ARG B O 1
ATOM 3084 N N . LEU B 1 141 ? 38.420 18.832 69.465 1.00 6.37 129 LEU B N 1
ATOM 3085 C CA . LEU B 1 141 ? 38.001 20.011 70.186 1.00 6.58 129 LEU B CA 1
ATOM 3086 C C . LEU B 1 141 ? 37.262 20.896 69.206 1.00 7.89 129 LEU B C 1
ATOM 3087 O O . LEU B 1 141 ? 37.382 20.717 67.996 1.00 9.06 129 LEU B O 1
ATOM 3092 N N . MET B 1 142 ? 36.475 21.824 69.724 1.00 6.28 130 MET B N 1
ATOM 3093 C CA . MET B 1 142 ? 35.932 22.890 68.906 1.00 7.16 130 MET B CA 1
ATOM 3094 C C . MET B 1 142 ? 36.127 24.233 69.601 1.00 9.50 130 MET B C 1
ATOM 3095 O O . MET B 1 142 ? 36.210 24.289 70.826 1.00 7.40 130 MET B O 1
ATOM 3100 N N . TRP B 1 143 ? 36.209 25.313 68.823 1.00 8.17 131 TRP B N 1
ATOM 3101 C CA . TRP B 1 143 ? 35.948 26.626 69.391 1.00 9.24 131 TRP B CA 1
ATOM 3102 C C . TRP B 1 143 ? 34.501 26.945 69.043 1.00 11.47 131 TRP B C 1
ATOM 3103 O O . TRP B 1 143 ? 33.905 26.272 68.204 1.00 9.05 131 TRP B O 1
ATOM 3114 N N . ARG B 1 144 ? 33.937 27.933 69.729 1.00 9.35 132 ARG B N 1
ATOM 3115 C CA . ARG B 1 144 ? 32.557 28.364 69.545 1.00 7.46 132 ARG B CA 1
ATOM 3116 C C . ARG B 1 144 ? 32.552 29.889 69.514 1.00 10.44 132 ARG B C 1
ATOM 3117 O O . ARG B 1 144 ? 33.616 30.513 69.474 1.00 10.95 132 ARG B O 1
ATOM 3125 N N . LYS B 1 145 ? 31.363 30.484 69.520 1.00 8.65 133 LYS B N 1
ATOM 3126 C CA . LYS B 1 145 ? 31.237 31.938 69.556 1.00 13.60 133 LYS B CA 1
ATOM 3127 C C . LYS B 1 145 ? 32.148 32.523 70.628 1.00 10.59 133 LYS B C 1
ATOM 3128 O O . LYS B 1 145 ? 32.255 31.959 71.726 1.00 11.33 133 LYS B O 1
ATOM 3134 N N . ASP B 1 146 ? 32.819 33.624 70.290 1.00 10.98 134 ASP B N 1
ATOM 3135 C CA . ASP B 1 146 ? 33.704 34.344 71.214 1.00 12.60 134 ASP B CA 1
ATOM 3136 C C . ASP B 1 146 ? 34.923 33.533 71.684 1.00 15.98 134 ASP B C 1
ATOM 3137 O O . ASP B 1 146 ? 35.573 33.893 72.661 1.00 14.63 134 ASP B O 1
ATOM 3142 N N . GLY B 1 147 ? 35.238 32.446 70.985 1.00 11.79 135 GLY B N 1
ATOM 3143 C CA . GLY B 1 147 ? 36.403 31.654 71.327 1.00 11.09 135 GLY B CA 1
ATOM 3144 C C . GLY B 1 147 ? 36.212 30.650 72.447 1.00 11.00 135 GLY B C 1
ATO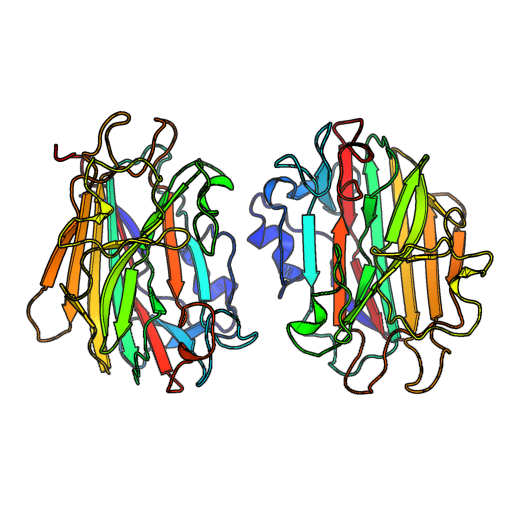M 3145 O O . GLY B 1 147 ? 37.167 30.014 72.874 1.00 13.77 135 GLY B O 1
ATOM 3146 N N . ASP B 1 148 ? 34.982 30.490 72.929 1.00 11.12 136 ASP B N 1
ATOM 3147 C CA . ASP B 1 148 ? 34.711 29.472 73.932 1.00 10.90 136 ASP B CA 1
ATOM 3148 C C . ASP B 1 148 ? 35.128 28.111 73.395 1.00 9.58 136 ASP B C 1
ATOM 3149 O O . ASP B 1 148 ? 34.954 27.841 72.205 1.00 10.66 136 ASP B O 1
ATOM 3154 N N . GLY B 1 149 ? 35.705 27.273 74.256 1.00 9.76 137 GLY B N 1
ATOM 3155 C CA . GLY B 1 149 ? 36.167 25.953 73.851 1.00 9.16 137 GLY B CA 1
ATOM 3156 C C . GLY B 1 149 ? 35.308 24.823 74.381 1.00 12.42 137 GLY B C 1
ATOM 3157 O O . GLY B 1 149 ? 34.543 25.003 75.327 1.00 10.37 137 GLY B O 1
ATOM 3158 N N . GLU B 1 150 ? 35.434 23.654 73.762 1.00 10.87 138 GLU B N 1
ATOM 3159 C CA . GLU B 1 150 ? 34.684 22.478 74.178 1.00 6.88 138 GLU B CA 1
ATOM 3160 C C . GLU B 1 150 ? 35.328 21.210 73.664 1.00 8.64 138 GLU B C 1
ATOM 3161 O O . GLU B 1 150 ? 36.142 21.237 72.734 1.00 8.22 138 GLU B O 1
ATOM 3167 N N . LEU B 1 151 ? 34.951 20.096 74.284 1.00 7.42 139 LEU B N 1
ATOM 3168 C CA . LEU B 1 151 ? 35.147 18.773 73.703 1.00 6.81 139 LEU B CA 1
ATOM 3169 C C . LEU B 1 151 ? 33.985 18.522 72.749 1.00 10.37 139 LEU B C 1
ATOM 3170 O O . LEU B 1 151 ? 32.826 18.745 73.107 1.00 11.72 139 LEU B O 1
ATOM 3175 N N . TYR B 1 152 ? 34.287 18.081 71.532 1.00 7.17 140 TYR B N 1
ATOM 3176 C CA . TYR B 1 152 ? 33.240 17.851 70.542 1.00 10.25 140 TYR B CA 1
ATOM 3177 C C . TYR B 1 152 ? 33.259 16.373 70.204 1.00 12.09 140 TYR B C 1
ATOM 3178 O O . TYR B 1 152 ? 34.058 15.919 69.388 1.00 9.60 140 TYR B O 1
ATOM 3187 N N . ALA B 1 153 ? 32.386 15.618 70.860 1.00 10.75 141 ALA B N 1
ATOM 3188 C CA . ALA B 1 153 ? 32.542 14.175 70.929 1.00 8.33 141 ALA B CA 1
ATOM 3189 C C . ALA B 1 153 ? 31.552 13.432 70.055 1.00 10.72 141 ALA B C 1
ATOM 3190 O O . ALA B 1 153 ? 30.340 13.678 70.118 1.00 11.84 141 ALA B O 1
ATOM 3192 N N . TYR B 1 154 ? 32.097 12.545 69.232 1.00 9.31 142 TYR B N 1
ATOM 3193 C CA . TYR B 1 154 ? 31.333 11.492 68.578 1.00 12.19 142 TYR B CA 1
ATOM 3194 C C . TYR B 1 154 ? 31.544 10.232 69.401 1.00 9.46 142 TYR B C 1
ATOM 3195 O O . TYR B 1 154 ? 32.619 9.645 69.392 1.00 12.00 142 TYR B O 1
ATOM 3204 N N . ILE B 1 155 ? 30.519 9.839 70.149 1.00 11.88 143 ILE B N 1
ATOM 3205 C CA . ILE B 1 155 ? 30.614 8.677 71.023 1.00 14.05 143 ILE B CA 1
ATOM 3206 C C . ILE B 1 155 ? 29.328 7.880 70.891 1.00 13.57 143 ILE B C 1
ATOM 3207 O O . ILE B 1 155 ? 28.331 8.414 70.402 1.00 13.42 143 ILE B O 1
ATOM 3212 N N . PRO B 1 156 ? 29.351 6.598 71.302 1.00 16.90 144 PRO B N 1
ATOM 3213 C CA . PRO B 1 156 ? 28.172 5.736 71.151 1.00 17.58 144 PRO B CA 1
ATOM 3214 C C . PRO B 1 156 ? 26.927 6.327 71.792 1.00 22.58 144 PRO B C 1
ATOM 3215 O O . PRO B 1 156 ? 27.020 7.163 72.691 1.00 19.59 144 PRO B O 1
ATOM 3219 N N . THR B 1 157 ? 25.763 5.892 71.334 1.00 20.56 145 THR B N 1
ATOM 3220 C CA . THR B 1 157 ? 24.523 6.400 71.883 1.00 22.70 145 THR B CA 1
ATOM 3221 C C . THR B 1 157 ? 24.228 5.826 73.271 1.00 17.66 145 THR B C 1
ATOM 3222 O O . THR B 1 157 ? 23.410 6.387 73.988 1.00 27.05 145 THR B O 1
ATOM 3226 N N . ASN B 1 158 ? 24.885 4.732 73.663 1.00 23.77 146 ASN B N 1
ATOM 3227 C CA . ASN B 1 158 ? 24.554 4.114 74.953 1.00 23.49 146 ASN B CA 1
ATOM 3228 C C . ASN B 1 158 ? 25.366 4.704 76.115 1.00 17.41 146 ASN B C 1
ATOM 3229 O O . ASN B 1 158 ? 26.130 4.006 76.775 1.00 22.05 146 ASN B O 1
ATOM 3234 N N . GLN B 1 159 ? 25.186 6.000 76.348 1.00 20.34 147 GLN B N 1
ATOM 3235 C CA . GLN B 1 159 ? 25.799 6.677 77.488 1.00 21.21 147 GLN B CA 1
ATOM 3236 C C . GLN B 1 159 ? 24.950 6.429 78.735 1.00 28.73 147 GLN B C 1
ATOM 3237 O O . GLN B 1 159 ? 23.841 5.901 78.638 1.00 25.56 147 GLN B O 1
ATOM 3243 N N . GLU B 1 160 ? 25.467 6.809 79.900 1.00 26.83 148 GLU B N 1
ATOM 3244 C CA . GLU B 1 160 ? 24.742 6.634 81.164 1.00 31.50 148 GLU B CA 1
ATOM 3245 C C . GLU B 1 160 ? 23.429 7.418 81.179 1.00 31.04 148 GLU B C 1
ATOM 3246 O O . GLU B 1 160 ? 23.261 8.373 80.414 1.00 27.68 148 GLU B O 1
ATOM 3252 N N . SER B 1 161 ? 22.505 7.013 82.053 1.00 31.18 149 SER B N 1
ATOM 3253 C CA . SER B 1 161 ? 21.217 7.694 82.201 1.00 29.25 149 SER B CA 1
ATOM 3254 C C . SER B 1 161 ? 21.383 9.185 82.471 1.00 26.42 149 SER B C 1
ATOM 3255 O O . SER B 1 161 ? 22.210 9.590 83.297 1.00 29.03 149 SER B O 1
ATOM 3258 N N . GLY B 1 162 ? 20.584 9.996 81.784 1.00 25.07 150 GLY B N 1
ATOM 3259 C CA . GLY B 1 162 ? 20.586 11.430 81.995 1.00 30.23 150 GLY B CA 1
ATOM 3260 C C . GLY B 1 162 ? 21.748 12.177 81.358 1.00 28.76 150 GLY B C 1
ATOM 3261 O O . GLY B 1 162 ? 21.953 13.355 81.657 1.00 29.24 150 GLY B O 1
ATOM 3262 N N . PHE B 1 163 ? 22.492 11.505 80.481 1.00 26.36 151 PHE B N 1
ATOM 3263 C CA . PHE B 1 163 ? 23.650 12.114 79.820 1.00 23.25 151 PHE B CA 1
ATOM 3264 C C . PHE B 1 163 ? 23.300 13.471 79.221 1.00 23.33 151 PHE B C 1
ATOM 3265 O O . PHE B 1 163 ? 23.983 14.462 79.478 1.00 26.34 151 PHE B O 1
ATOM 3273 N N . LYS B 1 164 ? 22.224 13.519 78.441 1.00 25.44 152 LYS B N 1
ATOM 3274 C CA . LYS B 1 164 ? 21.822 14.752 77.767 1.00 18.91 152 LYS B CA 1
ATOM 3275 C C . LYS B 1 164 ? 21.451 15.879 78.730 1.00 23.92 152 LYS B C 1
ATOM 3276 O O . LYS B 1 164 ? 21.472 17.053 78.356 1.00 25.23 152 LYS B O 1
ATOM 3282 N N . ASP B 1 165 ? 21.119 15.526 79.969 1.00 25.56 153 ASP B N 1
ATOM 3283 C CA . ASP B 1 165 ? 20.707 16.524 80.955 1.00 26.84 153 ASP B CA 1
ATOM 3284 C C . ASP B 1 165 ? 21.869 17.004 81.831 1.00 27.45 153 ASP B C 1
ATOM 3285 O O . ASP B 1 165 ? 21.672 17.835 82.714 1.00 21.85 153 ASP B O 1
ATOM 3290 N N . ARG B 1 166 ? 23.069 16.480 81.588 1.00 25.31 154 ARG B N 1
ATOM 3291 C CA . ARG B 1 166 ? 24.259 16.903 82.333 1.00 21.99 154 ARG B CA 1
ATOM 3292 C C . ARG B 1 166 ? 24.555 18.385 82.150 1.00 23.05 154 ARG B C 1
ATOM 3293 O O . ARG B 1 166 ? 24.390 18.927 81.057 1.00 22.93 154 ARG B O 1
ATOM 3301 N N . ASP B 1 167 ? 24.994 19.038 83.225 1.00 21.04 155 ASP B N 1
ATOM 3302 C CA . ASP B 1 167 ? 25.332 20.458 83.175 1.00 22.73 155 ASP B CA 1
ATOM 3303 C C . ASP B 1 167 ? 26.464 20.767 82.175 1.00 17.69 155 ASP B C 1
ATOM 3304 O O . ASP B 1 167 ? 26.521 21.856 81.606 1.00 18.03 155 ASP B O 1
ATOM 3309 N N . ASP B 1 168 ? 27.361 19.809 81.975 1.00 18.92 156 ASP B N 1
ATOM 3310 C CA . ASP B 1 168 ? 28.499 20.013 81.084 1.00 15.67 156 ASP B CA 1
ATOM 3311 C C . ASP B 1 168 ? 28.238 19.471 79.678 1.00 16.06 156 ASP B C 1
ATOM 3312 O O . ASP B 1 168 ? 29.164 19.360 78.876 1.00 12.52 156 ASP B O 1
ATOM 3317 N N . VAL B 1 169 ? 26.978 19.142 79.383 1.00 15.95 157 VAL B N 1
ATOM 3318 C CA . VAL B 1 169 ? 26.610 18.650 78.057 1.00 13.82 157 VAL B CA 1
ATOM 3319 C C . VAL B 1 169 ? 25.620 19.575 77.364 1.00 16.21 157 VAL B C 1
ATOM 3320 O O . VAL B 1 169 ? 24.618 19.973 77.944 1.00 16.86 157 VAL B O 1
ATOM 3324 N N . ILE B 1 170 ? 25.929 19.932 76.121 1.00 14.56 158 ILE B N 1
ATOM 3325 C CA . ILE B 1 170 ? 24.960 20.516 75.210 1.00 12.52 158 ILE B CA 1
ATOM 3326 C C . ILE B 1 170 ? 24.807 19.504 74.087 1.00 19.31 158 ILE B C 1
ATOM 3327 O O . ILE B 1 170 ? 25.702 19.342 73.252 1.00 14.98 158 ILE B O 1
ATOM 3332 N N . ALA B 1 171 ? 23.685 18.791 74.097 1.00 15.85 159 ALA B N 1
ATOM 3333 C CA . ALA B 1 171 ? 23.513 17.633 73.232 1.00 16.50 159 ALA B CA 1
ATOM 3334 C C . ALA B 1 171 ? 23.139 18.031 71.811 1.00 14.63 159 ALA B C 1
ATOM 3335 O O . ALA B 1 171 ? 22.672 19.142 71.571 1.00 16.36 159 ALA B O 1
ATOM 3337 N N . HIS B 1 172 ? 23.365 17.121 70.871 1.00 15.23 160 HIS B N 1
ATOM 3338 C CA . HIS B 1 172 ? 22.868 17.292 69.508 1.00 15.81 160 HIS B CA 1
ATOM 3339 C C . HIS B 1 172 ? 22.296 15.983 68.980 1.00 15.86 160 HIS B C 1
ATOM 3340 O O . HIS B 1 172 ? 22.770 14.900 69.310 1.00 12.18 160 HIS B O 1
ATOM 3347 N N . SER B 1 173 ? 21.261 16.099 68.160 1.00 13.48 161 SER B N 1
ATOM 3348 C CA . SER B 1 173 ? 20.577 14.932 67.624 1.00 13.92 161 SER B CA 1
ATOM 3349 C C . SER B 1 173 ? 21.435 14.135 66.648 1.00 20.61 161 SER B C 1
ATOM 3350 O O . SER B 1 173 ? 21.326 12.910 66.559 1.00 20.09 161 SER B O 1
ATOM 3353 N N . THR B 1 174 ? 22.288 14.835 65.913 1.00 16.91 162 THR B N 1
ATOM 3354 C CA . THR B 1 174 ? 22.889 14.259 64.717 1.00 21.82 162 THR B CA 1
ATOM 3355 C C . THR B 1 174 ? 24.405 14.403 64.667 1.00 22.13 162 THR B C 1
ATOM 3356 O O . THR B 1 174 ? 25.117 13.500 64.221 1.00 22.51 162 THR B O 1
ATOM 3360 N N . TYR B 1 175 ? 24.888 15.555 65.102 1.00 22.76 163 TYR B N 1
ATOM 3361 C CA . TYR B 1 175 ? 26.314 15.844 65.051 1.00 21.57 163 TYR B CA 1
ATOM 3362 C C . TYR B 1 175 ? 26.938 15.598 66.418 1.00 21.76 163 TYR B C 1
ATOM 3363 O O . TYR B 1 175 ? 26.359 14.881 67.232 1.00 16.73 163 TYR B O 1
ATOM 3372 N N . GLY B 1 176 ? 28.121 16.152 66.671 1.00 16.18 164 GLY B N 1
ATOM 3373 C CA . GLY B 1 176 ? 28.834 15.810 67.892 1.00 12.64 164 GLY B CA 1
ATOM 3374 C C . GLY B 1 176 ? 28.151 16.349 69.141 1.00 13.02 164 GLY B C 1
ATOM 3375 O O . GLY B 1 176 ? 27.367 17.295 69.066 1.00 15.71 164 GLY B O 1
ATOM 3376 N N . GLN B 1 177 ? 28.452 15.747 70.286 1.00 11.44 165 GLN B N 1
ATOM 3377 C CA . GLN B 1 177 ? 27.964 16.257 71.558 1.00 11.44 165 GLN B CA 1
ATOM 3378 C C . GLN B 1 177 ? 28.976 17.266 72.094 1.00 11.76 165 GLN B C 1
ATOM 3379 O O . GLN B 1 177 ? 30.189 17.031 72.019 1.00 10.23 165 GLN B O 1
ATOM 3385 N N . SER B 1 178 ? 28.478 18.377 72.619 1.00 9.93 166 SER B N 1
ATOM 3386 C CA . SER B 1 178 ? 29.345 19.415 73.155 1.00 9.04 166 SER B CA 1
ATOM 3387 C C . SER B 1 178 ? 29.542 19.207 74.634 1.00 12.30 166 SER B C 1
ATOM 3388 O O . SER B 1 178 ? 28.588 19.287 75.418 1.00 13.27 166 SER B O 1
ATOM 3391 N N . LEU B 1 179 ? 30.785 18.939 75.022 1.00 12.04 167 LEU B N 1
ATOM 3392 C CA . LEU B 1 179 ? 31.101 18.726 76.426 1.00 9.79 167 LEU B CA 1
ATOM 3393 C C . LEU B 1 179 ? 32.004 19.830 76.959 1.00 9.29 167 LEU B C 1
ATOM 3394 O O . LEU B 1 179 ? 33.046 20.128 76.371 1.00 9.37 167 LEU B O 1
ATOM 3399 N N . GLY B 1 180 ? 31.604 20.431 78.074 1.00 9.42 168 GLY B N 1
ATOM 3400 C CA . GLY B 1 180 ? 32.427 21.438 78.725 1.00 8.46 168 GLY B CA 1
ATOM 3401 C C . GLY B 1 180 ? 32.510 22.763 77.985 1.00 11.77 168 GLY B C 1
ATOM 3402 O O . GLY B 1 180 ? 33.499 23.484 78.128 1.00 11.19 168 GLY B O 1
ATOM 3403 N N . ARG B 1 181 ? 31.485 23.109 77.208 1.00 8.00 169 ARG B N 1
ATOM 3404 C CA . ARG B 1 181 ? 31.561 24.334 76.427 1.00 8.55 169 ARG B CA 1
ATOM 3405 C C . ARG B 1 181 ? 31.757 25.539 77.342 1.00 9.23 169 ARG B C 1
ATOM 3406 O O . ARG B 1 181 ? 31.026 25.712 78.319 1.00 10.19 169 ARG B O 1
ATOM 3414 N N . GLY B 1 182 ? 32.775 26.338 77.048 1.00 9.68 170 GLY B N 1
ATOM 3415 C CA . GLY B 1 182 ? 33.029 27.548 77.811 1.00 12.30 170 GLY B CA 1
ATOM 3416 C C . GLY B 1 182 ? 33.833 27.327 79.084 1.00 10.85 170 GLY B C 1
ATOM 3417 O O . GLY B 1 182 ? 34.124 28.285 79.804 1.00 13.42 170 GLY B O 1
ATOM 3418 N N . LYS B 1 183 ? 34.193 26.079 79.368 1.00 11.12 171 LYS B N 1
ATOM 3419 C CA . LYS B 1 183 ? 35.031 25.764 80.524 1.00 11.39 171 LYS B CA 1
ATOM 3420 C C . LYS B 1 183 ? 36.469 26.161 80.241 1.00 12.79 171 LYS B C 1
ATOM 3421 O O . LYS B 1 183 ? 37.266 26.314 81.155 1.00 16.09 171 LYS B O 1
ATOM 3427 N N . PHE B 1 184 ? 36.797 26.313 78.965 1.00 9.83 172 PHE B N 1
ATOM 3428 C CA . PHE B 1 184 ? 38.060 26.912 78.581 1.00 9.28 172 PHE B CA 1
ATOM 3429 C C . PHE B 1 184 ? 37.775 27.771 77.375 1.00 12.79 172 PHE B C 1
ATOM 3430 O O . PHE B 1 184 ? 36.723 27.633 76.758 1.00 12.33 172 PHE B O 1
ATOM 3438 N N . ARG B 1 185 ? 38.686 28.683 77.061 1.00 11.77 173 ARG B N 1
ATOM 3439 C CA . ARG B 1 185 ? 38.454 29.612 75.969 1.00 12.95 173 ARG B CA 1
ATOM 3440 C C . ARG B 1 185 ? 39.736 29.877 75.218 1.00 13.70 173 ARG B C 1
ATOM 3441 O O . ARG B 1 185 ? 40.819 29.762 75.776 1.00 16.02 173 ARG B O 1
ATOM 3449 N N . PHE B 1 186 ? 39.602 30.211 73.941 1.00 10.57 174 PHE B N 1
ATOM 3450 C CA . PHE B 1 186 ? 40.747 30.546 73.115 1.00 8.79 174 PHE B CA 1
ATOM 3451 C C . PHE B 1 186 ? 40.776 32.045 72.881 1.00 10.56 174 PHE B C 1
ATOM 3452 O O . PHE B 1 186 ? 39.727 32.679 72.753 1.00 10.73 174 PHE B O 1
ATOM 3460 N N . MET B 1 187 ? 41.981 32.599 72.810 1.00 10.83 175 MET B N 1
ATOM 3461 C CA . MET B 1 187 ? 42.164 34.024 72.573 1.00 8.71 175 MET B CA 1
ATOM 3462 C C . MET B 1 187 ? 42.760 34.311 71.203 1.00 10.08 175 MET B C 1
ATOM 3463 O O . MET B 1 187 ? 43.634 33.586 70.727 1.00 13.56 175 MET B O 1
ATOM 3468 N N . ASN B 1 188 ? 42.272 35.376 70.575 1.00 9.37 176 ASN B N 1
ATOM 3469 C CA . ASN B 1 188 ? 42.828 35.862 69.317 1.00 10.04 176 ASN B CA 1
ATOM 3470 C C . ASN B 1 188 ? 44.283 36.316 69.460 1.00 12.53 176 ASN B C 1
ATOM 3471 O O . ASN B 1 188 ? 44.678 36.860 70.498 1.00 11.07 176 ASN B O 1
ATOM 3476 N N . ASN B 1 189 ? 45.061 36.100 68.401 1.00 9.02 177 ASN B N 1
ATOM 3477 C CA . ASN B 1 189 ? 46.467 36.481 68.315 1.00 10.99 177 ASN B CA 1
ATOM 3478 C C . ASN B 1 189 ? 47.306 35.974 69.474 1.00 12.00 177 ASN B C 1
ATOM 3479 O O . ASN B 1 189 ? 48.135 36.702 69.994 1.00 11.43 177 ASN B O 1
ATOM 3484 N N . LYS B 1 190 ? 47.096 34.718 69.875 1.00 7.41 178 LYS B N 1
ATOM 3485 C CA . LYS B 1 190 ? 47.918 34.110 70.912 1.00 7.44 178 LYS B CA 1
ATOM 3486 C C . LYS B 1 190 ? 48.183 32.629 70.664 1.00 8.93 178 LYS B C 1
ATOM 3487 O O . LYS B 1 190 ? 47.385 31.938 70.029 1.00 9.75 178 LYS B O 1
ATOM 3493 N N . TRP B 1 191 ? 49.326 32.168 71.153 1.00 7.96 179 TRP B N 1
ATOM 3494 C CA . TRP B 1 191 ? 49.633 30.735 71.228 1.00 9.18 179 TRP B CA 1
ATOM 3495 C C . TRP B 1 191 ? 48.879 30.094 72.379 1.00 8.39 179 TRP B C 1
ATOM 3496 O O . TRP B 1 191 ? 48.723 30.700 73.433 1.00 7.03 179 TRP B O 1
ATOM 3507 N N . HIS B 1 192 ? 48.454 28.852 72.185 1.00 7.37 180 HIS B N 1
ATOM 3508 C CA . HIS B 1 192 ? 47.805 28.075 73.236 1.00 8.80 180 HIS B CA 1
ATOM 3509 C C . HIS B 1 192 ? 48.450 26.724 73.283 1.00 8.10 180 HIS B C 1
ATOM 3510 O O . HIS B 1 192 ? 48.587 26.090 72.236 1.00 8.41 180 HIS B O 1
ATOM 3517 N N . SER B 1 193 ? 48.849 26.278 74.472 1.00 5.49 181 SER B N 1
ATOM 3518 C CA . SER B 1 193 ? 49.259 24.880 74.627 1.00 8.71 181 SER B CA 1
ATOM 3519 C C . SER B 1 193 ? 48.032 24.063 74.990 1.00 6.34 181 SER B C 1
ATOM 3520 O O . SER B 1 193 ? 47.305 24.395 75.936 1.00 9.78 181 SER B O 1
ATOM 3523 N N . ILE B 1 194 ? 47.797 22.999 74.233 1.00 8.59 182 ILE B N 1
ATOM 3524 C CA . ILE B 1 194 ? 46.629 22.166 74.448 1.00 7.37 182 ILE B CA 1
ATOM 3525 C C . ILE B 1 194 ? 47.057 20.761 74.854 1.00 6.87 182 ILE B C 1
ATOM 3526 O O . ILE B 1 194 ? 48.019 20.214 74.317 1.00 5.37 182 ILE B O 1
ATOM 3531 N N . SER B 1 195 ? 46.368 20.190 75.834 1.00 5.41 183 SER B N 1
ATOM 3532 C CA . SER B 1 195 ? 46.548 18.773 76.119 1.00 6.99 183 SER B CA 1
ATOM 3533 C C . SER B 1 195 ? 45.189 18.115 76.232 1.00 7.61 183 SER B C 1
ATOM 3534 O O . SER B 1 195 ? 44.261 18.671 76.834 1.00 8.92 183 SER B O 1
ATOM 3537 N N . GLU B 1 196 ? 45.058 16.946 75.616 1.00 5.93 184 GLU B N 1
ATOM 3538 C CA . GLU B 1 196 ? 43.841 16.163 75.738 1.00 9.40 184 GLU B CA 1
ATOM 3539 C C . GLU B 1 196 ? 44.215 14.767 76.180 1.00 8.20 184 GLU B C 1
ATOM 3540 O O . GLU B 1 196 ? 44.862 14.015 75.443 1.00 8.28 184 GLU B O 1
ATOM 3546 N N . GLU B 1 197 ? 43.860 14.452 77.419 1.00 9.18 185 GLU B N 1
ATOM 3547 C CA . GLU B 1 197 ? 44.163 13.159 78.004 1.00 8.76 185 GLU B CA 1
ATOM 3548 C C . GLU B 1 197 ? 42.908 12.320 77.971 1.00 10.57 185 GLU B C 1
ATOM 3549 O O . GLU B 1 197 ? 41.876 12.711 78.502 1.00 9.48 185 GLU B O 1
ATOM 3555 N N . VAL B 1 198 ? 42.996 11.159 77.329 1.00 11.29 186 VAL B N 1
ATOM 3556 C CA . VAL B 1 198 ? 41.829 10.316 77.136 1.00 9.10 186 VAL B CA 1
ATOM 3557 C C . VAL B 1 198 ? 42.049 8.940 77.757 1.00 10.19 186 VAL B C 1
ATOM 3558 O O . VAL B 1 198 ? 43.027 8.281 77.449 1.00 9.98 186 VAL B O 1
ATOM 3562 N N . HIS B 1 199 ? 41.154 8.526 78.649 1.00 11.15 187 HIS B N 1
ATOM 3563 C CA . HIS B 1 199 ? 41.171 7.152 79.153 1.00 13.26 187 HIS B CA 1
ATOM 3564 C C . HIS B 1 199 ? 39.851 6.524 78.759 1.00 10.38 187 HIS B C 1
ATOM 3565 O O . HIS B 1 199 ? 38.807 6.908 79.273 1.00 13.60 187 HIS B O 1
ATOM 3572 N N . ILE B 1 200 ? 39.873 5.607 77.792 1.00 14.08 188 ILE B N 1
ATOM 3573 C CA . ILE B 1 200 ? 38.627 5.059 77.299 1.00 9.84 188 ILE B CA 1
ATOM 3574 C C . ILE B 1 200 ? 38.046 4.113 78.340 1.00 16.29 188 ILE B C 1
ATOM 3575 O O . ILE B 1 200 ? 38.759 3.617 79.209 1.00 18.03 188 ILE B O 1
ATOM 3580 N N . ASN B 1 201 ? 36.738 3.914 78.259 1.00 13.96 189 ASN B N 1
ATOM 3581 C CA . ASN B 1 201 ? 36.006 3.166 79.272 1.00 18.83 189 ASN B CA 1
ATOM 3582 C C . ASN B 1 201 ? 36.374 1.699 79.297 1.00 19.77 189 ASN B C 1
ATOM 3583 O O . ASN B 1 201 ? 36.781 1.125 78.291 1.00 16.95 189 ASN B O 1
ATOM 3588 N N . THR B 1 202 ? 36.262 1.112 80.480 1.00 20.01 190 THR B N 1
ATOM 3589 C CA . THR B 1 202 ? 36.236 -0.328 80.612 1.00 18.62 190 THR B CA 1
ATOM 3590 C C . THR B 1 202 ? 35.047 -0.804 79.804 1.00 18.84 190 THR B C 1
ATOM 3591 O O . THR B 1 202 ? 33.958 -0.234 79.909 1.00 19.21 190 THR B O 1
ATOM 3595 N N . VAL B 1 203 ? 35.254 -1.811 78.966 1.00 22.91 191 VAL B N 1
ATOM 3596 C CA . VAL B 1 203 ? 34.144 -2.351 78.195 1.00 21.54 191 VAL B CA 1
ATOM 3597 C C . VAL B 1 203 ? 33.115 -2.912 79.163 1.00 22.24 191 VAL B C 1
ATOM 3598 O O . VAL B 1 203 ? 33.436 -3.772 79.987 1.00 25.28 191 VAL B O 1
ATOM 3602 N N . GLY B 1 204 ? 31.893 -2.398 79.077 1.00 20.34 192 GLY B N 1
ATOM 3603 C CA . GLY B 1 204 ? 30.837 -2.766 79.999 1.00 24.17 192 GLY B CA 1
ATOM 3604 C C . GLY B 1 204 ? 30.466 -1.630 80.935 1.00 27.31 192 GLY B C 1
ATOM 3605 O O . GLY B 1 204 ? 29.396 -1.632 81.547 1.00 24.24 192 GLY B O 1
ATOM 3606 N N . LYS B 1 205 ? 31.353 -0.644 81.038 1.00 29.00 193 LYS B N 1
ATOM 3607 C CA . LYS B 1 205 ? 31.182 0.448 81.992 1.00 26.61 193 LYS B CA 1
ATOM 3608 C C . LYS B 1 205 ? 31.192 1.821 81.317 1.00 32.25 193 LYS B C 1
ATOM 3609 O O . LYS B 1 205 ? 31.662 1.961 80.179 1.00 22.07 193 LYS B O 1
ATOM 3615 N N . THR B 1 206 ? 30.670 2.822 82.026 1.00 25.52 194 THR B N 1
ATOM 3616 C CA . THR B 1 206 ? 30.778 4.219 81.610 1.00 20.42 194 THR B CA 1
ATOM 3617 C C . THR B 1 206 ? 31.776 4.952 82.507 1.00 19.52 194 THR B C 1
ATOM 3618 O O . THR B 1 206 ? 31.441 5.958 83.134 1.00 20.91 194 THR B O 1
ATOM 3622 N N . ASP B 1 207 ? 32.997 4.430 82.570 1.00 19.04 195 ASP B N 1
ATOM 3623 C CA . ASP B 1 207 ? 34.026 4.986 83.438 1.00 18.12 195 ASP B CA 1
ATOM 3624 C C . ASP B 1 207 ? 35.133 5.696 82.650 1.00 24.98 195 ASP B C 1
ATOM 3625 O O . ASP B 1 207 ? 36.205 5.998 83.191 1.00 19.70 195 ASP B O 1
ATOM 3630 N N . GLY B 1 208 ? 34.874 5.978 81.376 1.00 17.69 196 GLY B N 1
ATOM 3631 C CA . GLY B 1 208 ? 35.862 6.660 80.557 1.00 16.24 196 GLY B CA 1
ATOM 3632 C C . GLY B 1 208 ? 35.923 8.140 80.899 1.00 15.25 196 GLY B C 1
ATOM 3633 O O . GLY B 1 208 ? 34.938 8.726 81.355 1.00 16.85 196 GLY B O 1
ATOM 3634 N N . TRP B 1 209 ? 37.073 8.768 80.684 1.00 14.25 197 TRP B N 1
ATOM 3635 C CA . TRP B 1 209 ? 37.129 10.211 80.889 1.00 13.55 197 TRP B CA 1
ATOM 3636 C C . TRP B 1 209 ? 38.100 10.912 79.965 1.00 12.11 197 TRP B C 1
ATOM 3637 O O . TRP B 1 209 ? 39.014 10.303 79.426 1.00 12.45 197 TRP B O 1
ATOM 3648 N N . VAL B 1 210 ? 37.864 12.205 79.782 1.00 10.73 198 VAL B N 1
ATOM 3649 C CA . VAL B 1 210 ? 38.738 13.045 78.986 1.00 12.01 198 VAL B CA 1
ATOM 3650 C C . VAL B 1 210 ? 39.046 14.312 79.764 1.00 10.59 198 VAL B C 1
ATOM 3651 O O . VAL B 1 210 ? 38.124 15.008 80.184 1.00 11.71 198 VAL B O 1
ATOM 3655 N N . LYS B 1 211 ? 40.327 14.607 79.948 1.00 8.56 199 LYS B N 1
ATOM 3656 C CA . LYS B 1 211 ? 40.740 15.868 80.566 1.00 7.26 199 LYS B CA 1
ATOM 3657 C C . LYS B 1 211 ? 41.424 16.741 79.536 1.00 8.24 199 LYS B C 1
ATOM 3658 O O . LYS B 1 211 ? 42.424 16.344 78.947 1.00 8.59 199 LYS B O 1
ATOM 3664 N N . ILE B 1 212 ? 40.875 17.929 79.325 1.00 8.08 200 ILE B N 1
ATOM 3665 C CA . ILE B 1 212 ? 41.444 18.884 78.392 1.00 7.15 200 ILE B CA 1
ATOM 3666 C C . ILE B 1 212 ? 41.964 20.102 79.150 1.00 9.80 200 ILE B C 1
ATOM 3667 O O . ILE B 1 212 ? 41.249 20.685 79.967 1.00 9.08 200 ILE B O 1
ATOM 3672 N N . CYS B 1 213 ? 43.215 20.464 78.885 1.00 6.83 201 CYS B N 1
ATOM 3673 C CA . CYS B 1 213 ? 43.792 21.673 79.457 1.00 7.50 201 CYS B CA 1
ATOM 3674 C C . CYS B 1 213 ? 44.254 22.596 78.337 1.00 9.50 201 CYS B C 1
ATOM 3675 O O . CYS B 1 213 ? 44.888 22.156 77.385 1.00 8.49 201 CYS B O 1
ATOM 3678 N N . VAL B 1 214 ? 43.946 23.880 78.474 1.00 8.15 202 VAL B N 1
ATOM 3679 C CA . VAL B 1 214 ? 44.340 24.877 77.502 1.00 5.52 202 VAL B CA 1
ATOM 3680 C C . VAL B 1 214 ? 45.031 26.014 78.240 1.00 7.27 202 VAL B C 1
ATOM 3681 O O . VAL B 1 214 ? 44.541 26.466 79.271 1.00 6.03 202 VAL B O 1
ATOM 3685 N N . GLN B 1 215 ? 46.176 26.450 77.728 1.00 6.75 203 GLN B N 1
ATOM 3686 C CA . GLN B 1 215 ? 46.893 27.564 78.329 1.00 9.33 203 GLN B CA 1
ATOM 3687 C C . GLN B 1 215 ? 47.336 28.551 77.257 1.00 9.95 203 GLN B C 1
ATOM 3688 O O . GLN B 1 215 ? 48.213 28.246 76.450 1.00 7.74 203 GLN B O 1
ATOM 3694 N N . ALA B 1 216 ? 46.711 29.718 77.234 1.00 9.81 204 ALA B N 1
ATOM 3695 C CA . ALA B 1 216 ? 47.192 30.796 76.378 1.00 9.90 204 ALA B CA 1
ATOM 3696 C C . ALA B 1 216 ? 48.556 31.247 76.894 1.00 15.93 204 ALA B C 1
ATOM 3697 O O . ALA B 1 216 ? 48.772 31.308 78.102 1.00 12.87 204 ALA B O 1
ATOM 3699 N N . GLU B 1 217 ? 49.474 31.544 75.979 1.00 14.06 205 GLU B N 1
ATOM 3700 C CA . GLU B 1 217 ? 50.855 31.859 76.337 1.00 14.48 205 GLU B CA 1
ATOM 3701 C C . GLU B 1 217 ? 50.949 32.958 77.394 1.00 17.51 205 GLU B C 1
ATOM 3702 O O . GLU B 1 217 ? 50.424 34.051 77.213 1.00 19.72 205 GLU B O 1
ATOM 3708 N N . GLY B 1 218 ? 51.599 32.648 78.510 1.00 19.34 206 GLY B N 1
ATOM 3709 C CA . GLY B 1 218 ? 51.757 33.614 79.580 1.00 18.57 206 GLY B CA 1
ATOM 3710 C C . GLY B 1 218 ? 50.549 33.736 80.493 1.00 22.06 206 GLY B C 1
ATOM 3711 O O . GLY B 1 218 ? 50.576 34.498 81.457 1.00 20.26 206 GLY B O 1
ATOM 3712 N N . HIS B 1 219 ? 49.485 32.993 80.195 1.00 16.78 207 HIS B N 1
ATOM 3713 C CA . HIS B 1 219 ? 48.272 33.045 81.013 1.00 12.94 207 HIS B CA 1
ATOM 3714 C C . HIS B 1 219 ? 48.072 31.766 81.837 1.00 12.76 207 HIS B C 1
ATOM 3715 O O . HIS B 1 219 ? 48.819 30.802 81.689 1.00 14.08 207 HIS B O 1
ATOM 3722 N N . SER B 1 220 ? 47.085 31.792 82.732 1.00 15.26 208 SER B N 1
ATOM 3723 C CA . SER B 1 220 ? 46.784 30.638 83.569 1.00 14.95 208 SER B CA 1
ATOM 3724 C C . SER B 1 220 ? 46.096 29.566 82.749 1.00 9.31 208 SER B C 1
ATOM 3725 O O . SER B 1 220 ? 45.260 29.862 81.905 1.00 11.85 208 SER B O 1
ATOM 3728 N N . GLN B 1 221 ? 46.476 28.327 83.014 1.00 8.95 209 GLN B N 1
ATOM 3729 C CA . GLN B 1 221 ? 45.847 27.171 82.408 1.00 9.44 209 GLN B CA 1
ATOM 3730 C C . GLN B 1 221 ? 44.380 27.064 82.820 1.00 8.74 209 GLN B C 1
ATOM 3731 O O . GLN B 1 221 ? 43.996 27.471 83.926 1.00 8.98 209 GLN B O 1
ATOM 3737 N N . GLN B 1 222 ? 43.562 26.515 81.922 1.00 8.48 210 GLN B N 1
ATOM 3738 C CA . GLN B 1 222 ? 42.203 26.112 82.249 1.00 7.32 210 GLN B CA 1
ATOM 3739 C C . GLN B 1 222 ? 42.052 24.636 81.915 1.00 10.19 210 GLN B C 1
ATOM 3740 O O . GLN B 1 222 ? 42.472 24.195 80.839 1.00 9.35 210 GLN B O 1
ATOM 3746 N N . CYS B 1 223 ? 41.477 23.867 82.833 1.00 6.87 211 CYS B N 1
ATOM 3747 C CA . CYS B 1 223 ? 41.279 22.439 82.589 1.00 8.91 211 CYS B CA 1
ATOM 3748 C C . CYS B 1 223 ? 39.833 22.051 82.787 1.00 8.43 211 CYS B C 1
ATOM 3749 O O . CYS B 1 223 ? 39.170 22.572 83.685 1.00 8.31 211 CYS B O 1
ATOM 3752 N N . TYR B 1 224 ? 39.362 21.118 81.954 1.00 7.55 212 TYR B N 1
ATOM 3753 C CA . TYR B 1 224 ? 38.016 20.557 82.070 1.00 9.14 212 TYR B CA 1
ATOM 3754 C C . TYR B 1 224 ? 38.077 19.039 81.963 1.00 8.74 212 TYR B C 1
ATOM 3755 O O . TYR B 1 224 ? 38.677 18.516 81.041 1.00 8.94 212 TYR B O 1
ATOM 3764 N N . THR B 1 225 ? 37.472 18.332 82.912 1.00 7.99 213 THR B N 1
ATOM 3765 C CA . THR B 1 225 ? 37.411 16.873 82.827 1.00 9.96 213 THR B CA 1
ATOM 3766 C C . THR B 1 225 ? 35.982 16.429 82.565 1.00 13.62 213 THR B C 1
ATOM 3767 O O . THR B 1 225 ? 35.091 16.676 83.374 1.00 12.99 213 THR B O 1
ATOM 3771 N N . ALA B 1 226 ? 35.762 15.818 81.405 1.00 11.38 214 ALA B N 1
ATOM 3772 C CA . ALA B 1 226 ? 34.508 15.136 81.128 1.00 14.24 214 ALA B CA 1
ATOM 3773 C C . ALA B 1 226 ? 34.625 13.711 81.657 1.00 14.61 214 ALA B C 1
ATOM 3774 O O . ALA B 1 226 ? 35.466 12.955 81.189 1.00 13.31 214 ALA B O 1
ATOM 3776 N N . ASN B 1 227 ? 33.835 13.345 82.667 1.00 12.07 215 ASN B N 1
ATOM 3777 C CA . ASN B 1 227 ? 33.926 11.986 83.196 1.00 14.62 215 ASN B CA 1
ATOM 3778 C C . ASN B 1 227 ? 32.668 11.174 82.901 1.00 11.76 215 ASN B C 1
ATOM 3779 O O . ASN B 1 227 ? 31.742 11.669 82.275 1.00 14.00 215 ASN B O 1
ATOM 3784 N N . HIS B 1 228 ? 32.664 9.937 83.381 1.00 17.34 216 HIS B N 1
ATOM 3785 C CA . HIS B 1 228 ? 31.549 9.028 83.188 1.00 20.96 216 HIS B CA 1
ATOM 3786 C C . HIS B 1 228 ? 31.133 8.955 81.725 1.00 16.96 216 HIS B C 1
ATOM 3787 O O . HIS B 1 228 ? 29.964 9.153 81.376 1.00 17.24 216 HIS B O 1
ATOM 3794 N N . LEU B 1 229 ? 32.112 8.677 80.872 1.00 16.97 217 LEU B N 1
ATOM 3795 C CA . LEU B 1 229 ? 31.860 8.571 79.441 1.00 16.23 217 LEU B CA 1
ATOM 3796 C C . LEU B 1 229 ? 31.969 7.137 78.936 1.00 14.50 217 LEU B C 1
ATOM 3797 O O . LEU B 1 229 ? 32.719 6.322 79.475 1.00 17.18 217 LEU B O 1
ATOM 3802 N N . ARG B 1 230 ? 31.235 6.852 77.866 1.00 16.88 218 ARG B N 1
ATOM 3803 C CA . ARG B 1 230 ? 31.434 5.623 77.112 1.00 17.04 218 ARG B CA 1
ATOM 3804 C C . ARG B 1 230 ? 31.990 5.951 75.725 1.00 12.12 218 ARG B C 1
ATOM 3805 O O . ARG B 1 230 ? 31.342 6.659 74.952 1.00 16.04 218 ARG B O 1
ATOM 3813 N N . MET B 1 231 ? 33.192 5.457 75.437 1.00 14.81 219 MET B N 1
ATOM 3814 C CA . MET B 1 231 ? 33.796 5.592 74.104 1.00 18.60 219 MET B CA 1
ATOM 3815 C C . MET B 1 231 ? 33.550 4.335 73.259 1.00 16.57 219 MET B C 1
ATOM 3816 O O . MET B 1 231 ? 33.283 4.435 72.062 1.00 12.40 219 MET B O 1
ATOM 3821 N N . ARG B 1 232 ? 33.652 3.164 73.889 1.00 18.78 220 ARG B N 1
ATOM 3822 C CA . ARG B 1 232 ? 33.676 1.892 73.152 1.00 16.17 220 ARG B CA 1
ATOM 3823 C C . ARG B 1 232 ? 32.789 0.803 73.765 1.00 22.32 220 ARG B C 1
ATOM 3824 O O . ARG B 1 232 ? 32.361 0.898 74.923 1.00 19.39 220 ARG B O 1
ATOM 3832 N N . ASN B 1 233 ? 32.532 -0.240 72.976 1.00 24.30 221 ASN B N 1
ATOM 3833 C CA . ASN B 1 233 ? 31.719 -1.367 73.422 1.00 19.23 221 ASN B CA 1
ATOM 3834 C C . ASN B 1 233 ? 32.372 -2.726 73.178 1.00 20.31 221 ASN B C 1
ATOM 3835 O O . ASN B 1 233 ? 31.753 -3.762 73.427 1.00 22.19 221 ASN B O 1
ATOM 3840 N N . THR B 1 234 ? 33.620 -2.738 72.712 1.00 17.33 222 THR B N 1
ATOM 3841 C CA . THR B 1 234 ? 34.332 -3.997 72.554 1.00 15.38 222 THR B CA 1
ATOM 3842 C C . THR B 1 234 ? 35.824 -3.786 72.764 1.00 20.72 222 THR B C 1
ATOM 3843 O O . THR B 1 234 ? 36.338 -2.678 72.592 1.00 18.37 222 THR B O 1
ATOM 3847 N N . ASN B 1 235 ? 36.516 -4.849 73.151 1.00 16.04 223 ASN B N 1
ATOM 3848 C CA . ASN B 1 235 ? 37.914 -4.739 73.525 1.00 18.78 223 ASN B CA 1
ATOM 3849 C C . ASN B 1 235 ? 38.850 -4.686 72.330 1.00 16.59 223 ASN B C 1
ATOM 3850 O O . ASN B 1 235 ? 40.053 -4.481 72.498 1.00 21.16 223 ASN B O 1
ATOM 3855 N N . SER B 1 236 ? 38.305 -4.884 71.129 1.00 17.94 224 SER B N 1
ATOM 3856 C CA . SER B 1 236 ? 39.106 -4.799 69.913 1.00 15.34 224 SER B CA 1
ATOM 3857 C C . SER B 1 236 ? 39.260 -3.343 69.488 1.00 17.38 224 SER B C 1
ATOM 3858 O O . SER B 1 236 ? 40.006 -3.041 68.563 1.00 21.30 224 SER B O 1
ATOM 3861 N N . HIS B 1 237 ? 38.553 -2.453 70.180 1.00 21.03 225 HIS B N 1
ATOM 3862 C CA . HIS B 1 237 ? 38.610 -1.015 69.909 1.00 17.92 225 HIS B CA 1
ATOM 3863 C C . HIS B 1 237 ? 39.485 -0.285 70.911 1.00 19.37 225 HIS B C 1
ATOM 3864 O O . HIS B 1 237 ? 39.342 -0.461 72.124 1.00 14.86 225 HIS B O 1
ATOM 3871 N N . HIS B 1 238 ? 40.373 0.548 70.384 1.00 16.81 226 HIS B N 1
ATOM 3872 C CA . HIS B 1 238 ? 41.334 1.268 71.190 1.00 13.41 226 HIS B CA 1
ATOM 3873 C C . HIS B 1 238 ? 41.551 2.656 70.602 1.00 13.33 226 HIS B C 1
ATOM 3874 O O . HIS B 1 238 ? 40.989 2.990 69.561 1.00 12.51 226 HIS B O 1
ATOM 3881 N N . LEU B 1 239 ? 42.366 3.457 71.276 1.00 13.59 227 LEU B N 1
ATOM 3882 C CA . LEU B 1 239 ? 42.765 4.753 70.740 1.00 14.54 227 LEU B CA 1
ATOM 3883 C C . LEU B 1 239 ? 43.729 4.537 69.573 1.00 12.07 227 LEU B C 1
ATOM 3884 O O . LEU B 1 239 ? 44.658 3.733 69.661 1.00 13.12 227 LEU B O 1
ATOM 3889 N N . ARG B 1 240 ? 43.496 5.248 68.472 1.00 12.89 228 ARG B N 1
ATOM 3890 C CA . ARG B 1 240 ? 44.286 5.047 67.261 1.00 9.34 228 ARG B CA 1
ATOM 3891 C C . ARG B 1 240 ? 45.270 6.181 66.945 1.00 13.56 228 ARG B C 1
ATOM 3892 O O . ARG B 1 240 ? 46.233 5.984 66.207 1.00 12.73 228 ARG B O 1
ATOM 3900 N N . GLY B 1 241 ? 45.036 7.363 67.499 1.00 11.07 229 GLY B N 1
ATOM 3901 C CA . GLY B 1 241 ? 45.933 8.474 67.246 1.00 11.09 229 GLY B CA 1
ATOM 3902 C C . GLY B 1 241 ? 45.216 9.798 67.088 1.00 10.34 229 GLY B C 1
ATOM 3903 O O . GLY B 1 241 ? 44.128 9.994 67.629 1.00 8.64 229 GLY B O 1
ATOM 3904 N N . MET B 1 242 ? 45.838 10.708 66.345 1.00 9.43 230 MET B N 1
ATOM 3905 C CA . MET B 1 242 ? 45.296 12.056 66.182 1.00 5.72 230 MET B CA 1
ATOM 3906 C C . MET B 1 242 ? 44.435 12.213 64.947 1.00 8.16 230 MET B C 1
ATOM 3907 O O . MET B 1 242 ? 44.864 11.869 63.842 1.00 8.22 230 MET B O 1
ATOM 3912 N N . PHE B 1 243 ? 43.223 12.736 65.158 1.00 5.89 231 PHE B N 1
ATOM 3913 C CA . PHE B 1 243 ? 42.345 13.234 64.107 1.00 5.68 231 PHE B CA 1
ATOM 3914 C C . PHE B 1 243 ? 42.692 14.712 63.950 1.00 9.39 231 PHE B C 1
ATOM 3915 O O . PHE B 1 243 ? 42.198 15.543 64.713 1.00 6.56 231 PHE B O 1
ATOM 3923 N N . PHE B 1 244 ? 43.578 15.039 63.003 1.00 4.17 232 PHE B N 1
ATOM 3924 C CA . PHE B 1 244 ? 43.816 16.439 62.705 1.00 7.65 232 PHE B CA 1
ATOM 3925 C C . PHE B 1 244 ? 42.591 16.948 61.961 1.00 7.39 232 PHE B C 1
ATOM 3926 O O . PHE B 1 244 ? 42.212 16.397 60.939 1.00 7.17 232 PHE B O 1
ATOM 3934 N N . SER B 1 245 ? 41.978 18.005 62.473 1.00 6.05 233 SER B N 1
ATOM 3935 C CA . SER B 1 245 ? 40.727 18.484 61.905 1.00 5.73 233 SER B CA 1
ATOM 3936 C C . SER B 1 245 ? 40.542 19.945 62.260 1.00 7.30 233 SER B C 1
ATOM 3937 O O . SER B 1 245 ? 40.475 20.285 63.440 1.00 6.01 233 SER B O 1
ATOM 3940 N N . THR B 1 246 ? 40.449 20.809 61.256 1.00 6.02 234 THR B N 1
ATOM 3941 C CA . THR B 1 246 ? 40.179 22.204 61.562 1.00 7.02 234 THR B CA 1
ATOM 3942 C C . THR B 1 246 ? 39.545 22.906 60.361 1.00 7.77 234 THR B C 1
ATOM 3943 O O . THR B 1 246 ? 40.006 22.786 59.222 1.00 7.27 234 THR B O 1
ATOM 3947 N N . PHE B 1 247 ? 38.460 23.616 60.652 1.00 6.05 235 PHE B N 1
ATOM 3948 C CA . PHE B 1 247 ? 37.653 24.331 59.657 1.00 7.81 235 PHE B CA 1
ATOM 3949 C C . PHE B 1 247 ? 36.581 25.073 60.431 1.00 7.66 235 PHE B C 1
ATOM 3950 O O . PHE B 1 247 ? 36.330 24.736 61.581 1.00 9.17 235 PHE B O 1
ATOM 3958 N N . PHE B 1 248 ? 35.954 26.076 59.829 1.00 6.21 236 PHE B N 1
ATOM 3959 C CA . PHE B 1 248 ? 34.794 26.694 60.465 1.00 6.48 236 PHE B CA 1
ATOM 3960 C C . PHE B 1 248 ? 33.573 25.820 60.240 1.00 5.71 236 PHE B C 1
ATOM 3961 O O . PHE B 1 248 ? 33.406 25.259 59.161 1.00 8.27 236 PHE B O 1
ATOM 3969 N N . GLY B 1 249 ? 32.735 25.678 61.268 1.00 9.36 237 GLY B N 1
ATOM 3970 C CA . GLY B 1 249 ? 31.514 24.901 61.156 1.00 9.50 237 GLY B CA 1
ATOM 3971 C C . GLY B 1 249 ? 31.472 23.655 62.023 1.00 13.40 237 GLY B C 1
ATOM 3972 O O . GLY B 1 249 ? 32.450 23.332 62.715 1.00 11.66 237 GLY B O 1
ATOM 3973 N N . GLY B 1 250 ? 30.336 22.956 62.002 1.00 14.38 238 GLY B N 1
ATOM 3974 C CA . GLY B 1 250 ? 29.153 23.386 61.264 1.00 12.94 238 GLY B CA 1
ATOM 3975 C C . GLY B 1 250 ? 29.110 22.945 59.813 1.00 18.80 238 GLY B C 1
ATOM 3976 O O . GLY B 1 250 ? 30.155 22.736 59.185 1.00 17.05 238 GLY B O 1
ATOM 3977 N N . SER B 1 251 ? 27.898 22.832 59.267 1.00 15.97 239 SER B N 1
ATOM 3978 C CA . SER B 1 251 ? 27.711 22.357 57.895 1.00 15.46 239 SER B CA 1
ATOM 3979 C C . SER B 1 251 ? 26.930 23.322 57.013 1.00 16.27 239 SER B C 1
ATOM 3980 O O . SER B 1 251 ? 26.384 22.922 55.977 1.00 14.89 239 SER B O 1
ATOM 3983 N N . GLU B 1 252 ? 26.854 24.583 57.414 1.00 15.92 240 GLU B N 1
ATOM 3984 C CA . GLU B 1 252 ? 26.057 25.531 56.652 1.00 18.14 240 GLU B CA 1
ATOM 3985 C C . GLU B 1 252 ? 26.565 26.958 56.770 1.00 14.68 240 GLU B C 1
ATOM 3986 O O . GLU B 1 252 ? 27.435 27.250 57.582 1.00 14.09 240 GLU B O 1
ATOM 3992 N N . LYS B 1 253 ? 25.980 27.846 55.974 1.00 13.90 241 LYS B N 1
ATOM 3993 C CA . LYS B 1 253 ? 26.440 29.224 55.856 1.00 11.46 241 LYS B CA 1
ATOM 3994 C C . LYS B 1 253 ? 26.510 30.023 57.152 1.00 12.23 241 LYS B C 1
ATOM 3995 O O . LYS B 1 253 ? 27.271 30.992 57.227 1.00 12.79 241 LYS B O 1
ATOM 4001 N N . SER B 1 254 ? 25.719 29.652 58.159 1.00 14.00 242 SER B N 1
ATOM 4002 C CA . SER B 1 254 ? 25.759 30.354 59.445 1.00 14.48 242 SER B CA 1
ATOM 4003 C C . SER B 1 254 ? 27.160 30.353 60.053 1.00 11.82 242 SER B C 1
ATOM 4004 O O . SER B 1 254 ? 27.539 31.272 60.778 1.00 11.15 242 SER B O 1
ATOM 4007 N N . TYR B 1 255 ? 27.924 29.318 59.740 1.00 12.38 243 TYR B N 1
ATOM 4008 C CA . TYR B 1 255 ? 29.250 29.138 60.323 1.00 10.96 243 TYR B CA 1
ATOM 4009 C C . TYR B 1 255 ? 30.372 29.788 59.524 1.00 12.14 243 TYR B C 1
ATOM 4010 O O . TYR B 1 255 ? 31.539 29.650 59.892 1.00 9.39 243 TYR B O 1
ATOM 4019 N N . ALA B 1 256 ? 30.029 30.487 58.444 1.00 8.81 244 ALA B N 1
ATOM 4020 C CA . ALA B 1 256 ? 31.044 31.076 57.560 1.00 10.52 244 ALA B CA 1
ATOM 4021 C C . ALA B 1 256 ? 32.057 31.943 58.316 1.00 11.51 244 ALA B C 1
ATOM 4022 O O . ALA B 1 256 ? 31.696 32.702 59.216 1.00 11.56 244 ALA B O 1
ATOM 4024 N N . ALA B 1 257 ? 33.334 31.806 57.963 1.00 7.94 245 ALA B N 1
ATOM 4025 C CA . ALA B 1 257 ? 34.394 32.567 58.623 1.00 8.71 245 ALA B CA 1
ATOM 4026 C C . ALA B 1 257 ? 34.227 34.059 58.355 1.00 10.12 245 ALA B C 1
ATOM 4027 O O . ALA B 1 257 ? 34.042 34.472 57.216 1.00 10.99 245 ALA B O 1
ATOM 4029 N N . PRO B 1 258 ? 34.285 34.881 59.413 1.00 9.46 246 PRO B N 1
ATOM 4030 C CA . PRO B 1 258 ? 34.121 36.315 59.152 1.00 9.62 246 PRO B CA 1
ATOM 4031 C C . PRO B 1 258 ? 35.323 36.946 58.435 1.00 12.20 246 PRO B C 1
ATOM 4032 O O . PRO B 1 258 ? 35.124 37.905 57.683 1.00 12.11 246 PRO B O 1
ATOM 4036 N N . ASN B 1 259 ? 36.522 36.400 58.642 1.00 12.39 247 ASN B N 1
ATOM 4037 C CA . ASN B 1 259 ? 37.770 36.972 58.130 1.00 13.80 247 ASN B CA 1
ATOM 4038 C C . ASN B 1 259 ? 38.674 35.965 57.419 1.00 10.72 247 ASN B C 1
ATOM 4039 O O . ASN B 1 259 ? 38.602 34.760 57.693 1.00 13.73 247 ASN B O 1
ATOM 4044 N N . ASP B 1 260 ? 39.524 36.465 56.517 1.00 11.12 248 ASP B N 1
ATOM 4045 C CA . ASP B 1 260 ? 40.750 35.744 56.180 1.00 11.72 248 ASP B CA 1
ATOM 4046 C C . ASP B 1 260 ? 41.500 35.594 57.488 1.00 11.00 248 ASP B C 1
ATOM 4047 O O . ASP B 1 260 ? 41.777 36.589 58.156 1.00 10.46 248 ASP B O 1
ATOM 4052 N N . CYS B 1 261 ? 41.830 34.367 57.866 1.00 9.28 249 CYS B N 1
ATOM 4053 C CA . CYS B 1 261 ? 42.498 34.131 59.134 1.00 7.94 249 CYS B CA 1
ATOM 4054 C C . CYS B 1 261 ? 43.373 32.877 59.027 1.00 8.62 249 CYS B C 1
ATOM 4055 O O . CYS B 1 261 ? 43.305 32.144 58.045 1.00 7.01 249 CYS B O 1
ATOM 4058 N N . TYR B 1 262 ? 44.209 32.651 60.031 1.00 6.23 250 TYR B N 1
ATOM 4059 C CA . TYR B 1 262 ? 45.223 31.607 59.961 1.00 7.06 250 TYR B CA 1
ATOM 4060 C C . TYR B 1 262 ? 45.409 30.949 61.311 1.00 7.72 250 TYR B C 1
ATOM 4061 O O . TYR B 1 262 ? 45.377 31.619 62.346 1.00 9.40 250 TYR B O 1
ATOM 4070 N N . SER B 1 263 ? 45.624 29.641 61.303 1.00 6.81 251 SER B N 1
ATOM 4071 C CA . SER B 1 263 ? 46.073 28.985 62.518 1.00 5.94 251 SER B CA 1
ATOM 4072 C C . SER B 1 263 ? 47.432 28.362 62.282 1.00 6.29 251 SER B C 1
ATOM 4073 O O . SER B 1 263 ? 47.818 28.087 61.137 1.00 7.35 251 SER B O 1
ATOM 4076 N N . TYR B 1 264 ? 48.163 28.151 63.366 1.00 6.40 252 TYR B N 1
ATOM 4077 C CA . TYR B 1 264 ? 49.527 27.638 63.286 1.00 6.27 252 TYR B CA 1
ATOM 4078 C C . TYR B 1 264 ? 49.682 26.542 64.327 1.00 5.55 252 TYR B C 1
ATOM 4079 O O . TYR B 1 264 ? 49.316 26.743 65.488 1.00 7.11 252 TYR B O 1
ATOM 4088 N N . PHE B 1 265 ? 50.228 25.402 63.922 1.00 5.98 253 PHE B N 1
ATOM 4089 C CA . PHE B 1 265 ? 50.405 24.273 64.833 1.00 5.89 253 PHE B CA 1
ATOM 4090 C C . PHE B 1 265 ? 51.859 23.873 64.945 1.00 6.00 253 PHE B C 1
ATOM 4091 O O . PHE B 1 265 ? 52.573 23.817 63.941 1.00 5.67 253 PHE B O 1
ATOM 4099 N N . LYS B 1 266 ? 52.300 23.585 66.165 1.00 4.94 254 LYS B N 1
ATOM 4100 C CA . LYS B 1 266 ? 53.658 23.085 66.371 1.00 5.03 254 LYS B CA 1
ATOM 4101 C C . LYS B 1 266 ? 53.707 22.204 67.622 1.00 6.95 254 LYS B C 1
ATOM 4102 O O . LYS B 1 266 ? 52.752 22.164 68.388 1.00 6.09 254 LYS B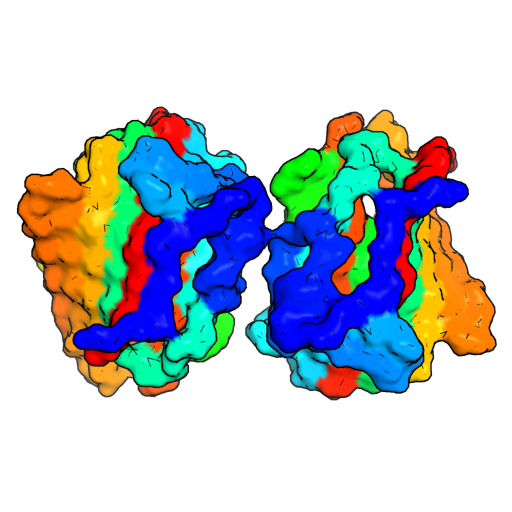 O 1
ATOM 4108 N N . ASN B 1 267 ? 54.825 21.508 67.822 1.00 7.01 255 ASN B N 1
ATOM 4109 C CA . ASN B 1 267 ? 55.066 20.785 69.070 1.00 7.54 255 ASN B CA 1
ATOM 4110 C C . ASN B 1 267 ? 53.983 19.755 69.356 1.00 9.15 255 ASN B C 1
ATOM 4111 O O . ASN B 1 267 ? 53.425 19.714 70.451 1.00 7.50 255 ASN B O 1
ATOM 4116 N N . PHE B 1 268 ? 53.670 18.945 68.354 1.00 5.47 256 PHE B N 1
ATOM 4117 C CA . PHE B 1 268 ? 52.773 17.805 68.522 1.00 7.69 256 PHE B CA 1
ATOM 4118 C C . PHE B 1 268 ? 53.422 16.719 69.380 1.00 10.80 256 PHE B C 1
ATOM 4119 O O . PHE B 1 268 ? 54.604 16.423 69.222 1.00 9.59 256 PHE B O 1
ATOM 4127 N N . GLN B 1 269 ? 52.646 16.111 70.275 1.00 8.54 257 GLN B N 1
ATOM 4128 C CA . GLN B 1 269 ? 53.119 14.966 71.054 1.00 8.77 257 GLN B CA 1
ATOM 4129 C C . GLN B 1 269 ? 51.985 13.990 71.295 1.00 8.95 257 GLN B C 1
ATOM 4130 O O . GLN B 1 269 ? 50.850 14.397 71.526 1.00 8.07 257 GLN B O 1
ATOM 4136 N N . ILE B 1 270 ? 52.289 12.700 71.255 1.00 7.91 258 ILE B N 1
ATOM 4137 C CA . ILE B 1 270 ? 51.326 11.697 71.701 1.00 8.58 258 ILE B CA 1
ATOM 4138 C C . ILE B 1 270 ? 52.018 10.840 72.747 1.00 11.35 258 ILE B C 1
ATOM 4139 O O . ILE B 1 270 ? 53.084 10.275 72.493 1.00 8.61 258 ILE B O 1
ATOM 4144 N N . LEU B 1 271 ? 51.415 10.790 73.930 1.00 12.56 259 LEU B N 1
ATOM 4145 C CA . LEU B 1 271 ? 51.947 10.036 75.056 1.00 15.68 259 LEU B CA 1
ATOM 4146 C C . LEU B 1 271 ? 50.994 8.911 75.426 1.00 13.92 259 LEU B C 1
ATOM 4147 O O . LEU B 1 271 ? 49.787 9.009 75.174 1.00 11.55 259 LEU B O 1
ATOM 4152 N N . THR B 1 272 ? 51.531 7.852 76.027 1.00 18.80 260 THR B N 1
ATOM 4153 C CA . THR B 1 272 ? 50.700 6.746 76.496 1.00 19.04 260 THR B CA 1
ATOM 4154 C C . THR B 1 272 ? 50.924 6.450 77.985 1.00 27.98 260 THR B C 1
ATOM 4155 O O . THR B 1 272 ? 51.774 5.630 78.327 1.00 28.65 260 THR B O 1
ATOM 4159 N N . PRO B 1 273 ? 50.158 7.125 78.872 1.00 25.73 261 PRO B N 1
ATOM 4160 C CA . PRO B 1 273 ? 50.205 6.900 80.324 1.00 25.34 261 PRO B CA 1
ATOM 4161 C C . PRO B 1 273 ? 49.649 5.530 80.736 1.00 32.35 261 PRO B C 1
ATOM 4162 O O . PRO B 1 273 ? 49.047 4.840 79.906 1.00 27.18 261 PRO B O 1
#